Protein AF-A0A849WT72-F1 (afdb_monomer_lite)

Structure (mmCIF, N/CA/C/O backbone):
data_AF-A0A849WT72-F1
#
_entry.id   AF-A0A849WT72-F1
#
loop_
_atom_site.group_PDB
_atom_site.id
_atom_site.type_symbol
_atom_site.label_atom_id
_atom_site.label_alt_id
_atom_site.label_comp_id
_atom_site.label_asym_id
_atom_site.label_entity_id
_atom_site.label_seq_id
_atom_site.pdbx_PDB_ins_code
_atom_site.Cartn_x
_atom_site.Cartn_y
_atom_site.Cartn_z
_atom_site.occupancy
_atom_site.B_iso_or_equiv
_atom_site.auth_seq_id
_atom_site.auth_comp_id
_atom_site.auth_asym_id
_atom_site.auth_atom_id
_atom_site.pdbx_PDB_model_num
ATOM 1 N N . MET A 1 1 ? -36.987 5.362 25.411 1.00 53.41 1 MET A N 1
ATOM 2 C CA . MET A 1 1 ? -37.487 4.039 24.964 1.00 53.41 1 MET A CA 1
ATOM 3 C C . MET A 1 1 ? -38.812 4.067 24.183 1.00 53.41 1 MET A C 1
ATOM 5 O O . MET A 1 1 ? -39.086 3.094 23.496 1.00 53.41 1 MET A O 1
ATOM 9 N N . CYS A 1 2 ? -39.620 5.139 24.195 1.00 44.22 2 CYS A N 1
ATOM 10 C CA . CYS A 1 2 ? -40.956 5.101 23.566 1.00 44.22 2 CYS A CA 1
ATOM 11 C C . CYS A 1 2 ? -41.008 5.342 22.041 1.00 44.22 2 CYS A C 1
ATOM 13 O O . CYS A 1 2 ? -41.987 4.957 21.415 1.00 44.22 2 CYS A O 1
ATOM 15 N N . ILE A 1 3 ? -39.972 5.921 21.420 1.00 48.16 3 ILE A N 1
ATOM 16 C CA . ILE A 1 3 ? -39.992 6.242 19.975 1.00 48.16 3 ILE A CA 1
ATOM 17 C C . ILE A 1 3 ? -39.647 5.016 19.107 1.00 48.16 3 ILE A C 1
ATOM 19 O O . ILE A 1 3 ? -40.276 4.794 18.077 1.00 48.16 3 ILE A O 1
ATOM 23 N N . GLY A 1 4 ? -38.727 4.153 19.559 1.00 47.69 4 GLY A N 1
ATOM 24 C CA . GLY A 1 4 ? -38.315 2.958 18.806 1.00 47.69 4 GLY A CA 1
ATOM 25 C C . GLY A 1 4 ? -39.425 1.914 18.637 1.00 47.69 4 GLY A C 1
ATOM 26 O O . GLY A 1 4 ? -39.551 1.315 17.574 1.00 47.69 4 GLY A O 1
ATOM 27 N N . ARG A 1 5 ? -40.300 1.750 19.642 1.00 60.25 5 ARG A N 1
ATOM 28 C CA . ARG A 1 5 ? -41.444 0.822 19.562 1.00 60.25 5 ARG A CA 1
ATOM 29 C C . ARG A 1 5 ? -42.506 1.269 18.553 1.00 60.25 5 ARG A C 1
ATOM 31 O O . ARG A 1 5 ? -43.160 0.420 17.956 1.00 60.25 5 ARG A O 1
ATOM 38 N N . LEU A 1 6 ? -42.651 2.579 18.329 1.00 56.59 6 LEU A N 1
ATOM 39 C CA . LEU A 1 6 ? -43.656 3.118 17.409 1.00 56.59 6 LEU A CA 1
ATOM 40 C C . LEU A 1 6 ? -43.288 2.867 15.936 1.00 56.59 6 LEU A C 1
ATOM 42 O O . LEU A 1 6 ? -44.159 2.573 15.122 1.00 56.59 6 LEU A O 1
ATOM 46 N N . ILE A 1 7 ? -41.994 2.938 15.605 1.00 64.50 7 ILE A N 1
ATOM 47 C CA . ILE A 1 7 ? -41.491 2.760 14.234 1.00 64.50 7 ILE A CA 1
ATOM 48 C C . ILE A 1 7 ? -41.604 1.292 13.799 1.00 64.50 7 ILE A C 1
ATOM 50 O O . ILE A 1 7 ? -42.056 1.012 12.691 1.00 64.50 7 ILE A O 1
ATOM 54 N N . VAL A 1 8 ? -41.287 0.346 14.688 1.00 64.81 8 VAL A N 1
ATOM 55 C CA . VAL A 1 8 ? -41.372 -1.095 14.385 1.00 64.81 8 VAL A CA 1
ATOM 56 C C . VAL A 1 8 ? -42.825 -1.538 14.158 1.00 64.81 8 VAL A C 1
ATOM 58 O O . VAL A 1 8 ? -43.104 -2.291 13.225 1.00 64.81 8 VAL A O 1
ATOM 61 N N . PHE A 1 9 ? -43.776 -1.006 14.935 1.00 69.69 9 PHE A N 1
ATOM 62 C CA . PHE A 1 9 ? -45.203 -1.288 14.741 1.00 69.69 9 PHE A CA 1
ATOM 63 C C . PHE A 1 9 ? -45.751 -0.742 13.414 1.00 69.69 9 PHE A C 1
ATOM 65 O O . PHE A 1 9 ? -46.535 -1.421 12.751 1.00 69.69 9 PHE A O 1
ATOM 72 N N . ALA A 1 10 ? -45.319 0.451 12.992 1.00 65.75 10 ALA A N 1
ATOM 73 C CA . ALA A 1 10 ? -45.743 1.039 11.721 1.00 65.75 10 ALA A CA 1
ATOM 74 C C . ALA A 1 10 ? -45.231 0.239 10.507 1.00 65.75 10 ALA A C 1
ATOM 76 O O . ALA A 1 10 ? -45.966 0.045 9.539 1.00 65.75 10 ALA A O 1
ATOM 77 N N . VAL A 1 11 ? -44.004 -0.288 10.582 1.00 66.81 11 VAL A N 1
ATOM 78 C CA . VAL A 1 11 ? -43.411 -1.124 9.523 1.00 66.81 11 VAL A CA 1
ATOM 79 C C . VAL A 1 11 ? -44.124 -2.478 9.408 1.00 66.81 11 VAL A C 1
ATOM 81 O O . VAL A 1 11 ? -44.388 -2.940 8.299 1.00 66.81 11 VAL A O 1
ATOM 84 N N . LEU A 1 12 ? -44.523 -3.093 10.527 1.00 67.25 12 LEU A N 1
ATOM 85 C CA . LEU A 1 12 ? -45.239 -4.380 10.528 1.00 67.25 12 LEU A CA 1
ATOM 86 C C . LEU A 1 12 ? -46.653 -4.297 9.920 1.00 67.25 12 LEU A C 1
ATOM 88 O O . LEU A 1 12 ? -47.126 -5.271 9.317 1.00 67.25 12 LEU A O 1
ATOM 92 N N . LEU A 1 13 ? -47.311 -3.138 10.041 1.00 73.44 13 LEU A N 1
ATOM 93 C CA . LEU A 1 13 ? -48.640 -2.877 9.473 1.00 73.44 13 LEU A CA 1
ATOM 94 C C . LEU A 1 13 ? -48.618 -2.624 7.958 1.00 73.44 13 LEU A C 1
ATOM 96 O O . LEU A 1 13 ? -49.635 -2.836 7.303 1.00 73.44 13 LEU A O 1
ATOM 100 N N . ALA A 1 14 ? -47.475 -2.228 7.392 1.00 72.44 14 ALA A N 1
ATOM 101 C CA . ALA A 1 14 ? -47.339 -1.920 5.967 1.00 72.44 14 ALA A CA 1
ATOM 102 C C . ALA A 1 14 ? -47.003 -3.140 5.081 1.00 72.44 14 ALA A C 1
ATOM 104 O O . ALA A 1 14 ? -46.974 -3.016 3.856 1.00 72.44 14 ALA A O 1
ATOM 105 N N . LEU A 1 15 ? -46.741 -4.318 5.663 1.00 76.25 15 LEU A N 1
ATOM 106 C CA . LEU A 1 15 ? -46.345 -5.504 4.894 1.00 76.25 15 LEU A CA 1
ATOM 107 C C . LEU A 1 15 ? -47.555 -6.254 4.288 1.00 76.25 15 LEU A C 1
ATOM 109 O O . LEU A 1 15 ? -48.521 -6.534 5.006 1.00 76.25 15 LEU A O 1
ATOM 113 N N . PRO A 1 16 ? -47.503 -6.626 2.990 1.00 67.69 16 PRO A N 1
ATOM 114 C CA . PRO A 1 16 ? -48.584 -7.331 2.301 1.00 67.69 16 PRO A CA 1
ATOM 115 C C . PRO A 1 16 ? -48.762 -8.770 2.807 1.00 67.69 16 PRO A C 1
ATOM 117 O O . PRO A 1 16 ? -47.818 -9.414 3.249 1.00 67.69 16 PRO A O 1
ATOM 120 N N . SER A 1 17 ? -49.981 -9.303 2.713 1.00 71.31 17 SER A N 1
ATOM 121 C CA . SER A 1 17 ? -50.390 -10.606 3.267 1.00 71.31 17 SER A CA 1
ATOM 122 C C . SER A 1 17 ? -49.953 -11.813 2.420 1.00 71.31 17 SER A C 1
ATOM 124 O O . SER A 1 17 ? -50.769 -12.674 2.103 1.00 71.31 17 SER A O 1
ATOM 126 N N . ASN A 1 18 ? -48.687 -11.884 2.007 1.00 81.25 18 ASN A N 1
ATOM 127 C CA . ASN A 1 18 ? -48.153 -13.045 1.290 1.00 81.25 18 ASN A CA 1
ATOM 128 C C . ASN A 1 18 ? -47.238 -13.899 2.186 1.00 81.25 18 ASN A C 1
ATOM 130 O O . ASN A 1 18 ? -46.790 -13.468 3.248 1.00 81.25 18 ASN A O 1
ATOM 134 N N . ALA A 1 19 ? -46.988 -15.143 1.767 1.00 49.94 19 ALA A N 1
ATOM 135 C CA . ALA A 1 19 ? -46.269 -16.139 2.567 1.00 49.94 19 ALA A CA 1
ATOM 136 C C . ALA A 1 19 ? -44.854 -15.684 2.984 1.00 49.94 19 ALA A C 1
ATOM 138 O O . ALA A 1 19 ? -44.392 -16.020 4.071 1.00 49.94 19 ALA A O 1
ATOM 139 N N . SER A 1 20 ? -44.197 -14.850 2.173 1.00 61.69 20 SER A N 1
ATOM 140 C CA . SER A 1 20 ? -42.883 -14.271 2.478 1.00 61.69 20 SER A CA 1
ATOM 141 C C . SER A 1 20 ? -42.932 -13.229 3.605 1.00 61.69 20 SER A C 1
ATOM 143 O O . SER A 1 20 ? -41.981 -13.111 4.373 1.00 61.69 20 SER A O 1
ATOM 145 N N . ALA A 1 21 ? -44.048 -12.509 3.764 1.00 61.78 21 ALA A N 1
ATOM 146 C CA . ALA A 1 21 ? -44.222 -11.526 4.832 1.00 61.78 21 ALA A CA 1
ATOM 147 C C . ALA A 1 21 ? -44.499 -12.157 6.208 1.00 61.78 21 ALA A C 1
ATOM 149 O O . ALA A 1 21 ? -44.219 -11.529 7.230 1.00 61.78 21 ALA A O 1
ATOM 150 N N . MET A 1 22 ? -45.005 -13.397 6.268 1.00 67.31 22 MET A N 1
ATOM 151 C CA . MET A 1 22 ? -45.192 -14.104 7.545 1.00 67.31 22 MET A CA 1
ATOM 152 C C . MET A 1 22 ? -43.862 -14.458 8.215 1.00 67.31 22 MET A C 1
ATOM 154 O O . MET A 1 22 ? -43.735 -14.275 9.421 1.00 67.31 22 MET A O 1
ATOM 158 N N . ALA A 1 23 ? -42.857 -14.889 7.446 1.00 66.69 23 ALA A N 1
ATOM 159 C CA . ALA A 1 23 ? -41.532 -15.206 7.987 1.00 66.69 23 ALA A CA 1
ATOM 160 C C . ALA A 1 23 ? -40.840 -13.962 8.573 1.00 66.69 23 ALA A C 1
ATOM 162 O O . ALA A 1 23 ? -40.248 -14.020 9.648 1.00 66.69 23 ALA A O 1
ATOM 163 N N . VAL A 1 24 ? -40.990 -12.811 7.908 1.00 65.69 24 VAL A N 1
ATOM 164 C CA . VAL A 1 24 ? -40.466 -11.525 8.392 1.00 65.69 24 VAL A CA 1
ATOM 165 C C . VAL A 1 24 ? -41.208 -11.071 9.654 1.00 65.69 24 VAL A C 1
ATOM 167 O O . VAL A 1 24 ? -40.575 -10.625 10.606 1.00 65.69 24 VAL A O 1
ATOM 170 N N . ARG A 1 25 ? -42.538 -11.234 9.716 1.00 72.88 25 ARG A N 1
ATOM 171 C CA . ARG A 1 25 ? -43.319 -10.928 10.928 1.00 72.88 25 ARG A CA 1
ATOM 172 C C . ARG A 1 25 ? -42.919 -11.796 12.121 1.00 72.88 25 ARG A C 1
ATOM 174 O O . ARG A 1 25 ? -42.794 -11.257 13.217 1.00 72.88 25 ARG A O 1
ATOM 181 N N . GLN A 1 26 ? -42.688 -13.092 11.907 1.00 72.56 26 GLN A N 1
ATOM 182 C CA . GLN A 1 26 ? -42.264 -13.999 12.974 1.00 72.56 26 GLN A CA 1
ATOM 183 C C . GLN A 1 26 ? -40.886 -13.605 13.520 1.00 72.56 26 GLN A C 1
ATOM 185 O O . GLN A 1 26 ? -40.729 -13.439 14.723 1.00 72.56 26 GLN A O 1
ATOM 190 N N . PHE A 1 27 ? -39.931 -13.326 12.629 1.00 72.88 27 PHE A N 1
ATOM 191 C CA . PHE A 1 27 ? -38.581 -12.902 13.004 1.00 72.88 27 PHE A CA 1
ATOM 192 C C . PHE A 1 27 ? -38.566 -11.634 13.878 1.00 72.88 27 PHE A C 1
ATOM 194 O O . PHE A 1 27 ? -37.849 -11.568 14.874 1.00 72.88 27 PHE A O 1
ATOM 201 N N . PHE A 1 28 ? -39.382 -10.626 13.549 1.00 71.25 28 PHE A N 1
ATOM 202 C CA . PHE A 1 28 ? -39.460 -9.402 14.356 1.00 71.25 28 PHE A CA 1
ATOM 203 C C . PHE A 1 28 ? -40.220 -9.584 15.677 1.00 71.25 28 PHE A C 1
ATOM 205 O O . PHE A 1 28 ? -39.901 -8.889 16.642 1.00 71.25 28 PHE A O 1
ATOM 212 N N . SER A 1 29 ? -41.186 -10.508 15.749 1.00 72.19 29 SER A N 1
ATOM 213 C CA . SER A 1 29 ? -41.858 -10.856 17.010 1.00 72.19 29 SER A CA 1
ATOM 214 C C . SER A 1 29 ? -40.869 -11.465 18.004 1.00 72.19 29 SER A C 1
ATOM 216 O O . SER A 1 29 ? -40.789 -11.013 19.144 1.00 72.19 29 SER A O 1
ATOM 218 N N . ASP A 1 30 ? -40.045 -12.406 17.539 1.00 67.12 30 ASP A N 1
ATOM 219 C CA . ASP A 1 30 ? -39.070 -13.108 18.377 1.00 67.12 30 ASP A CA 1
ATOM 220 C C . ASP A 1 30 ? -37.996 -12.144 18.935 1.00 67.12 30 ASP A C 1
ATOM 222 O O . ASP A 1 30 ? -37.563 -12.271 20.083 1.00 67.12 30 ASP A O 1
ATOM 226 N N . ILE A 1 31 ? -37.611 -11.115 18.165 1.00 65.31 31 ILE A N 1
ATOM 227 C CA . ILE A 1 31 ? -36.694 -10.056 18.624 1.00 65.31 31 ILE A CA 1
ATOM 228 C C . ILE A 1 31 ? -37.328 -9.204 19.732 1.00 65.31 31 ILE A C 1
ATOM 230 O O . ILE A 1 31 ? -36.660 -8.879 20.716 1.00 65.31 31 ILE A O 1
ATOM 234 N N . ILE A 1 32 ? -38.602 -8.823 19.596 1.00 67.62 32 ILE A N 1
ATOM 235 C CA . ILE A 1 32 ? -39.288 -7.985 20.592 1.00 67.62 32 ILE A CA 1
ATOM 236 C C . ILE A 1 32 ? -39.431 -8.731 21.924 1.00 67.62 32 ILE A C 1
ATOM 238 O O . ILE A 1 32 ? -39.203 -8.130 22.979 1.00 67.62 32 ILE A O 1
ATOM 242 N N . ASP A 1 33 ? -39.739 -10.027 21.876 1.00 60.72 33 ASP A N 1
ATOM 243 C CA . ASP A 1 33 ? -39.877 -10.859 23.073 1.00 60.72 33 ASP A CA 1
ATOM 244 C C . ASP A 1 33 ? -38.526 -11.093 23.769 1.00 60.72 33 ASP A C 1
ATOM 246 O O . ASP A 1 33 ? -38.450 -11.066 25.002 1.00 60.72 33 ASP A O 1
ATOM 250 N N . GLY A 1 34 ? -37.433 -11.191 23.002 1.00 54.75 34 GLY A N 1
ATOM 251 C CA . GLY A 1 34 ? -36.069 -11.269 23.535 1.00 54.75 34 GLY A CA 1
ATOM 252 C C . GLY A 1 34 ? -35.638 -10.027 24.329 1.00 54.75 34 GLY A C 1
ATOM 253 O O . GLY A 1 34 ? -34.937 -10.142 25.335 1.00 54.75 34 GLY A O 1
ATOM 254 N N . PHE A 1 35 ? -36.111 -8.834 23.954 1.00 47.94 35 PHE A N 1
ATOM 255 C CA . PHE A 1 35 ? -35.798 -7.594 24.678 1.00 47.94 35 PHE A CA 1
ATOM 256 C C . PHE A 1 35 ? -36.556 -7.434 26.003 1.00 47.94 35 PHE A C 1
ATOM 258 O O . PHE A 1 35 ? -36.197 -6.572 26.806 1.00 47.94 35 PHE A O 1
ATOM 265 N N . SER A 1 36 ? -37.590 -8.239 26.264 1.00 47.00 36 SER A N 1
ATOM 266 C CA . SER A 1 36 ? -38.421 -8.079 27.462 1.00 47.00 36 SER A CA 1
ATOM 267 C C . SER A 1 36 ? -37.944 -8.888 28.677 1.00 47.00 36 SER A C 1
ATOM 269 O O . SER A 1 36 ? -38.556 -8.769 29.738 1.00 47.00 36 SER A O 1
ATOM 271 N N . GLN A 1 37 ? -36.867 -9.676 28.562 1.00 43.09 37 GLN A N 1
ATOM 272 C CA . GLN A 1 37 ? -36.410 -10.586 29.630 1.00 43.09 37 GLN A CA 1
ATOM 273 C C . GLN A 1 37 ? -35.084 -10.199 30.315 1.00 43.09 37 GLN A C 1
ATOM 275 O O . GLN A 1 37 ? -34.608 -10.933 31.176 1.00 43.09 37 GLN A O 1
ATOM 280 N N . GLY A 1 38 ? -34.486 -9.046 30.001 1.00 43.75 38 GLY A N 1
ATOM 281 C CA . GLY A 1 38 ? -33.144 -8.689 30.481 1.00 43.75 38 GLY A CA 1
ATOM 282 C C . GLY A 1 38 ? -33.061 -7.360 31.226 1.00 43.75 38 GLY A C 1
ATOM 283 O O . GLY A 1 38 ? -32.403 -6.443 30.747 1.00 43.75 38 GLY A O 1
ATOM 284 N N . ALA A 1 39 ? -33.702 -7.236 32.388 1.00 33.19 39 ALA A N 1
ATOM 285 C CA . ALA A 1 39 ? -33.427 -6.141 33.320 1.00 33.19 39 ALA A CA 1
ATOM 286 C C . ALA A 1 39 ? -33.560 -6.636 34.769 1.00 33.19 39 ALA A C 1
ATOM 288 O O . ALA A 1 39 ? -34.625 -6.548 35.374 1.00 33.19 39 ALA A O 1
ATOM 289 N N . GLN A 1 40 ? -32.475 -7.189 35.314 1.00 38.22 40 GLN A N 1
ATOM 290 C CA . GLN A 1 40 ? -32.310 -7.339 36.760 1.00 38.22 40 GLN A CA 1
ATOM 291 C C . GLN A 1 40 ? -31.665 -6.064 37.310 1.00 38.22 40 GLN A C 1
ATOM 293 O O . GLN A 1 40 ? -30.611 -5.637 36.838 1.00 38.22 40 GLN A O 1
ATOM 298 N N . GLU A 1 41 ? -32.326 -5.441 38.284 1.00 39.25 41 GLU A N 1
ATOM 299 C CA . GLU A 1 41 ? -31.798 -4.296 39.026 1.00 39.25 41 GLU A CA 1
ATOM 300 C C . GLU A 1 41 ? -30.583 -4.713 39.878 1.00 39.25 41 GLU A C 1
ATOM 302 O O . GLU A 1 41 ? -30.598 -5.795 40.473 1.00 39.25 41 GLU A O 1
ATOM 307 N N . PRO A 1 42 ? -29.534 -3.878 39.986 1.00 41.88 42 PRO A N 1
ATOM 308 C CA . PRO A 1 42 ? -28.435 -4.138 40.905 1.00 41.88 42 PRO A CA 1
ATOM 309 C C . PRO A 1 42 ? -28.856 -3.850 42.359 1.00 41.88 42 PRO A C 1
ATOM 311 O O . PRO A 1 42 ? -29.602 -2.895 42.606 1.00 41.88 42 PRO A O 1
ATOM 314 N N . PRO A 1 43 ? -28.351 -4.617 43.344 1.00 37.69 43 PRO A N 1
ATOM 315 C CA . PRO A 1 43 ? -28.638 -4.354 44.742 1.00 37.69 43 PRO A CA 1
ATOM 316 C C . PRO A 1 43 ? -27.933 -3.072 45.194 1.00 37.69 43 PRO A C 1
ATOM 318 O O . PRO A 1 43 ? -26.724 -2.898 45.029 1.00 37.69 43 PRO A O 1
ATOM 321 N N . LYS A 1 44 ? -28.722 -2.170 45.779 1.00 41.22 44 LYS A N 1
ATOM 322 C CA . LYS A 1 44 ? -28.241 -1.085 46.631 1.00 41.22 44 LYS A CA 1
ATOM 323 C C . LYS A 1 44 ? -27.868 -1.699 47.974 1.00 41.22 44 LYS A C 1
ATOM 325 O O . LYS A 1 44 ? -28.712 -2.378 48.539 1.00 41.22 44 LYS A O 1
ATOM 330 N N . ASP A 1 45 ? -26.628 -1.495 48.412 1.00 41.69 45 ASP A N 1
ATOM 331 C CA . ASP A 1 45 ? -26.237 -1.192 49.798 1.00 41.69 45 ASP A CA 1
ATOM 332 C C . ASP A 1 45 ? -24.719 -1.359 49.971 1.00 41.69 45 ASP A C 1
ATOM 334 O O . ASP A 1 45 ? -24.180 -2.442 49.776 1.00 41.69 45 ASP A O 1
ATOM 338 N N . MET A 1 46 ? -24.031 -0.272 50.337 1.00 31.22 46 MET A N 1
ATOM 339 C CA . MET A 1 46 ? -23.097 -0.215 51.473 1.00 31.22 46 MET A CA 1
ATOM 340 C C . MET A 1 46 ? -22.443 1.170 51.532 1.00 31.22 46 MET A C 1
ATOM 342 O O . MET A 1 46 ? -21.595 1.536 50.720 1.00 31.22 46 MET A O 1
ATOM 346 N N . VAL A 1 47 ? -22.870 1.933 52.534 1.00 39.44 47 VAL A N 1
ATOM 347 C CA . VAL A 1 47 ? -22.189 3.107 53.076 1.00 39.44 47 VAL A CA 1
ATOM 348 C C . VAL A 1 47 ? -21.434 2.632 54.316 1.00 39.44 47 VAL A C 1
ATOM 350 O O . VAL A 1 47 ? -22.056 2.042 55.195 1.00 39.44 47 VAL A O 1
ATOM 353 N N . ASP A 1 48 ? -20.140 2.933 54.416 1.00 37.84 48 ASP A N 1
ATOM 354 C CA . ASP A 1 48 ? -19.446 3.035 55.705 1.00 37.84 48 ASP A CA 1
ATOM 355 C C . ASP A 1 48 ? -18.403 4.171 55.650 1.00 37.84 48 ASP A C 1
ATOM 357 O O . ASP A 1 48 ? -17.514 4.144 54.790 1.00 37.84 48 ASP A O 1
ATOM 361 N N . PRO A 1 49 ? -18.510 5.206 56.506 1.00 45.84 49 PRO A N 1
ATOM 362 C CA . PRO A 1 49 ? -17.512 6.246 56.656 1.00 45.84 49 PRO A CA 1
ATOM 363 C C . PRO A 1 49 ? -16.673 5.993 57.916 1.00 45.84 49 PRO A C 1
ATOM 365 O O . PRO A 1 49 ? -17.115 6.259 59.033 1.00 45.84 49 PRO A O 1
ATOM 368 N N . SER A 1 50 ? -15.410 5.597 57.756 1.00 38.28 50 SER A N 1
ATOM 369 C CA . SER A 1 50 ? -14.461 5.624 58.874 1.00 38.28 50 SER A CA 1
ATOM 370 C C . SER A 1 50 ? -13.117 6.224 58.476 1.00 38.28 50 SER A C 1
ATOM 372 O O . SER A 1 50 ? -12.291 5.631 57.786 1.00 38.28 50 SER A 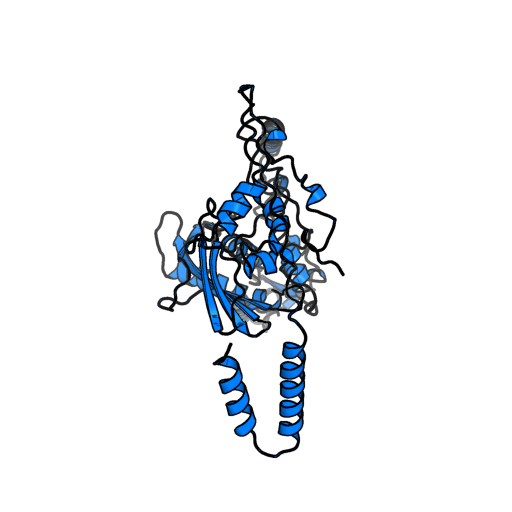O 1
ATOM 374 N N . SER A 1 51 ? -12.938 7.441 58.975 1.00 41.72 51 SER A N 1
ATOM 375 C CA . SER A 1 51 ? -11.714 8.210 59.146 1.00 41.72 51 SER A CA 1
ATOM 376 C C . SER A 1 51 ? -10.556 7.417 59.767 1.00 41.72 51 SER A C 1
ATOM 378 O O . SER A 1 51 ? -10.706 6.844 60.845 1.00 41.72 51 SER A O 1
ATOM 380 N N . GLY A 1 52 ? -9.366 7.511 59.171 1.00 33.31 52 GLY A N 1
ATOM 381 C CA . GLY A 1 52 ? -8.101 7.088 59.777 1.00 33.31 52 GLY A CA 1
ATOM 382 C C . GLY A 1 52 ? -6.934 7.874 59.179 1.00 33.31 52 GLY A C 1
ATOM 383 O O . GLY A 1 52 ? -6.747 7.887 57.969 1.00 33.31 52 GLY A O 1
ATOM 384 N N . GLY A 1 53 ? -6.213 8.611 60.025 1.00 38.06 53 GLY A N 1
ATOM 385 C CA . GLY A 1 53 ? -5.319 9.702 59.638 1.00 38.06 53 GLY A CA 1
ATOM 386 C C . GLY A 1 53 ? -4.013 9.305 58.944 1.00 38.06 53 GLY A C 1
ATOM 387 O O . GLY A 1 53 ? -3.384 8.301 59.266 1.00 38.06 53 GLY A O 1
ATOM 388 N N . CYS A 1 54 ? -3.556 10.182 58.049 1.00 34.25 54 CYS A N 1
ATOM 389 C CA . CYS A 1 54 ? -2.260 10.079 57.390 1.00 34.25 54 CYS A CA 1
ATOM 390 C C . CYS A 1 54 ? -1.219 10.913 58.157 1.00 34.25 54 CYS A C 1
ATOM 392 O O . CYS A 1 54 ? -1.127 12.130 58.000 1.00 34.25 54 CYS A O 1
ATOM 394 N N . LYS A 1 55 ? -0.440 10.254 59.022 1.00 45.16 55 LYS A N 1
ATOM 395 C CA . LYS A 1 55 ? 0.863 10.746 59.495 1.00 45.16 55 LYS A CA 1
ATOM 396 C C . LYS A 1 55 ? 1.940 10.154 58.586 1.00 45.16 55 LYS A C 1
ATOM 398 O O . LYS A 1 55 ? 1.913 8.953 58.352 1.00 45.16 55 LYS A O 1
ATOM 403 N N . SER A 1 56 ? 2.904 10.989 58.186 1.00 39.06 56 SER A N 1
ATOM 404 C CA . SER A 1 56 ? 4.101 10.691 57.372 1.00 39.06 56 SER A CA 1
ATOM 405 C C . SER A 1 56 ? 3.980 11.053 55.886 1.00 39.06 56 SER A C 1
ATOM 407 O O . SER A 1 56 ? 3.652 10.228 55.038 1.00 39.06 56 SER A O 1
ATOM 409 N N . CYS A 1 57 ? 4.328 12.302 55.561 1.00 38.31 57 CYS A N 1
ATOM 410 C CA . CYS A 1 57 ? 4.767 12.673 54.218 1.00 38.31 57 CYS A CA 1
ATOM 411 C C . CYS A 1 57 ? 6.219 12.208 54.036 1.00 38.31 57 CYS A C 1
ATOM 413 O O . CYS A 1 57 ? 7.155 12.988 54.212 1.00 38.31 57 CYS A O 1
ATOM 415 N N . ASN A 1 58 ? 6.413 10.934 53.697 1.00 39.25 58 ASN A N 1
ATOM 416 C CA . ASN A 1 58 ? 7.659 10.513 53.067 1.00 39.25 58 ASN A CA 1
ATOM 417 C C . ASN A 1 58 ? 7.677 11.064 51.637 1.00 39.25 58 ASN A C 1
ATOM 419 O O . ASN A 1 58 ? 6.679 10.959 50.923 1.00 39.25 58 ASN A O 1
ATOM 423 N N . ARG A 1 59 ? 8.809 11.647 51.216 1.00 45.78 59 ARG A N 1
ATOM 424 C CA . ARG A 1 59 ? 9.097 11.945 49.804 1.00 45.78 59 ARG A CA 1
ATOM 425 C C . ARG A 1 59 ? 9.089 10.625 49.035 1.00 45.78 59 ARG A C 1
ATOM 427 O O . ARG A 1 59 ? 10.116 9.962 48.928 1.00 45.78 59 ARG A O 1
ATOM 434 N N . GLY A 1 60 ? 7.912 10.233 48.564 1.00 35.81 60 GLY A N 1
ATOM 435 C CA . GLY A 1 60 ? 7.752 9.144 47.623 1.00 35.81 60 GLY A CA 1
ATOM 436 C C . GLY A 1 60 ? 8.461 9.526 46.334 1.00 35.81 60 GLY A C 1
ATOM 437 O O . GLY A 1 60 ? 8.252 10.614 45.800 1.00 35.81 60 GLY A O 1
ATOM 438 N N . THR A 1 61 ? 9.321 8.635 45.859 1.00 42.41 61 THR A N 1
ATOM 439 C CA . THR A 1 61 ? 9.702 8.563 44.452 1.00 42.41 61 THR A CA 1
ATOM 440 C C . THR A 1 61 ? 8.440 8.708 43.612 1.00 42.41 61 THR A C 1
ATOM 442 O O . THR A 1 61 ? 7.502 7.927 43.786 1.00 42.41 61 THR A O 1
ATOM 445 N N . VAL A 1 62 ? 8.403 9.727 42.755 1.00 37.66 62 VAL A N 1
ATOM 446 C CA . VAL A 1 62 ? 7.369 9.874 41.732 1.00 37.66 62 VAL A CA 1
ATOM 447 C C . VAL A 1 62 ? 7.526 8.667 40.815 1.00 37.66 62 VAL A C 1
ATOM 449 O O . VAL A 1 62 ? 8.431 8.614 39.991 1.00 37.66 62 VAL A O 1
ATOM 452 N N . VAL A 1 63 ? 6.725 7.634 41.059 1.00 45.53 63 VAL A N 1
ATOM 453 C CA . VAL A 1 63 ? 6.553 6.542 40.112 1.00 45.53 63 VAL A CA 1
ATOM 454 C C . VAL A 1 63 ? 5.641 7.128 39.054 1.00 45.53 63 VAL A C 1
ATOM 456 O O . VAL A 1 63 ? 4.463 7.363 39.332 1.00 45.53 63 VAL A O 1
ATOM 459 N N . ASP A 1 64 ? 6.201 7.447 37.889 1.00 42.22 64 ASP A N 1
ATOM 460 C CA . ASP A 1 64 ? 5.390 7.848 36.747 1.00 42.22 64 ASP A CA 1
ATOM 461 C C . ASP A 1 64 ? 4.283 6.800 36.558 1.00 42.22 64 ASP A C 1
ATOM 463 O O . ASP A 1 64 ? 4.564 5.592 36.607 1.00 42.22 64 ASP A O 1
ATOM 467 N N . PRO A 1 65 ? 3.013 7.222 36.414 1.00 42.94 65 PRO A N 1
ATOM 468 C CA . PRO A 1 65 ? 1.933 6.280 36.197 1.00 42.94 65 PRO A CA 1
ATOM 469 C C . PRO A 1 65 ? 2.265 5.439 34.954 1.00 42.94 65 PRO A C 1
ATOM 471 O O . PRO A 1 65 ? 2.787 5.979 33.973 1.00 42.94 65 PRO A O 1
ATOM 474 N N . PRO A 1 66 ? 2.021 4.117 34.979 1.00 49.41 66 PRO A N 1
ATOM 475 C CA . PRO A 1 66 ? 2.298 3.266 33.830 1.00 49.41 66 PRO A CA 1
ATOM 476 C C . PRO A 1 66 ? 1.622 3.850 32.585 1.00 49.41 66 PRO A C 1
ATOM 478 O O . PRO A 1 66 ? 0.459 4.223 32.644 1.00 49.41 66 PRO A O 1
ATOM 481 N N . LEU A 1 67 ? 2.335 3.930 31.457 1.00 45.59 67 LEU A N 1
ATOM 482 C CA . LEU A 1 67 ? 1.823 4.532 30.216 1.00 45.59 67 LEU A CA 1
ATOM 483 C C . LEU A 1 67 ? 0.478 3.921 29.766 1.00 45.59 67 LEU A C 1
ATOM 485 O O . LEU A 1 67 ? -0.301 4.602 29.110 1.00 45.59 67 LEU A O 1
ATOM 489 N N . GLU A 1 68 ? 0.173 2.684 30.184 1.00 43.66 68 GLU A N 1
ATOM 490 C CA . GLU A 1 68 ? -1.160 2.081 30.060 1.00 43.66 68 GLU A CA 1
ATOM 491 C C . GLU A 1 68 ? -2.258 2.997 30.600 1.00 43.66 68 GLU A C 1
ATOM 493 O O . GLU A 1 68 ? -3.223 3.222 29.889 1.00 43.66 68 GLU A O 1
ATOM 498 N N . THR A 1 69 ? -2.107 3.615 31.777 1.00 48.66 69 THR A N 1
ATOM 499 C CA . THR A 1 69 ? -3.116 4.539 32.307 1.00 48.66 69 THR A CA 1
ATOM 500 C C . THR A 1 69 ? -3.111 5.901 31.629 1.00 48.66 69 THR A C 1
ATOM 502 O O . THR A 1 69 ? -4.148 6.542 31.651 1.00 48.66 69 THR A O 1
ATOM 505 N N . LEU A 1 70 ? -2.027 6.357 30.992 1.00 46.50 70 LEU A N 1
ATOM 506 C CA . LEU A 1 70 ? -2.012 7.645 30.278 1.00 46.50 70 LEU A CA 1
ATOM 507 C C . LEU A 1 70 ? -2.523 7.535 28.841 1.00 46.50 70 LEU A C 1
ATOM 509 O O . LEU A 1 70 ? -3.256 8.417 28.403 1.00 46.50 70 LEU A O 1
ATOM 513 N N . VAL A 1 71 ? -2.196 6.456 28.129 1.00 52.16 71 VAL A N 1
ATOM 514 C CA . VAL A 1 71 ? -2.751 6.186 26.800 1.00 52.16 71 VAL A CA 1
ATOM 515 C C . VAL A 1 71 ? -4.213 5.786 26.940 1.00 52.16 71 VAL A C 1
ATOM 517 O O . VAL A 1 71 ? -5.024 6.422 26.280 1.00 52.16 71 VAL A O 1
ATOM 520 N N . ASP A 1 72 ? -4.590 4.877 27.858 1.00 50.50 72 ASP A N 1
ATOM 521 C CA . ASP A 1 72 ? -6.014 4.597 28.113 1.00 50.50 72 ASP A CA 1
ATOM 522 C C . ASP A 1 72 ? -6.741 5.822 28.675 1.00 50.50 72 ASP A C 1
ATOM 524 O O . ASP A 1 72 ? -7.879 6.040 28.284 1.00 50.50 72 ASP A O 1
ATOM 528 N N . ALA A 1 73 ? -6.164 6.646 29.563 1.00 50.00 73 ALA A N 1
ATOM 529 C CA . ALA A 1 73 ? -6.884 7.827 30.056 1.00 50.00 73 ALA A CA 1
ATOM 530 C C . ALA A 1 73 ? -7.004 8.918 28.991 1.00 50.00 73 ALA A C 1
ATOM 532 O O . ALA A 1 73 ? -8.065 9.520 28.900 1.00 50.00 73 ALA A O 1
ATOM 533 N N . ALA A 1 74 ? -5.995 9.166 28.153 1.00 50.72 74 ALA A N 1
ATOM 534 C CA . ALA A 1 74 ? -6.115 10.122 27.050 1.00 50.72 74 ALA A CA 1
ATOM 535 C C . ALA A 1 74 ? -7.069 9.614 25.952 1.00 50.72 74 ALA A C 1
ATOM 537 O O . ALA A 1 74 ? -7.833 10.408 25.399 1.00 50.72 74 ALA A O 1
ATOM 538 N N . TYR A 1 75 ? -7.094 8.299 25.692 1.00 52.94 75 TYR A N 1
ATOM 539 C CA . TYR A 1 75 ? -8.065 7.668 24.791 1.00 52.94 75 TYR A CA 1
ATOM 540 C C . TYR A 1 75 ? -9.489 7.667 25.357 1.00 52.94 75 TYR A C 1
ATOM 542 O O . TYR A 1 75 ? -10.438 8.021 24.658 1.00 52.94 75 TYR A O 1
ATOM 550 N N . ARG A 1 76 ? -9.662 7.282 26.627 1.00 47.31 76 ARG A N 1
ATOM 551 C CA . ARG A 1 76 ? -10.972 7.137 27.288 1.00 47.31 76 ARG A CA 1
ATOM 552 C C . ARG A 1 76 ? -11.535 8.446 27.817 1.00 47.31 76 ARG A C 1
ATOM 554 O O . ARG A 1 76 ? -12.749 8.536 27.965 1.00 47.31 76 ARG A O 1
ATOM 561 N N . ALA A 1 77 ? -10.717 9.476 28.049 1.00 50.06 77 ALA A N 1
ATOM 562 C CA . ALA A 1 77 ? -11.197 10.801 28.454 1.00 50.06 77 ALA A CA 1
ATOM 563 C C . ALA A 1 77 ? -12.016 11.506 27.360 1.00 50.06 77 ALA A C 1
ATOM 565 O O . ALA A 1 77 ? -12.451 12.637 27.564 1.00 50.06 77 ALA A O 1
ATOM 566 N N . GLY A 1 78 ? -12.276 10.846 26.223 1.00 47.81 78 GLY A N 1
ATOM 567 C CA . GLY A 1 78 ? -13.310 11.277 25.296 1.00 47.81 78 GLY A CA 1
ATOM 568 C C . GLY A 1 78 ? -13.010 12.658 24.743 1.00 47.81 78 GLY A C 1
ATOM 569 O O . GLY A 1 78 ? -13.911 13.495 24.652 1.00 47.81 78 GLY A O 1
ATOM 570 N N . ASN A 1 79 ? -11.747 12.913 24.381 1.00 57.22 79 ASN A N 1
ATOM 571 C CA . ASN A 1 79 ? -11.463 14.051 23.530 1.00 57.22 79 ASN A CA 1
ATOM 572 C C . ASN A 1 79 ? -12.224 13.813 22.221 1.00 57.22 79 ASN A C 1
ATOM 574 O O . ASN A 1 79 ? -11.779 13.058 21.358 1.00 57.22 79 ASN A O 1
ATOM 578 N N . LYS A 1 80 ? -13.394 14.450 22.093 1.00 59.50 80 LYS A N 1
ATOM 579 C CA . LYS A 1 80 ? -14.266 14.387 20.910 1.00 59.50 80 LYS A CA 1
ATOM 580 C C . LYS A 1 80 ? -13.572 14.874 19.632 1.00 59.50 80 LYS A C 1
ATOM 582 O O . LYS A 1 80 ? -14.152 14.774 18.559 1.00 59.50 80 LYS A O 1
ATOM 587 N N . ASN A 1 81 ? -12.340 15.366 19.743 1.00 68.50 81 ASN A N 1
ATOM 588 C CA . ASN A 1 81 ? -11.505 15.783 18.628 1.00 68.50 81 ASN A CA 1
ATOM 589 C C . ASN A 1 81 ? -10.335 14.820 18.358 1.00 68.50 81 ASN A C 1
ATOM 591 O O . ASN A 1 81 ? -9.503 15.124 17.511 1.00 68.50 81 ASN A O 1
ATOM 595 N N . SER A 1 82 ? -10.229 13.683 19.063 1.00 81.69 82 SER A N 1
ATOM 596 C CA . SER A 1 82 ? -9.232 12.664 18.720 1.00 81.69 82 SER A CA 1
ATOM 597 C C . SER A 1 82 ? -9.559 12.070 17.343 1.00 81.69 82 SER A C 1
ATOM 599 O O . SER A 1 82 ? -10.702 11.645 17.140 1.00 81.69 82 SER A O 1
ATOM 601 N N . PRO A 1 83 ? -8.587 11.979 16.416 1.00 83.81 83 PRO A N 1
ATOM 602 C CA . PRO A 1 83 ? -8.784 11.325 15.120 1.00 83.81 83 PRO A CA 1
ATOM 603 C C . PRO A 1 83 ? -9.033 9.810 15.241 1.00 83.81 83 PRO A C 1
ATOM 605 O O . PRO A 1 83 ? -9.418 9.168 14.265 1.00 83.81 83 PRO A O 1
ATOM 608 N N . PHE A 1 84 ? -8.865 9.240 16.440 1.00 85.81 84 PHE A N 1
ATOM 609 C CA . PHE A 1 84 ? -8.937 7.805 16.711 1.00 85.81 84 PHE A CA 1
ATOM 610 C C . PHE A 1 84 ? -10.084 7.406 17.634 1.00 85.81 84 PHE A C 1
ATOM 612 O O . PHE A 1 84 ? -9.941 6.555 18.509 1.00 85.81 84 PHE A O 1
ATOM 619 N N . GLN A 1 85 ? -11.249 8.028 17.478 1.00 85.81 85 GLN A N 1
ATOM 620 C CA . GLN A 1 85 ? -12.423 7.549 18.199 1.00 85.81 85 GLN A CA 1
ATOM 621 C C . GLN A 1 85 ? -12.729 6.111 17.785 1.00 85.81 85 GLN A C 1
ATOM 623 O O . GLN A 1 85 ? -12.996 5.841 16.609 1.00 85.81 85 GLN A O 1
ATOM 628 N N . CYS A 1 86 ? -12.702 5.210 18.768 1.00 89.25 86 CYS A N 1
ATOM 629 C CA . CYS A 1 86 ? -13.110 3.827 18.594 1.00 89.25 86 CYS A CA 1
ATOM 630 C C . CYS A 1 86 ? -14.625 3.767 18.376 1.00 89.25 86 CYS A C 1
ATOM 632 O O . CYS A 1 86 ? -15.407 3.664 19.320 1.00 89.25 86 CYS A O 1
ATOM 634 N N . VAL A 1 87 ? -15.021 3.903 17.117 1.00 89.50 87 VAL A N 1
ATOM 635 C CA . VAL A 1 87 ? -16.405 3.861 16.657 1.00 89.50 87 VAL A CA 1
ATOM 636 C C . VAL A 1 87 ? -16.444 2.969 15.427 1.00 89.50 87 VAL A C 1
ATOM 638 O O . VAL A 1 87 ? -15.663 3.170 14.489 1.00 89.50 87 VAL A O 1
ATOM 641 N N . ASP A 1 88 ? -17.330 1.977 15.466 1.00 91.75 88 ASP A N 1
ATOM 642 C CA . ASP A 1 88 ? -17.685 1.180 14.299 1.00 91.75 88 ASP A CA 1
ATOM 643 C C . ASP A 1 88 ? -18.501 2.044 13.344 1.00 91.75 88 ASP A C 1
ATOM 645 O O . ASP A 1 88 ? -19.515 2.614 13.738 1.00 91.75 88 ASP A O 1
ATOM 649 N N . LEU A 1 89 ? -18.068 2.121 12.088 1.00 95.56 89 LEU A N 1
ATOM 650 C CA . LEU A 1 89 ? -18.818 2.836 11.060 1.00 95.56 89 LEU A CA 1
ATOM 651 C C . LEU A 1 89 ? -20.122 2.097 10.743 1.00 95.56 89 LEU A C 1
ATOM 653 O O . LEU A 1 89 ? -20.119 0.878 10.521 1.00 95.56 89 LEU A O 1
ATOM 657 N N . GLU A 1 90 ? -21.222 2.835 10.652 1.00 96.88 90 GLU A N 1
ATOM 658 C CA . GLU A 1 90 ? -22.463 2.346 10.055 1.00 96.88 90 GLU A CA 1
ATOM 659 C C . GLU A 1 90 ? -22.329 2.236 8.524 1.00 96.88 90 GLU A C 1
ATOM 661 O O . GLU A 1 90 ? -21.441 2.824 7.902 1.00 96.88 90 GLU A O 1
ATOM 666 N N . ILE A 1 91 ? -23.204 1.461 7.874 1.00 97.94 91 ILE A N 1
ATOM 667 C CA . ILE A 1 91 ? -23.203 1.356 6.406 1.00 97.94 91 ILE A CA 1
ATOM 668 C C . ILE A 1 91 ? -23.551 2.720 5.800 1.00 97.94 91 ILE A C 1
ATOM 670 O O . ILE A 1 91 ? -24.584 3.305 6.115 1.00 97.94 91 ILE A O 1
ATOM 674 N N . GLY A 1 92 ? -22.707 3.194 4.889 1.00 97.25 92 GLY A N 1
ATOM 675 C CA . GLY A 1 92 ? -22.797 4.517 4.277 1.00 97.25 92 GLY A CA 1
ATOM 676 C C . GLY A 1 92 ? -22.092 5.615 5.076 1.00 97.25 92 GLY A C 1
ATOM 677 O O . GLY A 1 92 ? -21.941 6.725 4.565 1.00 97.25 92 GLY A O 1
ATOM 678 N N . GLU A 1 93 ? -21.623 5.325 6.291 1.00 97.12 93 GLU A N 1
ATOM 679 C CA . GLU A 1 93 ? -20.850 6.269 7.087 1.00 97.12 93 GLU A CA 1
ATOM 680 C C . GLU A 1 93 ? -19.396 6.340 6.602 1.00 97.12 93 GLU A C 1
ATOM 682 O O . GLU A 1 93 ? -18.822 5.381 6.070 1.00 97.12 93 GLU A O 1
ATOM 687 N N . SER A 1 94 ? -18.783 7.507 6.805 1.00 96.31 94 SER A N 1
ATOM 688 C CA . SER A 1 94 ? -17.361 7.718 6.572 1.00 96.31 94 SER A CA 1
ATOM 689 C C . SER A 1 94 ? -16.733 8.544 7.688 1.00 96.31 94 SER A C 1
ATOM 691 O O . SER A 1 94 ? -17.373 9.436 8.241 1.00 96.31 94 SER A O 1
ATOM 693 N N . ARG A 1 95 ? -15.457 8.285 7.969 1.00 95.44 95 ARG A N 1
ATOM 694 C CA . ARG A 1 95 ? -14.623 9.029 8.915 1.00 95.44 95 ARG A CA 1
ATOM 695 C C . ARG A 1 95 ? -13.337 9.469 8.228 1.00 95.44 95 ARG A C 1
ATOM 697 O O . ARG A 1 95 ? -12.690 8.689 7.530 1.00 95.44 95 ARG A O 1
ATOM 704 N N . ILE A 1 96 ? -12.949 10.717 8.463 1.00 95.81 96 ILE A N 1
ATOM 705 C CA . ILE A 1 96 ? -11.627 11.230 8.101 1.00 95.81 96 ILE A CA 1
ATOM 706 C C . ILE A 1 96 ? -10.668 10.869 9.235 1.00 95.81 96 ILE A C 1
ATOM 708 O O . ILE A 1 96 ? -10.896 11.259 10.377 1.00 95.81 96 ILE A O 1
ATOM 712 N N . VAL A 1 97 ? -9.621 10.112 8.919 1.00 96.00 97 VAL A N 1
ATOM 713 C CA . VAL A 1 97 ? -8.532 9.785 9.839 1.00 96.00 97 VAL A CA 1
ATOM 714 C C . VAL A 1 97 ? -7.335 10.636 9.431 1.00 96.00 97 VAL A C 1
ATOM 716 O O . VAL A 1 97 ? -6.709 10.394 8.399 1.00 96.00 97 VAL A O 1
ATOM 719 N N . ASP A 1 98 ? -7.080 11.672 10.224 1.00 96.25 98 ASP A N 1
ATOM 720 C CA . ASP A 1 98 ? -6.023 12.654 10.000 1.00 96.25 98 ASP A CA 1
ATOM 721 C C . ASP A 1 98 ? -5.227 12.837 11.292 1.00 96.25 98 ASP A C 1
ATOM 723 O O . ASP A 1 98 ? -5.623 13.574 12.196 1.00 96.25 98 ASP A O 1
ATOM 727 N N . ALA A 1 99 ? -4.135 12.093 11.410 1.00 95.25 99 ALA A N 1
ATOM 728 C CA . ALA A 1 99 ? -3.272 12.105 12.573 1.00 95.25 99 ALA A CA 1
ATOM 729 C C . ALA A 1 99 ? -1.814 12.099 12.138 1.00 95.25 99 ALA A C 1
ATOM 731 O O . ALA A 1 99 ? -1.379 11.234 11.379 1.00 95.25 99 ALA A O 1
ATOM 732 N N . ASP A 1 100 ? -1.044 13.045 12.658 1.00 93.81 100 ASP A N 1
ATOM 733 C CA . ASP A 1 100 ? 0.406 13.018 12.518 1.00 93.81 100 ASP A CA 1
ATOM 734 C C . ASP A 1 100 ? 1.007 11.889 13.369 1.00 93.81 100 ASP A C 1
ATOM 736 O O . ASP A 1 100 ? 0.406 11.437 14.345 1.00 93.81 100 ASP A O 1
ATOM 740 N N . ALA A 1 101 ? 2.234 11.478 13.046 1.00 91.69 101 ALA A N 1
ATOM 741 C CA . ALA A 1 101 ? 2.926 10.374 13.718 1.00 91.69 101 ALA A CA 1
ATOM 742 C C . ALA A 1 101 ? 2.999 10.502 15.255 1.00 91.69 101 ALA A C 1
ATOM 744 O O . ALA A 1 101 ? 2.974 9.502 15.956 1.00 91.69 101 ALA A O 1
ATOM 745 N N . HIS A 1 102 ? 3.054 11.721 15.803 1.00 90.25 102 HIS A N 1
ATOM 746 C CA . HIS A 1 102 ? 3.110 11.945 17.256 1.00 90.25 102 HIS A CA 1
ATOM 747 C C . HIS A 1 102 ? 1.748 11.827 17.966 1.00 90.25 102 HIS A C 1
ATOM 749 O O . HIS A 1 102 ? 1.708 11.734 19.191 1.00 90.25 102 HIS A O 1
ATOM 755 N N . LEU A 1 103 ? 0.642 11.877 17.215 1.00 90.88 103 LEU A N 1
ATOM 756 C CA . LEU A 1 103 ? -0.722 11.668 17.719 1.00 90.88 103 LEU A CA 1
ATOM 757 C C . LEU A 1 103 ? -1.215 10.246 17.455 1.00 90.88 103 LEU A C 1
ATOM 759 O O . LEU A 1 103 ? -2.208 9.819 18.042 1.00 90.88 103 LEU A O 1
ATOM 763 N N . SER A 1 104 ? -0.552 9.549 16.538 1.00 91.06 104 SER A N 1
ATOM 764 C CA . SER A 1 104 ? -0.864 8.187 16.148 1.00 91.06 104 SER A CA 1
ATOM 765 C C . SER A 1 104 ? -0.588 7.189 17.279 1.00 91.06 104 SER A C 1
ATOM 767 O O . SER A 1 104 ? 0.358 7.367 18.050 1.00 91.06 104 SER A O 1
ATOM 769 N N . PRO A 1 105 ? -1.400 6.120 17.403 1.00 90.62 105 PRO A N 1
ATOM 770 C CA . PRO A 1 105 ? -1.083 5.002 18.290 1.00 90.62 105 PRO A CA 1
ATOM 771 C C . PRO A 1 105 ? 0.160 4.219 17.830 1.00 90.62 105 PRO A C 1
ATOM 773 O O . PRO A 1 105 ? 0.680 3.398 18.582 1.00 90.62 105 PRO A O 1
ATOM 776 N N . THR A 1 106 ? 0.638 4.467 16.610 1.00 91.69 106 THR A N 1
ATOM 777 C CA . THR A 1 106 ? 1.898 3.957 16.069 1.00 91.69 106 THR A CA 1
ATOM 778 C C . THR A 1 106 ? 2.846 5.128 15.769 1.00 91.69 106 THR A C 1
ATOM 780 O O . THR A 1 106 ? 2.408 6.265 15.649 1.00 91.69 106 THR A O 1
ATOM 783 N N . PRO A 1 107 ? 4.157 4.905 15.607 1.00 90.88 107 PRO A N 1
ATOM 784 C CA . PRO A 1 107 ? 5.116 5.951 15.225 1.00 90.88 107 PRO A CA 1
ATOM 785 C C . PRO A 1 107 ? 4.991 6.442 13.767 1.00 90.88 107 PRO A C 1
ATOM 787 O O . PRO A 1 107 ? 5.881 7.148 13.292 1.00 90.88 107 PRO A O 1
ATOM 790 N N . VAL A 1 108 ? 3.932 6.073 13.041 1.00 93.88 108 VAL A N 1
ATOM 791 C CA . VAL A 1 108 ? 3.651 6.538 11.675 1.00 93.88 108 VAL A CA 1
ATOM 792 C C . VAL A 1 108 ? 2.319 7.277 11.628 1.00 93.88 108 VAL A C 1
ATOM 794 O O . VAL A 1 108 ? 1.459 7.111 12.487 1.00 93.88 108 VAL A O 1
ATOM 797 N N . GLU A 1 109 ? 2.150 8.141 10.637 1.00 95.62 109 GLU A N 1
ATOM 798 C CA . GLU A 1 109 ? 0.931 8.932 10.481 1.00 95.62 109 GLU A CA 1
ATOM 799 C C . GLU A 1 109 ? -0.265 8.118 9.959 1.00 95.62 109 GLU A C 1
ATOM 801 O O . GLU A 1 109 ? -0.116 7.048 9.378 1.00 95.62 109 GLU A O 1
ATOM 806 N N . HIS A 1 110 ? -1.465 8.673 10.118 1.00 97.06 110 HIS A N 1
ATOM 807 C CA . HIS A 1 110 ? -2.687 8.188 9.483 1.00 97.06 110 HIS A CA 1
ATOM 808 C C . HIS A 1 110 ? -3.310 9.326 8.669 1.00 97.06 110 HIS A C 1
ATOM 810 O O . HIS A 1 110 ? -3.712 10.340 9.237 1.00 97.06 110 HIS A O 1
ATOM 816 N N . LYS A 1 111 ? -3.397 9.179 7.345 1.00 97.62 111 LYS A N 1
ATOM 817 C CA . LYS A 1 111 ? -3.896 10.203 6.415 1.00 97.62 111 LYS A CA 1
ATOM 818 C C . LYS A 1 111 ? -4.801 9.574 5.353 1.00 97.62 111 LYS A C 1
ATOM 820 O O . LYS A 1 111 ? -4.392 9.344 4.216 1.00 97.62 111 LYS A O 1
ATOM 825 N N . TYR A 1 112 ? -6.045 9.271 5.718 1.00 98.25 112 TYR A N 1
ATOM 826 C CA . TYR A 1 112 ? -7.020 8.662 4.806 1.00 98.25 112 TYR A CA 1
ATOM 827 C C . TYR A 1 112 ? -8.465 8.953 5.221 1.00 98.25 112 TYR A C 1
ATOM 829 O O . TYR A 1 112 ? -8.755 9.353 6.346 1.00 98.25 112 TYR A O 1
ATOM 837 N N . LYS A 1 113 ? -9.408 8.737 4.303 1.00 97.69 113 LYS A N 1
ATOM 838 C CA . LYS A 1 113 ? -10.840 8.661 4.619 1.00 97.69 113 LYS A CA 1
ATOM 839 C C . LYS A 1 113 ? -11.275 7.205 4.576 1.00 97.69 113 LYS A C 1
ATOM 841 O O . LYS A 1 113 ? -11.133 6.573 3.534 1.00 97.69 113 LYS A O 1
ATOM 846 N N . LEU A 1 114 ? -11.839 6.699 5.664 1.00 98.00 114 LEU A N 1
ATOM 847 C CA . LEU A 1 114 ? -12.433 5.367 5.725 1.00 98.00 114 LEU A CA 1
ATOM 848 C C . LEU A 1 114 ? -13.944 5.469 5.558 1.00 98.00 114 LEU A C 1
ATOM 850 O O . LEU A 1 114 ? -14.573 6.285 6.221 1.00 98.00 114 LEU A O 1
ATOM 854 N N . SER A 1 115 ? -14.529 4.634 4.710 1.00 97.69 115 SER A N 1
ATOM 855 C CA . SER A 1 115 ? -15.980 4.520 4.540 1.00 97.69 115 SER A CA 1
ATOM 856 C C . SER A 1 115 ? -16.394 3.061 4.650 1.00 97.69 115 SER A C 1
ATOM 858 O O . SER A 1 115 ? -15.650 2.189 4.208 1.00 97.69 115 SER A O 1
ATOM 860 N N . ARG A 1 116 ? -17.574 2.779 5.198 1.00 98.12 116 ARG A N 1
ATOM 861 C CA . ARG A 1 116 ? -18.150 1.429 5.182 1.00 98.12 116 ARG A CA 1
ATOM 862 C C . ARG A 1 116 ? -19.232 1.364 4.112 1.00 98.12 116 ARG A C 1
ATOM 864 O O . ARG A 1 116 ? -20.287 1.968 4.264 1.00 98.12 116 ARG A O 1
ATOM 871 N N . THR A 1 117 ? -18.973 0.674 3.007 1.00 98.19 117 THR A N 1
ATOM 872 C CA . THR A 1 117 ? -19.878 0.654 1.841 1.00 98.19 117 THR A CA 1
ATOM 873 C C . THR A 1 117 ? -20.930 -0.446 1.938 1.00 98.19 117 THR A C 1
ATOM 875 O O . THR A 1 117 ? -22.009 -0.314 1.363 1.00 98.19 117 THR A O 1
ATOM 878 N N . SER A 1 118 ? -20.654 -1.513 2.689 1.00 98.12 118 SER A N 1
ATOM 879 C CA . SER A 1 118 ? -21.608 -2.587 2.973 1.00 98.12 118 SER A CA 1
ATOM 880 C C . SER A 1 118 ? -21.324 -3.246 4.329 1.00 98.12 118 SER A C 1
ATOM 882 O O . SER A 1 118 ? -20.456 -2.805 5.083 1.00 98.12 118 SER A O 1
ATOM 884 N N . LEU A 1 119 ? -22.047 -4.320 4.664 1.00 96.75 119 LEU A N 1
ATOM 885 C CA . LEU A 1 119 ? -21.785 -5.093 5.884 1.00 96.75 119 LEU A CA 1
ATOM 886 C C . LEU A 1 119 ? -20.349 -5.627 5.944 1.00 96.75 119 LEU A C 1
ATOM 888 O O . LEU A 1 119 ? -19.771 -5.657 7.030 1.00 96.75 119 LEU A O 1
ATOM 892 N N . THR A 1 120 ? -19.794 -6.002 4.791 1.00 97.25 120 THR A N 1
ATOM 893 C CA . THR A 1 120 ? -18.512 -6.705 4.656 1.00 97.25 120 THR A CA 1
ATOM 894 C C . THR A 1 120 ? -17.503 -5.935 3.806 1.00 97.25 120 THR A C 1
ATOM 896 O O . THR A 1 120 ? -16.491 -6.507 3.424 1.00 97.25 120 THR A O 1
ATOM 899 N N . GLU A 1 121 ? -17.758 -4.671 3.462 1.00 98.31 121 GLU A N 1
ATOM 900 C CA . GLU A 1 121 ? -16.871 -3.886 2.598 1.00 98.31 121 GLU A CA 1
ATOM 901 C C . GLU A 1 121 ? -16.569 -2.514 3.201 1.00 98.31 121 GLU A C 1
ATOM 903 O O . GLU A 1 121 ? -17.466 -1.764 3.603 1.00 98.31 121 GLU A O 1
ATOM 908 N N . TYR A 1 122 ? -15.278 -2.195 3.216 1.00 98.56 122 TYR A N 1
ATOM 909 C CA . TYR A 1 122 ? -14.723 -0.908 3.597 1.00 98.56 122 TYR A CA 1
ATOM 910 C C . TYR A 1 122 ? -13.977 -0.301 2.407 1.00 98.56 122 TYR A C 1
ATOM 912 O O . TYR A 1 122 ? -13.328 -1.012 1.644 1.00 98.56 122 TYR A O 1
ATOM 920 N N . GLU A 1 123 ? -14.011 1.022 2.275 1.00 98.56 123 GLU A N 1
ATOM 921 C CA . GLU A 1 123 ? -13.209 1.777 1.315 1.00 98.56 123 GLU A CA 1
ATOM 922 C C . GLU A 1 123 ? -12.304 2.773 2.049 1.00 98.56 123 GLU A C 1
ATOM 924 O O . GLU A 1 123 ? -12.788 3.669 2.743 1.00 98.56 123 GLU A O 1
ATOM 929 N N . ALA A 1 124 ? -10.992 2.657 1.854 1.00 98.56 124 ALA A N 1
ATOM 930 C CA . ALA A 1 124 ? -10.013 3.659 2.247 1.00 98.56 124 ALA A CA 1
ATOM 931 C C . ALA A 1 124 ? -9.622 4.522 1.040 1.00 98.56 124 ALA A C 1
ATOM 933 O O . ALA A 1 124 ? -9.107 4.041 0.030 1.00 98.56 124 ALA A O 1
ATOM 934 N N . THR A 1 125 ? -9.879 5.822 1.147 1.00 98.56 125 THR A N 1
ATOM 935 C CA . THR A 1 125 ? -9.588 6.815 0.111 1.00 98.56 125 THR A CA 1
ATOM 936 C C . THR A 1 125 ? -8.400 7.687 0.515 1.00 98.56 125 THR A C 1
ATOM 938 O O . THR A 1 125 ? -8.395 8.249 1.611 1.00 98.56 125 THR A O 1
ATOM 941 N N . PHE A 1 126 ? -7.445 7.866 -0.399 1.00 98.44 126 PHE A N 1
ATOM 942 C CA . PHE A 1 126 ? -6.267 8.723 -0.238 1.00 98.44 126 PHE A CA 1
ATOM 943 C C . PHE A 1 126 ? -6.321 9.934 -1.169 1.00 98.44 126 PHE A C 1
ATOM 945 O O . PHE A 1 126 ? -6.601 9.787 -2.360 1.00 98.44 126 PHE A O 1
ATOM 952 N N . ASN A 1 127 ? -5.979 11.118 -0.666 1.00 98.00 127 ASN A N 1
ATOM 953 C CA . ASN A 1 127 ? -5.812 12.316 -1.484 1.00 98.00 127 ASN A CA 1
ATOM 954 C C . ASN A 1 127 ? -4.319 12.558 -1.756 1.00 98.00 127 ASN A C 1
ATOM 956 O O . ASN A 1 127 ? -3.657 13.320 -1.058 1.00 98.00 127 ASN A O 1
ATOM 960 N N . LEU A 1 128 ? -3.775 11.846 -2.745 1.00 97.50 128 LEU A N 1
ATOM 961 C CA . LEU A 1 128 ? -2.350 11.905 -3.079 1.00 97.50 128 LEU A CA 1
ATOM 962 C C . LEU A 1 128 ? -2.045 13.079 -4.018 1.00 97.50 128 LEU A C 1
ATOM 964 O O . LEU A 1 128 ? -2.690 13.223 -5.066 1.00 97.50 128 LEU A O 1
ATOM 968 N N . ASN A 1 129 ? -1.020 13.853 -3.671 1.00 96.25 129 ASN A N 1
ATOM 969 C CA . ASN A 1 129 ? -0.472 14.953 -4.459 1.00 96.25 129 ASN A CA 1
ATOM 970 C C . ASN A 1 129 ? 0.992 14.643 -4.813 1.00 96.25 129 ASN A C 1
ATOM 972 O O . ASN A 1 129 ? 1.832 14.565 -3.918 1.00 96.25 129 ASN A O 1
ATOM 976 N N . PHE A 1 130 ? 1.304 14.434 -6.096 1.00 96.94 130 PHE A N 1
ATOM 977 C CA . PHE A 1 130 ? 2.652 14.040 -6.521 1.00 96.94 130 PHE A CA 1
ATOM 978 C C . PHE A 1 130 ? 3.473 15.242 -7.007 1.00 96.94 130 PHE A C 1
ATOM 980 O O . PHE A 1 130 ? 2.998 16.057 -7.795 1.00 96.94 130 PHE A O 1
ATOM 987 N N . THR A 1 131 ? 4.734 15.334 -6.580 1.00 96.69 131 THR A N 1
ATOM 988 C CA . THR A 1 131 ? 5.660 16.419 -6.963 1.00 96.69 131 THR A CA 1
ATOM 989 C C . THR A 1 131 ? 7.027 15.863 -7.340 1.00 96.69 131 THR A C 1
ATOM 991 O O . THR A 1 131 ? 7.460 14.885 -6.750 1.00 96.69 131 THR A O 1
ATOM 994 N N . LEU A 1 132 ? 7.741 16.457 -8.298 1.00 94.56 132 LEU A N 1
ATOM 995 C CA . LEU A 1 132 ? 9.093 16.010 -8.647 1.00 94.56 132 LEU A CA 1
ATOM 996 C C . LEU A 1 132 ? 10.123 16.525 -7.636 1.00 94.56 132 LEU A C 1
ATOM 998 O O . LEU A 1 132 ? 10.119 17.709 -7.275 1.00 94.56 132 LEU A O 1
ATOM 1002 N N . ALA A 1 133 ? 11.069 15.668 -7.244 1.00 88.44 133 ALA A N 1
ATOM 1003 C CA . ALA A 1 133 ? 12.186 16.059 -6.391 1.00 88.44 133 ALA A CA 1
ATOM 1004 C C . ALA A 1 133 ? 12.954 17.266 -6.968 1.00 88.44 133 ALA A C 1
ATOM 1006 O O . ALA A 1 133 ? 13.552 17.210 -8.042 1.00 88.44 133 ALA A O 1
ATOM 1007 N N . GLY A 1 134 ? 12.914 18.394 -6.250 1.00 86.06 134 GLY A N 1
ATOM 1008 C CA . GLY A 1 134 ? 13.643 19.618 -6.596 1.00 86.06 134 GLY A CA 1
ATOM 1009 C C . GLY A 1 134 ? 13.123 20.397 -7.812 1.00 86.06 134 GLY A C 1
ATOM 1010 O O . GLY A 1 134 ? 13.759 21.379 -8.191 1.00 86.06 134 GLY A O 1
ATOM 1011 N N . ARG A 1 135 ? 12.005 19.995 -8.439 1.00 80.19 135 ARG A N 1
ATOM 1012 C CA . ARG A 1 135 ? 11.500 20.622 -9.681 1.00 80.19 135 ARG A CA 1
ATOM 1013 C C . ARG A 1 135 ? 10.026 21.050 -9.652 1.00 80.19 135 ARG A C 1
ATOM 1015 O O . ARG A 1 135 ? 9.509 21.482 -10.677 1.00 80.19 135 ARG A O 1
ATOM 1022 N N . GLY A 1 136 ? 9.368 21.007 -8.492 1.00 85.94 136 GLY A N 1
ATOM 1023 C CA . GLY A 1 136 ? 7.945 21.349 -8.369 1.00 85.94 136 GLY A CA 1
ATOM 1024 C C . GLY A 1 136 ? 7.036 20.308 -9.034 1.00 85.94 136 GLY A C 1
ATOM 1025 O O . GLY A 1 136 ? 7.440 19.164 -9.241 1.00 85.94 136 GLY A O 1
ATOM 1026 N N . THR A 1 137 ? 5.792 20.675 -9.342 1.00 87.56 137 THR A N 1
ATOM 1027 C CA . THR A 1 137 ? 4.824 19.768 -9.981 1.00 87.56 137 THR A CA 1
ATOM 1028 C C . THR A 1 137 ? 5.007 19.758 -11.500 1.00 87.56 137 THR A C 1
ATOM 1030 O O . THR A 1 137 ? 4.842 20.791 -12.147 1.00 87.56 137 THR A O 1
ATOM 1033 N N . ASP A 1 138 ? 5.294 18.588 -12.078 1.00 93.12 138 ASP A N 1
ATOM 1034 C CA . ASP A 1 138 ? 5.149 18.333 -13.517 1.00 93.12 138 ASP A CA 1
ATOM 1035 C C . ASP A 1 138 ? 3.847 17.545 -13.743 1.00 93.12 138 ASP A C 1
ATOM 1037 O O . ASP A 1 138 ? 3.773 16.381 -13.336 1.00 93.12 138 ASP A O 1
ATOM 1041 N N . PRO A 1 139 ? 2.825 18.132 -14.398 1.00 93.56 139 PRO A N 1
ATOM 1042 C CA . PRO A 1 139 ? 1.542 17.468 -14.618 1.00 93.56 139 PRO A CA 1
ATOM 1043 C C . PRO A 1 139 ? 1.642 16.124 -15.352 1.00 93.56 139 PRO A C 1
ATOM 1045 O O . PRO A 1 139 ? 0.778 15.265 -15.172 1.00 93.56 139 PRO A O 1
ATOM 1048 N N . ARG A 1 140 ? 2.667 15.922 -16.195 1.00 93.31 140 ARG A N 1
ATOM 1049 C CA . ARG A 1 140 ? 2.851 14.660 -16.927 1.00 93.31 140 ARG A CA 1
ATOM 1050 C C . ARG A 1 140 ? 3.334 13.552 -16.003 1.00 93.31 140 ARG A C 1
ATOM 1052 O O . ARG A 1 140 ? 2.753 12.468 -16.012 1.00 93.31 140 ARG A O 1
ATOM 1059 N N . GLU A 1 141 ? 4.355 13.827 -15.197 1.00 93.12 141 GLU A N 1
ATOM 1060 C CA . GLU A 1 141 ? 4.890 12.853 -14.238 1.00 93.12 141 GLU A CA 1
ATOM 1061 C C . GLU A 1 141 ? 3.906 12.598 -13.091 1.00 93.12 141 GLU A C 1
ATOM 1063 O O . GLU A 1 141 ? 3.706 11.447 -12.701 1.00 93.12 141 GLU A O 1
ATOM 1068 N N . GLU A 1 142 ? 3.194 13.630 -12.625 1.00 94.50 142 GLU A N 1
ATOM 1069 C CA . GLU A 1 142 ? 2.103 13.472 -11.659 1.00 94.50 142 GLU A CA 1
ATOM 1070 C C . GLU A 1 142 ? 1.024 12.520 -12.199 1.00 94.50 142 GLU A C 1
ATOM 1072 O O . GLU A 1 142 ? 0.638 11.557 -11.533 1.00 94.50 142 GLU A O 1
ATOM 1077 N N . MET A 1 143 ? 0.557 12.750 -13.432 1.00 93.19 143 MET A N 1
ATOM 1078 C CA . MET A 1 143 ? -0.450 11.903 -14.070 1.00 93.19 143 MET A CA 1
ATOM 1079 C C . MET A 1 143 ? 0.054 10.470 -14.269 1.00 93.19 143 MET A C 1
ATOM 1081 O O . MET A 1 143 ? -0.692 9.520 -14.019 1.00 93.19 143 MET A O 1
ATOM 1085 N N . ARG A 1 144 ? 1.316 10.298 -14.680 1.00 92.88 144 ARG A N 1
ATOM 1086 C CA . ARG A 1 144 ? 1.947 8.984 -14.852 1.00 92.88 144 ARG A CA 1
ATOM 1087 C C . ARG A 1 144 ? 1.991 8.212 -13.535 1.00 92.88 144 ARG A C 1
ATOM 1089 O O . ARG A 1 144 ? 1.529 7.071 -13.498 1.00 92.88 144 ARG A O 1
ATOM 1096 N N . MET A 1 145 ? 2.477 8.831 -12.458 1.00 95.88 145 MET A N 1
ATOM 1097 C CA . MET A 1 145 ? 2.541 8.195 -11.141 1.00 95.88 145 MET A CA 1
ATOM 1098 C C . MET A 1 145 ? 1.140 7.893 -10.595 1.00 95.88 145 MET A C 1
ATOM 1100 O O . MET A 1 145 ? 0.874 6.779 -1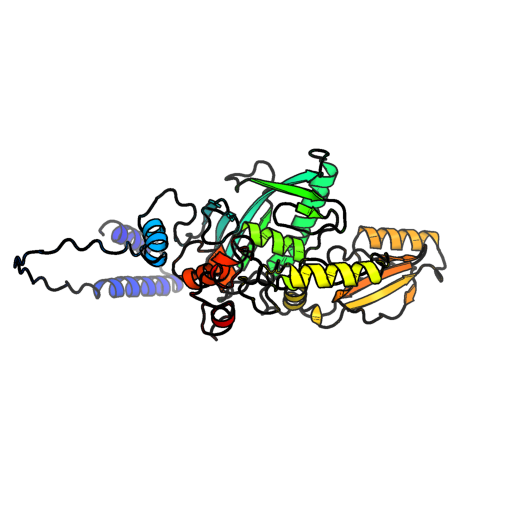0.145 1.00 95.88 145 MET A O 1
ATOM 1104 N N . ARG A 1 146 ? 0.194 8.832 -10.725 1.00 95.62 146 ARG A N 1
ATOM 1105 C CA . ARG A 1 146 ? -1.204 8.626 -10.317 1.00 95.62 146 ARG A CA 1
ATOM 1106 C C . ARG A 1 146 ? -1.844 7.443 -11.044 1.00 95.62 146 ARG A C 1
ATOM 1108 O O . ARG A 1 146 ? -2.553 6.656 -10.417 1.00 95.62 146 ARG A O 1
ATOM 1115 N N . ASN A 1 147 ? -1.607 7.305 -12.348 1.00 91.94 147 ASN A N 1
ATOM 1116 C CA . ASN A 1 147 ? -2.105 6.173 -13.128 1.00 91.94 147 ASN A CA 1
ATOM 1117 C C . ASN A 1 147 ? -1.438 4.860 -12.707 1.00 91.94 147 ASN A C 1
ATOM 1119 O O . ASN A 1 147 ? -2.139 3.862 -12.559 1.00 91.94 147 ASN A O 1
ATOM 1123 N N . ARG A 1 148 ? -0.125 4.859 -12.434 1.00 94.25 148 ARG A N 1
ATOM 1124 C CA . ARG A 1 148 ? 0.567 3.675 -11.902 1.00 94.25 148 ARG A CA 1
ATOM 1125 C C . ARG A 1 148 ? -0.043 3.216 -10.579 1.00 94.25 148 ARG A C 1
ATOM 1127 O O . ARG A 1 148 ? -0.384 2.042 -10.457 1.00 94.25 148 ARG A O 1
ATOM 1134 N N . VAL A 1 149 ? -0.259 4.130 -9.629 1.00 96.31 149 VAL A N 1
ATOM 1135 C CA . VAL A 1 149 ? -0.913 3.804 -8.351 1.00 96.31 149 VAL A CA 1
ATOM 1136 C C . VAL A 1 149 ? -2.317 3.250 -8.593 1.00 96.31 149 VAL A C 1
ATOM 1138 O O . VAL A 1 149 ? -2.637 2.180 -8.090 1.00 96.31 149 VAL A O 1
ATOM 1141 N N . LYS A 1 150 ? -3.149 3.909 -9.412 1.00 95.00 150 LYS A N 1
ATOM 1142 C CA . LYS A 1 150 ? -4.507 3.424 -9.732 1.00 95.00 150 LYS A CA 1
ATOM 1143 C C . LYS A 1 150 ? -4.509 2.011 -10.326 1.00 95.00 150 LYS A C 1
ATOM 1145 O O . LYS A 1 150 ? -5.331 1.191 -9.918 1.00 95.00 150 LYS A O 1
ATOM 1150 N N . ASN A 1 151 ? -3.593 1.723 -11.247 1.00 89.38 151 ASN A N 1
ATOM 1151 C CA . ASN A 1 151 ? -3.461 0.401 -11.858 1.00 89.38 151 ASN A CA 1
ATOM 1152 C C . ASN A 1 151 ? -3.040 -0.650 -10.825 1.00 89.38 151 ASN A C 1
ATOM 1154 O O . ASN A 1 151 ? -3.632 -1.725 -10.773 1.00 89.38 151 ASN A O 1
ATOM 1158 N N . CYS A 1 152 ? -2.085 -0.316 -9.955 1.00 93.50 152 CYS A N 1
ATOM 1159 C CA . CYS A 1 152 ? -1.676 -1.189 -8.861 1.00 93.50 152 CYS A CA 1
ATOM 1160 C C . CYS A 1 152 ? -2.841 -1.493 -7.903 1.00 93.50 152 CYS A C 1
ATOM 1162 O O . CYS A 1 152 ? -3.112 -2.654 -7.598 1.00 93.50 152 CYS A O 1
ATOM 1164 N N . LEU A 1 153 ? -3.605 -0.469 -7.501 1.00 96.06 153 LEU A N 1
ATOM 1165 C CA . LEU A 1 153 ? -4.774 -0.641 -6.635 1.00 96.06 153 LEU A CA 1
ATOM 1166 C C . LEU A 1 153 ? -5.838 -1.554 -7.261 1.00 96.06 153 LEU A C 1
ATOM 1168 O O . LEU A 1 153 ? -6.463 -2.339 -6.552 1.00 96.06 153 LEU A O 1
ATOM 1172 N N . ALA A 1 154 ? -6.035 -1.503 -8.582 1.00 90.44 154 ALA A N 1
ATOM 1173 C CA . ALA A 1 154 ? -6.975 -2.390 -9.272 1.00 90.44 154 ALA A CA 1
ATOM 1174 C C . ALA A 1 154 ? -6.604 -3.882 -9.143 1.00 90.44 154 ALA A C 1
ATOM 1176 O O . ALA A 1 154 ? -7.491 -4.741 -9.153 1.00 90.44 154 ALA A O 1
ATOM 1177 N N . VAL A 1 155 ? -5.311 -4.191 -9.001 1.00 89.00 155 VAL A N 1
ATOM 1178 C CA . VAL A 1 155 ? -4.813 -5.546 -8.731 1.00 89.00 155 VAL A CA 1
ATOM 1179 C C . VAL A 1 155 ? -4.918 -5.856 -7.238 1.00 89.00 155 VAL A C 1
ATOM 1181 O O . VAL A 1 155 ? -5.610 -6.803 -6.864 1.00 89.00 155 VAL A O 1
ATOM 1184 N N . ALA A 1 156 ? -4.309 -5.022 -6.390 1.00 94.44 156 ALA A N 1
ATOM 1185 C CA . ALA A 1 156 ? -4.205 -5.235 -4.946 1.00 94.44 156 ALA A CA 1
ATOM 1186 C C . ALA A 1 156 ? -5.567 -5.403 -4.253 1.00 94.44 156 ALA A C 1
ATOM 1188 O O . ALA A 1 156 ? -5.722 -6.282 -3.409 1.00 94.44 156 ALA A O 1
ATOM 1189 N N . ASN A 1 157 ? -6.585 -4.636 -4.665 1.00 96.25 157 ASN A N 1
ATOM 1190 C CA . ASN A 1 157 ? -7.934 -4.680 -4.084 1.00 96.25 157 ASN A CA 1
ATOM 1191 C C . ASN A 1 157 ? -8.614 -6.059 -4.154 1.00 96.25 157 ASN A C 1
ATOM 1193 O O . ASN A 1 157 ? -9.597 -6.287 -3.457 1.00 96.25 157 ASN A O 1
ATOM 1197 N N . LYS A 1 158 ? -8.108 -6.996 -4.965 1.00 93.44 158 LYS A N 1
ATOM 1198 C CA . LYS A 1 158 ? -8.616 -8.376 -5.028 1.00 93.44 158 LYS A CA 1
ATOM 1199 C C . LYS A 1 158 ? -8.161 -9.243 -3.845 1.00 93.44 158 LYS A C 1
ATOM 1201 O O . LYS A 1 158 ? -8.767 -10.287 -3.605 1.00 93.44 158 LYS A O 1
ATOM 1206 N N . ALA A 1 159 ? -7.121 -8.814 -3.129 1.00 95.19 159 ALA A N 1
ATOM 1207 C CA . ALA A 1 159 ? -6.440 -9.579 -2.087 1.00 95.19 159 ALA A CA 1
ATOM 1208 C C . ALA A 1 159 ? -6.382 -8.864 -0.722 1.00 95.19 159 ALA A C 1
ATOM 1210 O O . ALA A 1 159 ? -5.727 -9.343 0.195 1.00 95.19 159 ALA A O 1
ATOM 1211 N N . LEU A 1 160 ? -7.054 -7.725 -0.549 1.00 96.56 160 LEU A N 1
ATOM 1212 C CA . LEU A 1 160 ? -7.109 -7.008 0.729 1.00 96.56 160 LEU A CA 1
ATOM 1213 C C . LEU A 1 160 ? -8.344 -7.450 1.521 1.00 96.56 160 LEU A C 1
ATOM 1215 O O . LEU A 1 160 ? -9.434 -6.895 1.358 1.00 96.56 160 LEU A O 1
ATOM 1219 N N . ARG A 1 161 ? -8.178 -8.480 2.357 1.00 96.25 161 ARG A N 1
ATOM 1220 C CA . ARG A 1 161 ? -9.266 -9.090 3.132 1.00 96.25 161 ARG A CA 1
ATOM 1221 C C . ARG A 1 161 ? -9.038 -9.019 4.639 1.00 96.25 161 ARG A C 1
ATOM 1223 O O . ARG A 1 161 ? -7.899 -9.069 5.106 1.00 96.25 161 ARG A O 1
ATOM 1230 N N . GLY A 1 162 ? -10.137 -8.913 5.374 1.00 95.00 162 GLY A N 1
ATOM 1231 C CA . GLY A 1 162 ? -10.209 -9.087 6.816 1.00 95.00 162 GLY A CA 1
ATOM 1232 C C . GLY A 1 162 ? -10.349 -10.560 7.213 1.00 95.00 162 GLY A C 1
ATOM 1233 O O . GLY A 1 162 ? -10.551 -11.420 6.351 1.00 95.00 162 GLY A O 1
ATOM 1234 N N . PRO A 1 163 ? -10.235 -10.857 8.517 1.00 91.81 163 PRO A N 1
ATOM 1235 C CA . PRO A 1 163 ? -10.249 -12.226 9.035 1.00 91.81 163 PRO A CA 1
ATOM 1236 C C . PRO A 1 163 ? -11.590 -12.954 8.864 1.00 91.81 163 PRO A C 1
ATOM 1238 O O . PRO A 1 163 ? -11.628 -14.178 8.812 1.00 91.81 163 PRO A O 1
ATOM 1241 N N . SER A 1 164 ? -12.705 -12.228 8.743 1.00 93.62 164 SER A N 1
ATOM 1242 C CA . SER A 1 164 ? -14.037 -12.817 8.539 1.00 93.62 164 SER A CA 1
ATOM 1243 C C . SER A 1 164 ? -14.458 -12.795 7.064 1.00 93.62 164 SER A C 1
ATOM 1245 O O . SER A 1 164 ? -15.634 -12.982 6.746 1.00 93.62 164 SER A O 1
ATOM 1247 N N . GLY A 1 165 ? -13.517 -12.538 6.149 1.00 94.25 165 GLY A N 1
ATOM 1248 C CA . GLY A 1 165 ? -13.777 -12.403 4.716 1.00 94.25 165 GLY A CA 1
ATOM 1249 C C . GLY A 1 165 ? -14.256 -11.014 4.287 1.00 94.25 165 GLY A C 1
ATOM 1250 O O . GLY A 1 165 ? -14.615 -10.839 3.119 1.00 94.25 165 GLY A O 1
ATOM 1251 N N . GLU A 1 166 ? -14.242 -10.022 5.185 1.00 96.50 166 GLU A N 1
ATOM 1252 C CA . GLU A 1 166 ? -14.485 -8.624 4.828 1.00 96.50 166 GLU A CA 1
ATOM 1253 C C . GLU A 1 166 ? -13.460 -8.149 3.791 1.00 96.50 166 GLU A C 1
ATOM 1255 O O . GLU A 1 166 ? -12.346 -8.662 3.716 1.00 96.50 166 GLU A O 1
ATOM 1260 N N . THR A 1 167 ? -13.800 -7.148 2.989 1.00 97.69 167 THR A N 1
ATOM 1261 C CA . THR A 1 167 ? -12.908 -6.592 1.969 1.00 97.69 167 THR A CA 1
ATOM 1262 C C . THR A 1 167 ? -12.570 -5.143 2.273 1.00 97.69 167 THR A C 1
ATOM 1264 O O . THR A 1 167 ? -13.453 -4.349 2.604 1.00 97.69 167 THR A O 1
ATOM 1267 N N . LEU A 1 168 ? -11.298 -4.784 2.108 1.00 98.38 168 LEU A N 1
ATOM 1268 C CA . LEU A 1 168 ? -10.837 -3.401 2.123 1.00 98.38 168 LEU A CA 1
ATOM 1269 C C . LEU A 1 168 ? -10.473 -2.979 0.701 1.00 98.38 168 LEU A C 1
ATOM 1271 O O . LEU A 1 168 ? -9.566 -3.530 0.085 1.00 98.38 168 LEU A O 1
ATOM 1275 N N . ARG A 1 169 ? -11.144 -1.954 0.193 1.00 98.44 169 ARG A N 1
ATOM 1276 C CA . ARG A 1 169 ? -10.832 -1.330 -1.087 1.00 98.44 169 ARG A CA 1
ATOM 1277 C C . ARG A 1 169 ? -10.008 -0.071 -0.868 1.00 98.44 169 ARG A C 1
ATOM 1279 O O . ARG A 1 169 ? -10.448 0.850 -0.193 1.00 98.44 169 ARG A O 1
ATOM 1286 N N . LEU A 1 170 ? -8.844 0.011 -1.492 1.00 98.62 170 LEU A N 1
ATOM 1287 C CA . LEU A 1 170 ? -8.045 1.228 -1.555 1.00 98.62 170 LEU A CA 1
ATOM 1288 C C . LEU A 1 170 ? -8.394 2.020 -2.817 1.00 98.62 170 LEU A C 1
ATOM 1290 O O . LEU A 1 170 ? -8.563 1.454 -3.906 1.00 98.62 170 LEU A O 1
ATOM 1294 N N . ARG A 1 171 ? -8.462 3.346 -2.691 1.00 98.12 171 ARG A N 1
ATOM 1295 C CA . ARG A 1 171 ? -8.758 4.253 -3.803 1.00 98.12 171 ARG A CA 1
ATOM 1296 C C . ARG A 1 171 ? -7.968 5.552 -3.698 1.00 98.12 171 ARG A C 1
ATOM 1298 O O . ARG A 1 171 ? -7.835 6.126 -2.624 1.00 98.12 171 ARG A O 1
ATOM 1305 N N . VAL A 1 172 ? -7.508 6.067 -4.837 1.00 98.00 172 VAL A N 1
ATOM 1306 C CA . VAL A 1 172 ? -7.010 7.447 -4.933 1.00 98.00 172 VAL A CA 1
ATOM 1307 C C . VAL A 1 172 ? -8.175 8.366 -5.283 1.00 98.00 172 VAL A C 1
ATOM 1309 O O . VAL A 1 172 ? -8.859 8.150 -6.289 1.00 98.00 172 VAL A O 1
ATOM 1312 N N . GLN A 1 173 ? -8.388 9.387 -4.460 1.00 97.38 173 GLN A N 1
ATOM 1313 C CA . GLN A 1 173 ? -9.397 10.416 -4.656 1.00 97.38 173 GLN A CA 1
ATOM 1314 C C . GLN A 1 173 ? -9.187 11.146 -5.988 1.00 97.38 173 GLN A C 1
ATOM 1316 O O . GLN A 1 173 ? -8.053 11.408 -6.403 1.00 97.38 173 GLN A O 1
ATOM 1321 N N . GLN A 1 174 ? -10.283 11.487 -6.665 1.00 94.81 174 GLN A N 1
ATOM 1322 C CA . GLN A 1 174 ? -10.215 12.336 -7.854 1.00 94.81 174 GLN A CA 1
ATOM 1323 C C . GLN A 1 174 ? -10.164 13.822 -7.451 1.00 94.81 174 GLN A C 1
ATOM 1325 O O . GLN A 1 174 ? -10.787 14.206 -6.455 1.00 94.81 174 GLN A O 1
ATOM 1330 N N . PRO A 1 175 ? -9.476 14.688 -8.219 1.00 90.69 175 PRO A N 1
ATOM 1331 C CA . PRO A 1 175 ? -9.480 16.125 -7.957 1.00 90.69 175 PRO A CA 1
ATOM 1332 C C . PRO A 1 175 ? -10.906 16.688 -7.843 1.00 90.69 175 PRO A C 1
ATOM 1334 O O . PRO A 1 175 ? -11.751 16.438 -8.701 1.00 90.69 175 PRO A O 1
ATOM 1337 N N . GLY A 1 176 ? -11.177 17.442 -6.774 1.00 91.06 176 GLY A N 1
ATOM 1338 C CA . GLY A 1 176 ? -12.476 18.082 -6.523 1.00 91.06 176 GLY A CA 1
ATOM 1339 C C . GLY A 1 176 ? -13.537 17.212 -5.837 1.00 91.06 176 GLY A C 1
ATOM 1340 O O . GLY A 1 176 ? -14.585 17.733 -5.455 1.00 91.06 176 GLY A O 1
ATOM 1341 N N . GLU A 1 177 ? -13.283 15.920 -5.629 1.00 94.56 177 GLU A N 1
ATOM 1342 C CA . GLU A 1 177 ? -14.202 15.032 -4.908 1.00 94.56 177 GLU A CA 1
ATOM 1343 C C . GLU A 1 177 ? -14.373 15.457 -3.431 1.00 94.56 177 GLU A C 1
ATOM 1345 O O . GLU A 1 177 ? -13.425 15.930 -2.800 1.00 94.56 177 GLU A O 1
ATOM 1350 N N . ARG A 1 178 ? -15.578 15.298 -2.859 1.00 93.38 178 ARG A N 1
ATOM 1351 C CA . ARG A 1 178 ? -15.888 15.633 -1.454 1.00 93.38 178 ARG A CA 1
ATOM 1352 C C . ARG A 1 178 ? -16.691 14.518 -0.751 1.00 93.38 178 ARG A C 1
ATOM 1354 O O . ARG A 1 178 ? -17.467 13.850 -1.427 1.00 93.38 178 ARG A O 1
ATOM 1361 N N . PRO A 1 179 ? -16.561 14.340 0.585 1.00 89.81 179 PRO A N 1
ATOM 1362 C CA . PRO A 1 179 ? -15.575 14.988 1.452 1.00 89.81 179 PRO A CA 1
ATOM 1363 C C . PRO A 1 179 ? -14.163 14.509 1.106 1.00 89.81 179 PRO A C 1
ATOM 1365 O O . PRO A 1 179 ? -13.963 13.335 0.768 1.00 89.81 179 PRO A O 1
ATOM 1368 N N . ALA A 1 180 ? -13.213 15.443 1.140 1.00 92.50 180 ALA A N 1
ATOM 1369 C CA . ALA A 1 180 ? -11.836 15.159 0.778 1.00 92.50 180 ALA A CA 1
ATOM 1370 C C . ALA A 1 180 ? -11.139 14.393 1.906 1.00 92.50 180 ALA A C 1
ATOM 1372 O O . ALA A 1 180 ? -11.265 14.756 3.074 1.00 92.50 180 ALA A O 1
ATOM 1373 N N . ALA A 1 181 ? -10.419 13.336 1.544 1.00 97.19 181 ALA A N 1
ATOM 1374 C CA . ALA A 1 181 ? -9.422 12.737 2.411 1.00 97.19 181 ALA A CA 1
ATOM 1375 C C . ALA A 1 181 ? -8.279 13.744 2.667 1.00 97.19 181 ALA A C 1
ATOM 1377 O O . ALA A 1 181 ? -8.077 14.656 1.850 1.00 97.19 181 ALA A O 1
ATOM 1378 N N . PRO A 1 182 ? -7.520 13.587 3.766 1.00 97.44 182 PRO A N 1
ATOM 1379 C CA . PRO A 1 182 ? -6.374 14.442 4.056 1.00 97.44 182 PRO A CA 1
ATOM 1380 C C . PRO A 1 182 ? -5.361 14.381 2.914 1.00 97.44 182 PRO A C 1
ATOM 1382 O O . PRO A 1 182 ? -5.083 13.300 2.388 1.00 97.44 182 PRO A O 1
ATOM 1385 N N . GLU A 1 183 ? -4.843 15.538 2.500 1.00 97.50 183 GLU A N 1
ATOM 1386 C CA . GLU A 1 183 ? -3.851 15.592 1.428 1.00 97.50 183 GLU A CA 1
ATOM 1387 C C . GLU A 1 183 ? -2.516 14.998 1.891 1.00 97.50 183 GLU A C 1
ATOM 1389 O O . GLU A 1 183 ? -2.002 15.322 2.963 1.00 97.50 183 GLU A O 1
ATOM 1394 N N . VAL A 1 184 ? -1.929 14.158 1.042 1.00 97.69 184 VAL A N 1
ATOM 1395 C CA . VAL A 1 184 ? -0.610 13.567 1.246 1.00 97.69 184 VAL A CA 1
ATOM 1396 C C . VAL A 1 184 ? 0.281 13.938 0.068 1.00 97.69 184 VAL A C 1
ATOM 1398 O O . VAL A 1 184 ? 0.115 13.430 -1.042 1.00 97.69 184 VAL A O 1
ATOM 1401 N N . GLY A 1 185 ? 1.244 14.824 0.318 1.00 97.06 185 GLY A N 1
ATOM 1402 C CA . GLY A 1 185 ? 2.327 15.104 -0.619 1.00 97.06 185 GLY A CA 1
ATOM 1403 C C . GLY A 1 185 ? 3.277 13.912 -0.730 1.00 97.06 185 GLY A C 1
ATOM 1404 O O . GLY A 1 185 ? 3.833 13.487 0.284 1.00 97.06 185 GLY A O 1
ATOM 1405 N N . ILE A 1 186 ? 3.462 13.410 -1.950 1.00 97.69 186 ILE A N 1
ATOM 1406 C CA . ILE A 1 186 ? 4.399 12.347 -2.316 1.00 97.69 186 ILE A CA 1
ATOM 1407 C C . ILE A 1 186 ? 5.425 12.923 -3.292 1.00 97.69 186 ILE A C 1
ATOM 1409 O O . ILE A 1 186 ? 5.077 13.448 -4.354 1.00 97.69 186 ILE A O 1
ATOM 1413 N N . ARG A 1 187 ? 6.706 12.824 -2.951 1.00 97.38 187 ARG A N 1
ATOM 1414 C CA . ARG A 1 187 ? 7.795 13.210 -3.846 1.00 97.38 187 ARG A CA 1
ATOM 1415 C C . ARG A 1 187 ? 8.091 12.063 -4.811 1.00 97.38 187 ARG A C 1
ATOM 1417 O O . ARG A 1 187 ? 8.258 10.931 -4.388 1.00 97.38 187 ARG A O 1
ATOM 1424 N N . ILE A 1 188 ? 8.148 12.348 -6.102 1.00 96.62 188 ILE A N 1
ATOM 1425 C CA . ILE A 1 188 ? 8.646 11.435 -7.124 1.00 96.62 188 ILE A CA 1
ATOM 1426 C C . ILE A 1 188 ? 10.161 11.619 -7.174 1.00 96.62 188 ILE A C 1
ATOM 1428 O O . ILE A 1 188 ? 10.666 12.689 -7.533 1.00 96.62 188 ILE A O 1
ATOM 1432 N N . GLU A 1 189 ? 10.859 10.572 -6.771 1.00 95.25 189 GLU A N 1
ATOM 1433 C CA . GLU A 1 189 ? 12.307 10.469 -6.703 1.00 95.25 189 GLU A CA 1
ATOM 1434 C C . GLU A 1 189 ? 12.884 9.925 -8.012 1.00 95.25 189 GLU A C 1
ATOM 1436 O O . GLU A 1 189 ? 12.168 9.407 -8.873 1.00 95.25 189 GLU A O 1
ATOM 1441 N N . ASN A 1 190 ? 14.207 9.999 -8.160 1.00 90.38 190 ASN A N 1
ATOM 1442 C CA . ASN A 1 190 ? 14.884 9.309 -9.255 1.00 90.38 190 ASN A CA 1
ATOM 1443 C C . ASN A 1 190 ? 14.652 7.783 -9.178 1.00 90.38 190 ASN A C 1
ATOM 1445 O O . ASN A 1 190 ? 14.504 7.251 -8.074 1.00 90.38 190 ASN A O 1
ATOM 1449 N N . PRO A 1 191 ? 14.645 7.082 -10.328 1.00 88.25 191 PRO A N 1
ATOM 1450 C CA . PRO A 1 191 ? 14.566 5.624 -10.371 1.00 88.25 191 PRO A CA 1
ATOM 1451 C C . PRO A 1 191 ? 15.607 4.936 -9.476 1.00 88.25 191 PRO A C 1
ATOM 1453 O O . PRO A 1 191 ? 16.735 5.425 -9.361 1.00 88.25 191 PRO A O 1
ATOM 1456 N N . GLY A 1 192 ? 15.234 3.815 -8.859 1.00 82.44 192 GLY A N 1
ATOM 1457 C CA . GLY A 1 192 ? 16.113 3.004 -8.006 1.00 82.44 192 GLY A CA 1
ATOM 1458 C C . GLY A 1 192 ? 16.448 3.595 -6.629 1.00 82.44 192 GLY A C 1
ATOM 1459 O O . GLY A 1 192 ? 17.247 3.013 -5.896 1.00 82.44 192 GLY A O 1
ATOM 1460 N N . LEU A 1 193 ? 15.872 4.743 -6.256 1.00 86.75 193 LEU A N 1
ATOM 1461 C CA . LEU A 1 193 ? 15.978 5.257 -4.889 1.00 86.75 193 LEU A CA 1
ATOM 1462 C C . LEU A 1 193 ? 15.055 4.489 -3.929 1.00 86.75 193 LEU A C 1
ATOM 1464 O O . LEU A 1 193 ? 14.052 3.905 -4.332 1.00 86.75 193 LEU A O 1
ATOM 1468 N N . VAL A 1 194 ? 15.411 4.494 -2.642 1.00 85.81 194 VAL A N 1
ATOM 1469 C CA . VAL A 1 194 ? 14.625 3.837 -1.587 1.00 85.81 194 VAL A CA 1
ATOM 1470 C C . VAL A 1 194 ? 13.259 4.510 -1.470 1.00 85.81 194 VAL A C 1
ATOM 1472 O O . VAL A 1 194 ? 13.174 5.735 -1.359 1.00 85.81 194 VAL A O 1
ATOM 1475 N N . ASN A 1 195 ? 12.203 3.700 -1.490 1.00 91.44 195 ASN A N 1
ATOM 1476 C CA . ASN A 1 195 ? 10.831 4.164 -1.325 1.00 91.44 195 ASN A CA 1
ATOM 1477 C C . ASN A 1 195 ? 10.517 4.420 0.153 1.00 91.44 195 ASN A C 1
ATOM 1479 O O . ASN A 1 195 ? 11.098 3.802 1.042 1.00 91.44 195 ASN A O 1
ATOM 1483 N N . HIS A 1 196 ? 9.617 5.363 0.398 1.00 94.69 196 HIS A N 1
ATOM 1484 C CA . HIS A 1 196 ? 9.002 5.599 1.696 1.00 94.69 196 HIS A CA 1
ATOM 1485 C C . HIS A 1 196 ? 7.633 6.271 1.505 1.00 94.69 196 HIS A C 1
ATOM 1487 O O . HIS A 1 196 ? 7.312 6.778 0.427 1.00 94.69 196 HIS A O 1
ATOM 1493 N N . SER A 1 197 ? 6.839 6.382 2.572 1.00 95.44 197 SER A N 1
ATOM 1494 C CA . SER A 1 197 ? 5.442 6.852 2.522 1.00 95.44 197 SER A CA 1
ATOM 1495 C C . SER A 1 197 ? 5.243 8.272 1.973 1.00 95.44 197 SER A C 1
ATOM 1497 O O . SER A 1 197 ? 4.120 8.686 1.693 1.00 95.44 197 SER A O 1
ATOM 1499 N N . ARG A 1 198 ? 6.336 9.024 1.798 1.00 96.88 198 ARG A N 1
ATOM 1500 C CA . ARG A 1 198 ? 6.387 10.399 1.276 1.00 96.88 198 ARG A CA 1
ATOM 1501 C C . ARG A 1 198 ? 7.284 10.557 0.043 1.00 96.88 198 ARG A C 1
ATOM 1503 O O . ARG A 1 198 ? 7.425 11.677 -0.446 1.00 96.88 198 ARG A O 1
ATOM 1510 N N . GLY A 1 199 ? 7.889 9.482 -0.454 1.00 96.50 199 GLY A N 1
ATOM 1511 C CA . GLY A 1 199 ? 8.891 9.514 -1.515 1.00 96.50 199 GLY A CA 1
ATOM 1512 C C . GLY A 1 199 ? 8.882 8.218 -2.310 1.00 96.50 199 GLY A C 1
ATOM 1513 O O . GLY A 1 199 ? 9.245 7.167 -1.795 1.00 96.50 199 GLY A O 1
ATOM 1514 N N . TYR A 1 200 ? 8.427 8.282 -3.555 1.00 96.69 200 TYR A N 1
ATOM 1515 C CA . TYR A 1 200 ? 8.319 7.136 -4.449 1.00 96.69 200 TYR A CA 1
ATOM 1516 C C . TYR A 1 200 ? 9.360 7.270 -5.545 1.00 96.69 200 TYR A C 1
ATOM 1518 O O . TYR A 1 200 ? 9.375 8.280 -6.251 1.00 96.69 200 TYR A O 1
ATOM 1526 N N . ALA A 1 201 ? 10.180 6.246 -5.750 1.00 94.06 201 ALA A N 1
ATOM 1527 C CA . ALA A 1 201 ? 11.011 6.164 -6.938 1.00 94.06 201 ALA A CA 1
ATOM 1528 C C . ALA A 1 201 ? 10.144 6.281 -8.202 1.00 94.06 201 ALA A C 1
ATOM 1530 O O . ALA A 1 201 ? 9.016 5.779 -8.265 1.00 94.06 201 ALA A O 1
ATOM 1531 N N . ALA A 1 202 ? 10.652 6.948 -9.239 1.00 91.38 202 ALA A N 1
ATOM 1532 C CA . ALA A 1 202 ? 9.941 7.084 -10.511 1.00 91.38 202 ALA A CA 1
ATOM 1533 C C . ALA A 1 202 ? 9.657 5.735 -11.202 1.00 91.38 202 ALA A C 1
ATOM 1535 O O . ALA A 1 202 ? 8.884 5.688 -1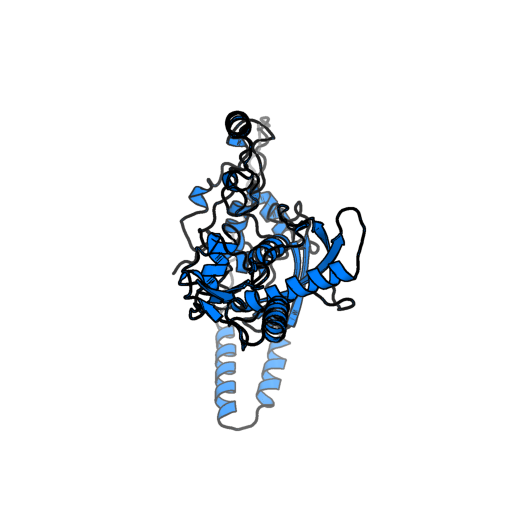2.161 1.00 91.38 202 ALA A O 1
ATOM 1536 N N . ASP A 1 203 ? 10.236 4.640 -10.718 1.00 86.31 203 ASP A N 1
ATOM 1537 C CA . ASP A 1 203 ? 10.025 3.245 -11.102 1.00 86.31 203 ASP A CA 1
ATOM 1538 C C . ASP A 1 203 ? 9.468 2.370 -9.957 1.00 86.31 203 ASP A C 1
ATOM 1540 O O . ASP A 1 203 ? 9.512 1.154 -10.067 1.00 86.31 203 ASP A O 1
ATOM 1544 N N . ILE A 1 204 ? 8.896 2.958 -8.893 1.00 92.50 204 ILE A N 1
ATOM 1545 C CA . ILE A 1 204 ? 8.354 2.222 -7.733 1.00 92.50 204 ILE A CA 1
ATOM 1546 C C . ILE A 1 204 ? 7.436 1.049 -8.124 1.00 92.50 204 ILE A C 1
ATOM 1548 O O . ILE A 1 204 ? 6.539 1.184 -8.969 1.00 92.50 204 ILE A O 1
ATOM 1552 N N . ALA A 1 205 ? 7.619 -0.078 -7.428 1.00 87.94 205 ALA A N 1
ATOM 1553 C CA . ALA A 1 205 ? 6.851 -1.299 -7.619 1.00 87.94 205 ALA A CA 1
ATOM 1554 C C . ALA A 1 205 ? 5.466 -1.332 -7.015 1.00 87.94 205 ALA A C 1
ATOM 1556 O O . ALA A 1 205 ? 5.192 -0.650 -6.041 1.00 87.94 205 ALA A O 1
ATOM 1557 N N . CYS A 1 206 ? 4.567 -2.125 -7.611 1.00 91.69 206 CYS A N 1
ATOM 1558 C CA . CYS A 1 206 ? 3.209 -2.248 -7.093 1.00 91.69 206 CYS A CA 1
ATOM 1559 C C . CYS A 1 206 ? 3.190 -2.768 -5.643 1.00 91.69 206 CYS A C 1
ATOM 1561 O O . CYS A 1 206 ? 2.548 -2.117 -4.818 1.00 91.69 206 CYS A O 1
ATOM 1563 N N . PRO A 1 207 ? 3.934 -3.829 -5.269 1.00 93.81 207 PRO A N 1
ATOM 1564 C CA . PRO A 1 207 ? 4.023 -4.242 -3.868 1.00 93.81 207 PRO A CA 1
ATOM 1565 C C . PRO A 1 207 ? 4.519 -3.116 -2.947 1.00 93.81 207 PRO A C 1
ATOM 1567 O O . PRO A 1 207 ? 3.917 -2.878 -1.900 1.00 93.81 207 PRO A O 1
ATOM 1570 N N . ALA A 1 208 ? 5.534 -2.357 -3.380 1.00 94.62 208 ALA A N 1
ATOM 1571 C CA . ALA A 1 208 ? 6.033 -1.187 -2.659 1.00 94.62 208 ALA A CA 1
ATOM 1572 C C . ALA A 1 208 ? 4.979 -0.069 -2.552 1.00 94.62 208 ALA A C 1
ATOM 1574 O O . ALA A 1 208 ? 4.754 0.435 -1.464 1.00 94.62 208 ALA A O 1
ATOM 1575 N N . ILE A 1 209 ? 4.247 0.268 -3.622 1.00 96.88 209 ILE A N 1
ATOM 1576 C CA . ILE A 1 209 ? 3.136 1.236 -3.576 1.00 96.88 209 ILE A CA 1
ATOM 1577 C C . ILE A 1 209 ? 2.126 0.829 -2.498 1.00 96.88 209 ILE A C 1
ATOM 1579 O O . ILE A 1 209 ? 1.696 1.677 -1.722 1.00 96.88 209 ILE A O 1
ATOM 1583 N N . ILE A 1 210 ? 1.732 -0.448 -2.436 1.00 97.94 210 ILE A N 1
ATOM 1584 C CA . ILE A 1 210 ? 0.780 -0.915 -1.419 1.00 97.94 210 ILE A CA 1
ATOM 1585 C C . ILE A 1 210 ? 1.372 -0.787 -0.017 1.00 97.94 210 ILE A C 1
ATOM 1587 O O . ILE A 1 210 ? 0.702 -0.252 0.860 1.00 97.94 210 ILE A O 1
ATOM 1591 N N . HIS A 1 211 ? 2.617 -1.218 0.180 1.00 97.56 211 HIS A N 1
ATOM 1592 C CA . HIS A 1 211 ? 3.338 -1.070 1.443 1.00 97.56 211 HIS A CA 1
ATOM 1593 C C . HIS A 1 211 ? 3.377 0.396 1.914 1.00 97.56 211 HIS A C 1
ATOM 1595 O O . HIS A 1 211 ? 2.937 0.712 3.019 1.00 97.56 211 HIS A O 1
ATOM 1601 N N . GLU A 1 212 ? 3.767 1.318 1.032 1.00 97.88 212 GLU A N 1
ATOM 1602 C CA . GLU A 1 212 ? 3.836 2.743 1.354 1.00 97.88 212 GLU A CA 1
ATOM 1603 C C . GLU A 1 212 ? 2.464 3.371 1.631 1.00 97.88 212 GLU A C 1
ATOM 1605 O O . GLU A 1 212 ? 2.335 4.244 2.491 1.00 97.88 212 GLU A O 1
ATOM 1610 N N . LEU A 1 213 ? 1.414 2.942 0.924 1.00 98.31 213 LEU A N 1
ATOM 1611 C CA . LEU A 1 213 ? 0.050 3.391 1.213 1.00 98.31 213 LEU A CA 1
ATOM 1612 C C . LEU A 1 213 ? -0.443 2.876 2.566 1.00 98.31 213 LEU A C 1
ATOM 1614 O O . LEU A 1 213 ? -1.165 3.590 3.255 1.00 98.31 213 LEU A O 1
ATOM 1618 N N . LEU A 1 214 ? -0.051 1.667 2.968 1.00 98.31 214 LEU A N 1
ATOM 1619 C CA . LEU A 1 214 ? -0.413 1.105 4.266 1.00 98.31 214 LEU A CA 1
ATOM 1620 C C . LEU A 1 214 ? 0.279 1.826 5.430 1.00 98.31 214 LEU A C 1
ATOM 1622 O O . LEU A 1 214 ? -0.337 1.978 6.489 1.00 98.31 214 LEU A O 1
ATOM 1626 N N . HIS A 1 215 ? 1.478 2.382 5.228 1.00 98.00 215 HIS A N 1
ATOM 1627 C CA . HIS A 1 215 ? 2.064 3.322 6.190 1.00 98.00 215 HIS A CA 1
ATOM 1628 C C . HIS A 1 215 ? 1.185 4.546 6.425 1.00 98.00 215 HIS A C 1
ATOM 1630 O O . HIS A 1 215 ? 0.989 4.934 7.571 1.00 98.00 215 HIS A O 1
ATOM 1636 N N . LEU A 1 216 ? 0.586 5.111 5.370 1.00 98.00 216 LEU A N 1
ATOM 1637 C CA . LEU A 1 216 ? -0.361 6.228 5.496 1.00 98.00 216 LEU A CA 1
ATOM 1638 C C . LEU A 1 216 ? -1.661 5.832 6.211 1.00 98.00 216 LEU A C 1
ATOM 1640 O O . LEU A 1 216 ? -2.500 6.691 6.482 1.00 98.00 216 LEU A O 1
ATOM 1644 N N . MET A 1 217 ? -1.860 4.547 6.501 1.00 98.25 217 MET A N 1
ATOM 1645 C CA . MET A 1 217 ? -2.988 4.041 7.276 1.00 98.25 217 MET A CA 1
ATOM 1646 C C . MET A 1 217 ? -2.614 3.653 8.708 1.00 98.25 217 MET A C 1
ATOM 1648 O O . MET A 1 217 ? -3.478 3.144 9.427 1.00 98.25 217 MET A O 1
ATOM 1652 N N . GLY A 1 218 ? -1.371 3.904 9.129 1.00 96.44 218 GLY A N 1
ATOM 1653 C CA . GLY A 1 218 ? -0.899 3.582 10.471 1.00 96.44 218 GLY A CA 1
ATOM 1654 C C . GLY A 1 218 ? -0.161 2.262 10.623 1.00 96.44 218 GLY A C 1
ATOM 1655 O O . GLY A 1 218 ? 0.057 1.827 11.758 1.00 96.44 218 GLY A O 1
ATOM 1656 N N . LEU A 1 219 ? 0.150 1.570 9.524 1.00 96.69 219 LEU A N 1
ATOM 1657 C CA . LEU A 1 219 ? 0.910 0.327 9.604 1.00 96.69 219 LEU A CA 1
ATOM 1658 C C . LEU A 1 219 ? 2.405 0.616 9.676 1.00 96.69 219 LEU A C 1
ATOM 1660 O O . LEU A 1 219 ? 2.887 1.504 8.987 1.00 96.69 219 LEU A O 1
ATOM 1664 N N . VAL A 1 220 ? 3.143 -0.102 10.517 1.00 94.44 220 VAL A N 1
ATOM 1665 C CA . VAL A 1 220 ? 4.601 0.061 10.655 1.00 94.44 220 VAL A CA 1
ATOM 1666 C C . VAL A 1 220 ? 5.341 -1.030 9.899 1.00 94.44 220 VAL A C 1
ATOM 1668 O O . VAL A 1 220 ? 4.774 -2.081 9.626 1.00 94.44 220 VAL A O 1
ATOM 1671 N N . ASP A 1 221 ? 6.620 -0.803 9.621 1.00 93.00 221 ASP A N 1
ATOM 1672 C CA . ASP A 1 221 ? 7.498 -1.847 9.103 1.00 93.00 221 ASP A CA 1
ATOM 1673 C C . ASP A 1 221 ? 7.633 -3.013 10.084 1.00 93.00 221 ASP A C 1
ATOM 1675 O O . ASP A 1 221 ? 7.850 -2.824 11.284 1.00 93.00 221 ASP A O 1
ATOM 1679 N N . GLU A 1 222 ? 7.622 -4.223 9.538 1.00 90.81 222 GLU A N 1
ATOM 1680 C CA . GLU A 1 222 ? 7.691 -5.496 10.263 1.00 90.81 222 GLU A CA 1
ATOM 1681 C C . GLU A 1 222 ? 8.909 -6.342 9.866 1.00 90.81 222 GLU A C 1
ATOM 1683 O O . GLU A 1 222 ? 8.973 -7.542 10.151 1.00 90.81 222 GLU A O 1
ATOM 1688 N N . TYR A 1 223 ? 9.871 -5.738 9.173 1.00 85.50 223 TYR A N 1
ATOM 1689 C CA . TYR A 1 223 ? 11.121 -6.380 8.784 1.00 85.50 223 TYR A CA 1
ATOM 1690 C C . TYR A 1 223 ? 12.274 -6.034 9.715 1.00 85.50 223 TYR A C 1
ATOM 1692 O O . TYR A 1 223 ? 12.279 -5.004 10.397 1.00 85.50 223 TYR A O 1
ATOM 1700 N N . ASP A 1 224 ? 13.277 -6.910 9.706 1.00 79.81 224 ASP A N 1
ATOM 1701 C CA . ASP A 1 224 ? 14.521 -6.672 10.417 1.00 79.81 224 ASP A CA 1
ATOM 1702 C C . ASP A 1 224 ? 15.325 -5.588 9.696 1.00 79.81 224 ASP A C 1
ATOM 1704 O O . ASP A 1 224 ? 15.593 -5.666 8.495 1.00 79.81 224 ASP A O 1
ATOM 1708 N N . HIS A 1 225 ? 15.690 -4.549 10.439 1.00 66.06 225 HIS A N 1
ATOM 1709 C CA . HIS A 1 225 ? 16.330 -3.364 9.892 1.00 66.06 225 HIS A CA 1
ATOM 1710 C C . HIS A 1 225 ? 17.730 -3.638 9.326 1.00 66.06 225 HIS A C 1
ATOM 1712 O O . HIS A 1 225 ? 18.209 -2.867 8.491 1.00 66.06 225 HIS A O 1
ATOM 1718 N N . SER A 1 226 ? 18.337 -4.770 9.694 1.00 60.44 226 SER A N 1
ATOM 1719 C CA . SER A 1 226 ? 19.567 -5.289 9.088 1.00 60.44 226 SER A CA 1
ATOM 1720 C C . SER A 1 226 ? 19.520 -5.337 7.549 1.00 60.44 226 SER A C 1
ATOM 1722 O O . SER A 1 226 ? 20.561 -5.201 6.910 1.00 60.44 226 SER A O 1
ATOM 1724 N N . HIS A 1 227 ? 18.325 -5.430 6.946 1.00 54.03 227 HIS A N 1
ATOM 1725 C CA . HIS A 1 227 ? 18.131 -5.504 5.492 1.00 54.03 227 HIS A CA 1
ATOM 1726 C C . HIS A 1 227 ? 17.867 -4.142 4.814 1.00 54.03 227 HIS A C 1
ATOM 1728 O O . HIS A 1 227 ? 18.032 -4.015 3.604 1.00 54.03 227 HIS A O 1
ATOM 1734 N N . ALA A 1 228 ? 17.488 -3.092 5.554 1.00 51.69 228 ALA A N 1
ATOM 1735 C CA . ALA A 1 228 ? 17.048 -1.821 4.953 1.00 51.69 228 ALA A CA 1
ATOM 1736 C C . ALA A 1 228 ? 18.179 -0.928 4.432 1.00 51.69 228 ALA A C 1
ATOM 1738 O O . ALA A 1 228 ? 17.953 -0.076 3.574 1.00 51.69 228 ALA A O 1
ATOM 1739 N N . TYR A 1 229 ? 19.399 -1.109 4.939 1.00 48.31 229 TYR A N 1
ATOM 1740 C CA . TYR A 1 229 ? 20.567 -0.321 4.545 1.00 48.31 229 TYR A CA 1
ATOM 1741 C C . TYR A 1 229 ? 21.535 -1.115 3.656 1.00 48.31 229 TYR A C 1
ATOM 1743 O O . TYR A 1 229 ? 22.742 -1.115 3.891 1.00 48.31 229 TYR A O 1
ATOM 1751 N N . GLY A 1 230 ? 21.003 -1.730 2.597 1.00 46.06 230 GLY A N 1
ATOM 1752 C CA . GLY A 1 230 ? 21.723 -1.905 1.332 1.00 46.06 230 GLY A CA 1
ATOM 1753 C C . GLY A 1 230 ? 22.988 -2.759 1.369 1.00 46.06 230 GLY A C 1
ATOM 1754 O O . GLY A 1 230 ? 23.999 -2.333 0.818 1.00 46.06 230 GLY A O 1
ATOM 1755 N N . ASN A 1 231 ? 22.918 -3.945 1.973 1.00 41.88 231 ASN A N 1
ATOM 1756 C CA . ASN A 1 231 ? 23.885 -5.011 1.690 1.00 41.88 231 ASN A CA 1
ATOM 1757 C C . ASN A 1 231 ? 23.281 -6.182 0.906 1.00 41.88 231 ASN A C 1
ATOM 1759 O O . ASN A 1 231 ? 24.031 -7.075 0.530 1.00 41.88 231 ASN A O 1
ATOM 1763 N N . ASP A 1 232 ? 21.977 -6.173 0.603 1.00 41.69 232 ASP A N 1
ATOM 1764 C CA . ASP A 1 232 ? 21.534 -6.902 -0.580 1.00 41.69 232 ASP A CA 1
ATOM 1765 C C . ASP A 1 232 ? 21.869 -6.009 -1.778 1.00 41.69 232 ASP A C 1
ATOM 1767 O O . ASP A 1 232 ? 21.305 -4.911 -1.897 1.00 41.69 232 ASP A O 1
ATOM 1771 N N . PRO A 1 233 ? 22.852 -6.391 -2.614 1.00 38.88 233 PRO A N 1
ATOM 1772 C CA . PRO A 1 233 ? 23.188 -5.620 -3.793 1.00 38.88 233 PRO A CA 1
ATOM 1773 C C . PRO A 1 233 ? 21.905 -5.457 -4.595 1.00 38.88 233 PRO A C 1
ATOM 1775 O O . PRO A 1 233 ? 21.224 -6.443 -4.876 1.00 38.88 233 PRO A O 1
ATOM 1778 N N . ALA A 1 234 ? 21.570 -4.211 -4.938 1.00 37.94 234 ALA A N 1
ATOM 1779 C CA . ALA A 1 234 ? 20.465 -3.911 -5.835 1.00 37.94 234 ALA A CA 1
ATOM 1780 C C . ALA A 1 234 ? 20.463 -4.943 -6.977 1.00 37.94 234 ALA A C 1
ATOM 1782 O O . ALA A 1 234 ? 21.484 -5.049 -7.674 1.00 37.94 234 ALA A O 1
ATOM 1783 N N . PRO A 1 235 ? 19.393 -5.737 -7.169 1.00 37.41 235 PRO A N 1
ATOM 1784 C CA . PRO A 1 235 ? 19.380 -6.690 -8.258 1.00 37.41 235 PRO A CA 1
ATOM 1785 C C . PRO A 1 235 ? 19.504 -5.889 -9.563 1.00 37.41 235 PRO A C 1
ATOM 1787 O O . PRO A 1 235 ? 18.642 -5.096 -9.919 1.00 37.41 235 PRO A O 1
ATOM 1790 N N . ALA A 1 236 ? 20.636 -6.069 -10.247 1.00 34.34 236 ALA A N 1
ATOM 1791 C CA . ALA A 1 236 ? 20.915 -5.610 -11.609 1.00 34.34 236 ALA A CA 1
ATOM 1792 C C . ALA A 1 236 ? 21.220 -4.116 -11.880 1.00 34.34 236 ALA A C 1
ATOM 1794 O O . ALA A 1 236 ? 21.095 -3.681 -13.024 1.00 34.34 236 ALA A O 1
ATOM 1795 N N . SER A 1 237 ? 21.772 -3.348 -10.934 1.00 37.50 237 SER A N 1
ATOM 1796 C CA . SER A 1 237 ? 22.649 -2.227 -11.333 1.00 37.50 237 SER A CA 1
ATOM 1797 C C . SER A 1 237 ? 24.085 -2.753 -11.307 1.00 37.50 237 SER A C 1
ATOM 1799 O O . SER A 1 237 ? 24.664 -2.912 -10.239 1.00 37.50 237 SER A O 1
ATOM 1801 N N . GLY A 1 238 ? 24.642 -3.119 -12.465 1.00 33.31 238 GLY A N 1
ATOM 1802 C CA . GLY A 1 238 ? 25.963 -3.754 -12.624 1.00 33.31 238 GLY A CA 1
ATOM 1803 C C . GLY A 1 238 ? 27.179 -2.905 -12.218 1.00 33.31 238 GLY A C 1
ATOM 1804 O O . GLY A 1 238 ? 28.233 -3.004 -12.843 1.00 33.31 238 GLY A O 1
ATOM 1805 N N . TYR A 1 239 ? 27.055 -2.059 -11.199 1.00 34.88 239 TYR A N 1
ATOM 1806 C CA . TYR A 1 239 ? 28.169 -1.375 -10.567 1.00 34.88 239 TYR A CA 1
ATOM 1807 C C . TYR A 1 239 ? 28.759 -2.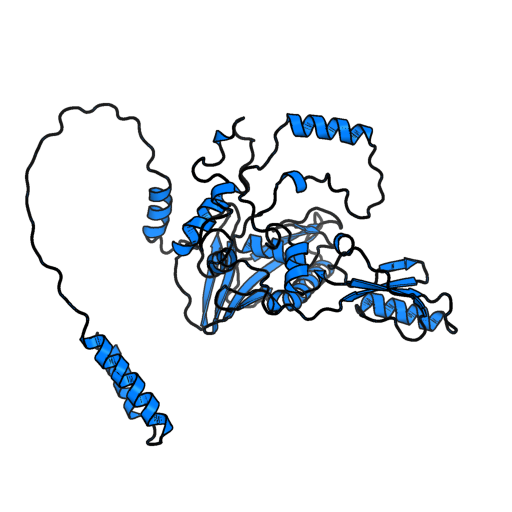281 -9.490 1.00 34.88 239 TYR A C 1
ATOM 1809 O O . TYR A 1 239 ? 28.244 -2.368 -8.379 1.00 34.88 239 TYR A O 1
ATOM 1817 N N . LEU A 1 240 ? 29.858 -2.951 -9.840 1.00 37.28 240 LEU A N 1
ATOM 1818 C CA . LEU A 1 240 ? 30.746 -3.587 -8.872 1.00 37.28 240 LEU A CA 1
ATOM 1819 C C . LEU A 1 240 ? 31.238 -2.501 -7.908 1.00 37.28 240 LEU A C 1
ATOM 1821 O O . LEU A 1 240 ? 32.033 -1.635 -8.286 1.00 37.28 240 LEU A O 1
ATOM 1825 N N . LEU A 1 241 ? 30.720 -2.506 -6.682 1.00 42.53 241 LEU A N 1
ATOM 1826 C CA . LEU A 1 241 ? 31.313 -1.741 -5.597 1.00 42.53 241 LEU A CA 1
ATOM 1827 C C . LEU A 1 241 ? 32.664 -2.387 -5.252 1.00 42.53 241 LEU A C 1
ATOM 1829 O O . LEU A 1 241 ? 32.827 -3.601 -5.296 1.00 42.53 241 LEU A O 1
ATOM 1833 N N . ASP A 1 242 ? 33.661 -1.548 -4.988 1.00 48.38 242 ASP A N 1
ATOM 1834 C CA . ASP A 1 242 ? 35.011 -1.958 -4.598 1.00 48.38 242 ASP A CA 1
ATOM 1835 C C . ASP A 1 242 ? 34.948 -2.738 -3.271 1.00 48.38 242 ASP A C 1
ATOM 1837 O O . ASP A 1 242 ? 34.696 -2.141 -2.219 1.00 48.38 242 ASP A O 1
ATOM 1841 N N . GLU A 1 243 ? 35.173 -4.057 -3.328 1.00 53.28 243 GLU A N 1
ATOM 1842 C CA . GLU A 1 243 ? 35.052 -5.022 -2.216 1.00 53.28 243 GLU A CA 1
ATOM 1843 C C . GLU A 1 243 ? 35.768 -4.551 -0.932 1.00 53.28 243 GLU A C 1
ATOM 1845 O O . GLU A 1 243 ? 35.322 -4.802 0.188 1.00 53.28 243 GLU A O 1
ATOM 1850 N N . LYS A 1 244 ? 36.853 -3.772 -1.061 1.00 53.88 244 LYS A N 1
ATOM 1851 C CA . LYS A 1 244 ? 37.617 -3.255 0.089 1.00 53.88 244 LYS A CA 1
ATOM 1852 C C . LYS A 1 244 ? 36.946 -2.092 0.818 1.00 53.88 244 LYS A C 1
ATOM 1854 O O . LYS A 1 244 ? 37.211 -1.876 2.002 1.00 53.88 244 LYS A O 1
ATOM 1859 N N . LYS A 1 245 ? 36.098 -1.310 0.142 1.00 55.31 245 LYS A N 1
ATOM 1860 C CA . LYS A 1 245 ? 35.290 -0.270 0.802 1.00 55.31 245 LYS A CA 1
ATOM 1861 C C . LYS A 1 245 ? 34.100 -0.874 1.531 1.00 55.31 245 LYS A C 1
ATOM 1863 O O . LYS A 1 245 ? 33.679 -0.315 2.542 1.00 55.31 245 LYS A O 1
ATOM 1868 N N . GLU A 1 246 ? 33.595 -2.001 1.054 1.00 54.97 246 GLU A N 1
ATOM 1869 C CA . GLU A 1 246 ? 32.470 -2.708 1.656 1.00 54.97 246 GLU A CA 1
ATOM 1870 C C . GLU A 1 246 ? 32.851 -3.277 3.029 1.00 54.97 246 GLU A C 1
ATOM 1872 O O . GLU A 1 246 ? 32.207 -2.955 4.024 1.00 54.97 246 GLU A O 1
ATOM 1877 N N . GLU A 1 247 ? 33.993 -3.960 3.133 1.00 59.53 247 GLU A N 1
ATOM 1878 C CA . GLU A 1 247 ? 34.481 -4.569 4.383 1.00 59.53 247 GLU A CA 1
ATOM 1879 C C . GLU A 1 247 ? 34.811 -3.524 5.480 1.00 59.53 247 GLU A C 1
ATOM 1881 O O . GLU A 1 247 ? 34.495 -3.683 6.666 1.00 59.53 247 GLU A O 1
ATOM 1886 N N . ALA A 1 248 ? 35.372 -2.373 5.088 1.00 59.94 248 ALA A N 1
ATOM 1887 C CA . ALA A 1 248 ? 35.639 -1.257 6.002 1.00 59.94 248 ALA A CA 1
ATOM 1888 C C . ALA A 1 248 ? 34.360 -0.516 6.447 1.00 59.94 248 ALA A C 1
ATOM 1890 O O . ALA A 1 248 ? 34.331 0.086 7.525 1.00 59.94 248 ALA A O 1
ATOM 1891 N N . THR A 1 249 ? 33.304 -0.545 5.629 1.00 56.75 249 THR A N 1
ATOM 1892 C CA . THR A 1 249 ? 32.011 0.086 5.941 1.00 56.75 249 THR A CA 1
ATOM 1893 C C . THR A 1 249 ? 31.138 -0.841 6.787 1.00 56.75 249 THR A C 1
ATOM 1895 O O . THR A 1 249 ? 30.507 -0.375 7.735 1.00 56.75 249 THR A O 1
ATOM 1898 N N . LEU A 1 250 ? 31.175 -2.147 6.511 1.00 56.31 250 LEU A N 1
ATOM 1899 C CA . LEU A 1 250 ? 30.541 -3.210 7.292 1.00 56.31 250 LEU A CA 1
ATOM 1900 C C . LEU A 1 250 ? 31.070 -3.244 8.728 1.00 56.31 250 LEU A C 1
ATOM 1902 O O . LEU A 1 250 ? 30.287 -3.084 9.661 1.00 56.31 250 LEU A O 1
ATOM 1906 N N . SER A 1 251 ? 32.393 -3.315 8.918 1.00 57.47 251 SER A N 1
ATOM 1907 C CA . SER A 1 251 ? 32.984 -3.361 10.267 1.00 57.47 251 SER A CA 1
ATOM 1908 C C . SER A 1 251 ? 32.710 -2.098 11.095 1.00 57.47 251 SER A C 1
ATOM 1910 O O . SER A 1 251 ? 32.481 -2.183 12.302 1.00 57.47 251 SER A O 1
ATOM 1912 N N . ARG A 1 252 ? 32.653 -0.913 10.466 1.00 58.31 252 ARG A N 1
ATOM 1913 C CA . ARG A 1 252 ? 32.247 0.329 11.151 1.00 58.31 252 ARG A CA 1
ATOM 1914 C C . ARG A 1 252 ? 30.759 0.369 11.480 1.00 58.31 252 ARG A C 1
ATOM 1916 O O . ARG A 1 252 ? 30.407 0.956 12.495 1.00 58.31 252 ARG A O 1
ATOM 1923 N N . ARG A 1 253 ? 29.886 -0.212 10.653 1.00 51.66 253 ARG A N 1
ATOM 1924 C CA . ARG A 1 253 ? 28.433 -0.252 10.894 1.00 51.66 253 ARG A CA 1
ATOM 1925 C C . ARG A 1 253 ? 28.061 -1.262 11.975 1.00 51.66 253 ARG A C 1
ATOM 1927 O O . ARG A 1 253 ? 27.292 -0.905 12.866 1.00 51.66 253 ARG A O 1
ATOM 1934 N N . GLU A 1 254 ? 28.676 -2.444 11.966 1.00 56.34 254 GLU A N 1
ATOM 1935 C CA . GLU A 1 254 ? 28.575 -3.410 13.069 1.00 56.34 254 GLU A CA 1
ATOM 1936 C C . GLU A 1 254 ? 29.063 -2.799 14.390 1.00 56.34 254 GLU A C 1
ATOM 1938 O O . GLU A 1 254 ? 28.410 -2.947 15.422 1.00 56.34 254 GLU A O 1
ATOM 1943 N N . GLN A 1 255 ? 30.160 -2.030 14.364 1.00 53.12 255 GLN A N 1
ATOM 1944 C CA . GLN A 1 255 ? 30.650 -1.316 15.549 1.00 53.12 255 GLN A CA 1
ATOM 1945 C C . GLN A 1 255 ? 29.780 -0.118 15.958 1.00 53.12 255 GLN A C 1
ATOM 1947 O O . GLN A 1 255 ? 29.741 0.225 17.139 1.00 53.12 255 GLN A O 1
ATOM 1952 N N . ALA A 1 256 ? 29.077 0.522 15.021 1.00 51.00 256 ALA A N 1
ATOM 1953 C CA . ALA A 1 256 ? 28.276 1.714 15.291 1.00 51.00 256 ALA A CA 1
ATOM 1954 C C . ALA A 1 256 ? 26.860 1.414 15.813 1.00 51.00 256 ALA A C 1
ATOM 1956 O O . ALA A 1 256 ? 26.191 2.327 16.293 1.00 51.00 256 ALA A O 1
ATOM 1957 N N . GLY A 1 257 ? 26.397 0.159 15.769 1.00 48.50 257 GLY A N 1
ATOM 1958 C CA . GLY A 1 257 ? 25.168 -0.261 16.445 1.00 48.50 257 GLY A CA 1
ATOM 1959 C C . GLY A 1 257 ? 23.911 0.515 16.028 1.00 48.50 257 GLY A C 1
ATOM 1960 O O . GLY A 1 257 ? 23.024 0.703 16.859 1.00 48.50 257 GLY A O 1
ATOM 1961 N N . TYR A 1 258 ? 23.823 0.973 14.776 1.00 46.72 258 TYR A N 1
ATOM 1962 C CA . TYR A 1 258 ? 22.649 1.660 14.211 1.00 46.72 258 TYR A CA 1
ATOM 1963 C C . TYR A 1 258 ? 21.535 0.682 13.827 1.00 46.72 258 TYR A C 1
ATOM 1965 O O . TYR A 1 258 ? 20.993 0.729 12.728 1.00 46.72 258 TYR A O 1
ATOM 1973 N N . ASP A 1 259 ? 21.191 -0.212 14.743 1.00 53.91 259 ASP A N 1
ATOM 1974 C CA . ASP A 1 259 ? 20.131 -1.179 14.515 1.00 53.91 259 ASP A CA 1
ATOM 1975 C C . ASP A 1 259 ? 18.836 -0.637 15.124 1.00 53.91 259 ASP A C 1
ATOM 1977 O O . ASP A 1 259 ? 18.742 -0.436 16.344 1.00 53.91 259 ASP A O 1
ATOM 1981 N N . TYR A 1 260 ? 17.829 -0.373 14.288 1.00 53.06 260 TYR A N 1
ATOM 1982 C CA . TYR A 1 260 ? 16.450 -0.114 14.720 1.00 53.06 260 TYR A CA 1
ATOM 1983 C C . TYR A 1 260 ? 15.814 -1.435 15.192 1.00 53.06 260 TYR A C 1
ATOM 1985 O O . TYR A 1 260 ? 14.834 -1.930 14.646 1.00 53.06 260 TYR A O 1
ATOM 1993 N N . SER A 1 261 ? 16.420 -2.031 16.221 1.00 61.53 261 SER A N 1
ATOM 1994 C CA . SER A 1 261 ? 16.173 -3.398 16.697 1.00 61.53 261 SER A CA 1
ATOM 1995 C C . SER A 1 261 ? 14.883 -3.544 17.519 1.00 61.53 261 SER A C 1
ATOM 1997 O O . SER A 1 261 ? 14.555 -4.642 17.964 1.00 61.53 261 SER A O 1
ATOM 1999 N N . CYS A 1 262 ? 14.125 -2.462 17.725 1.00 76.50 262 CYS A N 1
ATOM 2000 C CA . CYS A 1 262 ? 12.866 -2.520 18.472 1.00 76.50 262 CYS A CA 1
ATOM 2001 C C . CYS A 1 262 ? 11.659 -2.940 17.612 1.00 76.50 262 CYS A C 1
ATOM 2003 O O . CYS A 1 262 ? 10.553 -3.039 18.138 1.00 76.50 262 CYS A O 1
ATOM 2005 N N . ARG A 1 263 ? 11.843 -3.189 16.307 1.00 83.12 263 ARG A N 1
ATOM 2006 C CA . ARG A 1 263 ? 10.770 -3.651 15.414 1.00 83.12 263 ARG A CA 1
ATOM 2007 C C . ARG A 1 263 ? 10.245 -5.016 15.844 1.00 83.12 263 ARG A C 1
ATOM 2009 O O . ARG A 1 263 ? 11.005 -5.978 15.964 1.00 83.12 263 ARG A O 1
ATOM 2016 N N . ALA A 1 264 ? 8.932 -5.114 16.030 1.00 84.94 264 ALA A N 1
ATOM 2017 C CA . ALA A 1 264 ? 8.268 -6.405 16.075 1.00 84.94 264 ALA A CA 1
ATOM 2018 C C . ALA A 1 264 ? 8.276 -7.005 14.666 1.00 84.94 264 ALA A C 1
ATOM 2020 O O . ALA A 1 264 ? 7.748 -6.412 13.729 1.00 84.94 264 ALA A O 1
ATOM 2021 N N . LEU A 1 265 ? 8.884 -8.181 14.524 1.00 85.19 265 LEU A N 1
ATOM 2022 C CA . LEU A 1 265 ? 8.896 -8.876 13.246 1.00 85.19 265 LEU A CA 1
ATOM 2023 C C . LEU A 1 265 ? 7.526 -9.498 12.984 1.00 85.19 265 LEU A C 1
ATOM 2025 O O . LEU A 1 265 ? 7.023 -10.281 13.795 1.00 85.19 265 LEU A O 1
ATOM 2029 N N . GLY A 1 266 ? 6.949 -9.164 11.837 1.00 86.38 266 GLY A N 1
ATOM 2030 C CA . GLY A 1 266 ? 5.733 -9.791 11.334 1.00 86.38 266 GLY A CA 1
ATOM 2031 C C . GLY A 1 266 ? 6.006 -11.176 10.746 1.00 86.38 266 GLY A C 1
ATOM 2032 O O . GLY A 1 266 ? 7.161 -11.599 10.629 1.00 86.38 266 GLY A O 1
ATOM 2033 N N . PRO A 1 267 ? 4.971 -11.921 10.333 1.00 87.44 267 PRO A N 1
ATOM 2034 C CA . PRO A 1 267 ? 5.160 -13.140 9.553 1.00 87.44 267 PRO A CA 1
ATOM 2035 C C . PRO A 1 267 ? 5.803 -12.815 8.192 1.00 87.44 267 PRO A C 1
ATOM 2037 O O . PRO A 1 267 ? 5.640 -11.717 7.668 1.00 87.44 267 PRO A O 1
ATOM 2040 N N . GLU A 1 268 ? 6.550 -13.757 7.609 1.00 84.75 268 GLU A N 1
ATOM 2041 C CA . GLU A 1 268 ? 7.293 -13.529 6.350 1.00 84.75 268 GLU A CA 1
ATOM 2042 C C . GLU A 1 268 ? 6.418 -13.115 5.166 1.00 84.75 268 GLU A C 1
ATOM 2044 O O . GLU A 1 268 ? 6.892 -12.467 4.243 1.00 84.75 268 GLU A O 1
ATOM 2049 N N . ASP A 1 269 ? 5.146 -13.489 5.199 1.00 86.62 269 ASP A N 1
ATOM 2050 C CA . ASP A 1 269 ? 4.148 -13.159 4.191 1.00 86.62 269 ASP A CA 1
ATOM 2051 C C . ASP A 1 269 ? 3.285 -11.949 4.593 1.00 86.62 269 ASP A C 1
ATOM 2053 O O . ASP A 1 269 ? 2.158 -11.798 4.118 1.00 86.62 269 ASP A O 1
ATOM 2057 N N . SER A 1 270 ? 3.756 -11.126 5.532 1.00 92.19 270 SER A N 1
ATOM 2058 C CA . SER A 1 270 ? 3.196 -9.806 5.820 1.00 92.19 270 SER A CA 1
ATOM 2059 C C . SER A 1 270 ? 3.677 -8.806 4.778 1.00 92.19 270 SER A C 1
ATOM 2061 O O . SER A 1 270 ? 4.882 -8.671 4.570 1.00 92.19 270 SER A O 1
ATOM 2063 N N . ILE A 1 271 ? 2.751 -8.048 4.182 1.00 94.75 271 ILE A N 1
ATOM 2064 C CA . ILE A 1 271 ? 3.090 -6.947 3.266 1.00 94.75 271 ILE A CA 1
ATOM 2065 C C . ILE A 1 271 ? 3.987 -5.897 3.938 1.00 94.75 271 ILE A C 1
ATOM 2067 O O . ILE A 1 271 ? 4.785 -5.251 3.267 1.00 94.75 271 ILE A O 1
ATOM 2071 N N . MET A 1 272 ? 3.911 -5.767 5.264 1.00 95.00 272 MET A N 1
ATOM 2072 C CA . MET A 1 272 ? 4.737 -4.846 6.043 1.00 95.00 272 MET A CA 1
ATOM 2073 C C . MET A 1 272 ? 6.125 -5.414 6.385 1.00 95.00 272 MET A C 1
ATOM 2075 O O . MET A 1 272 ? 7.005 -4.662 6.796 1.00 95.00 272 MET A O 1
ATOM 2079 N N . ARG A 1 273 ? 6.349 -6.728 6.223 1.00 91.38 273 ARG A N 1
ATOM 2080 C CA . ARG A 1 273 ? 7.666 -7.373 6.394 1.00 91.38 273 ARG A CA 1
ATOM 2081 C C . ARG A 1 273 ? 8.363 -7.617 5.059 1.00 91.38 273 ARG A C 1
ATOM 2083 O O . ARG A 1 273 ? 9.544 -7.345 4.914 1.00 91.38 273 ARG A O 1
ATOM 2090 N N . SER A 1 274 ? 7.660 -8.180 4.089 1.00 90.69 274 SER A N 1
ATOM 2091 C CA . SER A 1 274 ? 8.199 -8.441 2.759 1.00 90.69 274 SER A CA 1
ATOM 2092 C C . SER A 1 274 ? 7.089 -8.187 1.757 1.00 90.69 274 SER A C 1
ATOM 2094 O O . SER A 1 274 ? 6.264 -9.061 1.480 1.00 90.69 274 SER A O 1
ATOM 2096 N N . SER A 1 275 ? 7.031 -6.945 1.277 1.00 92.38 275 SER A N 1
ATOM 2097 C CA . SER A 1 275 ? 5.957 -6.469 0.408 1.00 92.38 275 SER A CA 1
ATOM 2098 C C . SER A 1 275 ? 5.837 -7.333 -0.843 1.00 92.38 275 SER A C 1
ATOM 2100 O O . SER A 1 275 ? 4.747 -7.812 -1.150 1.00 92.38 275 SER A O 1
ATOM 2102 N N . ASP A 1 276 ? 6.962 -7.622 -1.494 1.00 87.00 276 ASP A N 1
ATOM 2103 C CA . ASP A 1 276 ? 7.011 -8.515 -2.643 1.00 87.00 276 ASP A CA 1
ATOM 2104 C C . ASP A 1 276 ? 6.488 -9.902 -2.271 1.00 87.00 276 ASP A C 1
ATOM 2106 O O . ASP A 1 276 ? 5.473 -10.328 -2.820 1.00 87.00 276 ASP A O 1
ATOM 2110 N N . LYS A 1 277 ? 7.114 -10.604 -1.316 1.00 88.00 277 LYS A N 1
ATOM 2111 C CA . LYS A 1 277 ? 6.766 -11.997 -0.969 1.00 88.00 277 LYS A CA 1
ATOM 2112 C C . LYS A 1 277 ? 5.288 -12.148 -0.596 1.00 88.00 277 LYS A C 1
ATOM 2114 O O . LYS A 1 277 ? 4.612 -13.044 -1.095 1.00 88.00 277 LYS A O 1
ATOM 2119 N N . ALA A 1 278 ? 4.754 -11.231 0.211 1.00 91.50 278 ALA A N 1
ATOM 2120 C CA . ALA A 1 278 ? 3.334 -11.201 0.555 1.00 91.50 278 ALA A CA 1
ATOM 2121 C C . ALA A 1 278 ? 2.438 -11.027 -0.680 1.00 91.50 278 ALA A C 1
ATOM 2123 O O . ALA A 1 278 ? 1.423 -11.713 -0.814 1.00 91.50 278 ALA A O 1
ATOM 2124 N N . PHE A 1 279 ? 2.826 -10.141 -1.600 1.00 90.69 279 PHE A N 1
ATOM 2125 C CA . PHE A 1 279 ? 2.113 -9.915 -2.852 1.00 90.69 279 PHE A CA 1
ATOM 2126 C C . PHE A 1 279 ? 2.145 -11.151 -3.750 1.00 90.69 279 PHE A C 1
ATOM 2128 O O . PHE A 1 279 ? 1.092 -11.637 -4.160 1.00 90.69 279 PHE A O 1
ATOM 2135 N N . TRP A 1 280 ? 3.320 -11.734 -3.983 1.00 85.81 280 TRP A N 1
ATOM 2136 C CA . TRP A 1 280 ? 3.468 -12.966 -4.758 1.00 85.81 280 TRP A CA 1
ATOM 2137 C C . TRP A 1 280 ? 2.588 -14.088 -4.207 1.00 85.81 280 TRP A C 1
ATOM 2139 O O . TRP A 1 280 ? 1.861 -14.737 -4.965 1.00 85.81 280 TRP A O 1
ATOM 2149 N N . LYS A 1 281 ? 2.593 -14.274 -2.884 1.00 87.69 281 LYS A N 1
ATOM 2150 C CA . LYS A 1 281 ? 1.781 -15.286 -2.210 1.00 87.69 281 LYS A CA 1
ATOM 2151 C C . LYS A 1 281 ? 0.285 -15.051 -2.398 1.00 87.69 281 LYS A C 1
ATOM 2153 O O . LYS A 1 281 ? -0.442 -15.976 -2.760 1.00 87.69 281 LYS A O 1
ATOM 2158 N N . ALA A 1 282 ? -0.173 -13.817 -2.185 1.00 89.50 282 ALA A N 1
ATOM 2159 C CA . ALA A 1 282 ? -1.584 -13.449 -2.288 1.00 89.50 282 ALA A CA 1
ATOM 2160 C C . ALA A 1 282 ? -2.152 -13.664 -3.698 1.00 89.50 282 ALA A C 1
ATOM 2162 O O . ALA A 1 282 ? -3.305 -14.056 -3.867 1.00 89.50 282 ALA A O 1
ATOM 2163 N N . PHE A 1 283 ? -1.324 -13.473 -4.724 1.00 85.69 283 PHE A N 1
ATOM 2164 C CA . PHE A 1 283 ? -1.721 -13.670 -6.115 1.00 85.69 283 PHE A CA 1
ATOM 2165 C C . PHE A 1 283 ? -1.341 -15.052 -6.675 1.00 85.69 283 PHE A C 1
ATOM 2167 O O . PHE A 1 283 ? -1.515 -15.289 -7.868 1.00 85.69 283 PHE A O 1
ATOM 2174 N N . GLY A 1 284 ? -0.858 -15.986 -5.843 1.00 81.69 284 GLY A N 1
ATOM 2175 C CA . GLY A 1 284 ? -0.459 -17.330 -6.287 1.00 81.69 284 GLY A CA 1
ATOM 2176 C C . GLY A 1 284 ? 0.706 -17.329 -7.285 1.00 81.69 284 GLY A C 1
ATOM 2177 O O . GLY A 1 284 ? 0.906 -18.296 -8.020 1.00 81.69 284 GLY A O 1
ATOM 2178 N N . LEU A 1 285 ? 1.468 -16.237 -7.327 1.00 73.62 285 LEU A N 1
ATOM 2179 C CA . LEU A 1 285 ? 2.543 -16.018 -8.286 1.00 73.62 285 LEU A CA 1
ATOM 2180 C C . LEU A 1 285 ? 3.850 -16.696 -7.856 1.00 73.62 285 LEU A C 1
ATOM 2182 O O . LEU A 1 285 ? 4.713 -16.889 -8.702 1.00 73.62 285 LEU A O 1
ATOM 2186 N N . GLU A 1 286 ? 3.977 -17.122 -6.591 1.00 68.94 286 GLU A N 1
ATOM 2187 C CA . GLU A 1 286 ? 5.148 -17.851 -6.063 1.00 68.94 286 GLU A CA 1
ATOM 2188 C C . GLU A 1 286 ? 5.465 -19.142 -6.840 1.00 68.94 286 GLU A C 1
ATOM 2190 O O . GLU A 1 286 ? 6.570 -19.670 -6.735 1.00 68.94 286 GLU A O 1
ATOM 2195 N N . GLN A 1 287 ? 4.508 -19.686 -7.602 1.00 57.53 287 GLN A N 1
ATOM 2196 C CA . GLN A 1 287 ? 4.606 -21.063 -8.081 1.00 57.53 287 GLN A CA 1
ATOM 2197 C C . GLN A 1 287 ? 5.072 -21.279 -9.521 1.00 57.53 287 GLN A C 1
ATOM 2199 O O . GLN A 1 287 ? 5.286 -22.446 -9.830 1.00 57.53 287 GLN A O 1
ATOM 2204 N N . LYS A 1 288 ? 5.258 -20.257 -10.376 1.00 58.91 288 LYS A N 1
ATOM 2205 C CA . LYS A 1 288 ? 5.930 -20.332 -11.705 1.00 58.91 288 LYS A CA 1
ATOM 2206 C C . LYS A 1 288 ? 5.748 -19.005 -12.461 1.00 58.91 288 LYS A C 1
ATOM 2208 O O . LYS A 1 288 ? 4.683 -18.786 -13.041 1.00 58.91 288 LYS A O 1
ATOM 2213 N N . ALA A 1 289 ? 6.779 -18.161 -12.544 1.00 62.69 289 ALA A N 1
ATOM 2214 C CA . ALA A 1 289 ? 6.897 -17.306 -13.728 1.00 62.69 289 ALA A CA 1
ATOM 2215 C C . ALA A 1 289 ? 7.564 -18.096 -14.843 1.00 62.69 289 ALA A C 1
ATOM 2217 O O . ALA A 1 289 ? 8.609 -18.722 -14.652 1.00 62.69 289 ALA A O 1
ATOM 2218 N N . ALA A 1 290 ? 6.966 -18.015 -16.020 1.00 67.69 290 ALA A N 1
ATOM 2219 C CA . ALA A 1 290 ? 7.592 -18.409 -17.260 1.00 67.69 290 ALA A CA 1
ATOM 2220 C C . ALA A 1 290 ? 7.968 -17.123 -17.994 1.00 67.69 290 ALA A C 1
ATOM 2222 O O . ALA A 1 290 ? 7.083 -16.354 -18.377 1.00 67.69 290 ALA A O 1
ATOM 2223 N N . ALA A 1 291 ? 9.263 -16.869 -18.182 1.00 74.31 291 ALA A N 1
ATOM 2224 C CA . ALA A 1 291 ? 9.687 -15.771 -19.039 1.00 74.31 291 ALA A CA 1
ATOM 2225 C C . ALA A 1 291 ? 9.973 -16.291 -20.440 1.00 74.31 291 ALA A C 1
ATOM 2227 O O . ALA A 1 291 ? 10.901 -17.069 -20.649 1.00 74.31 291 ALA A O 1
ATOM 2228 N N . THR A 1 292 ? 9.183 -15.831 -21.398 1.00 81.62 292 THR A N 1
ATOM 2229 C CA . THR A 1 292 ? 9.340 -16.128 -22.815 1.00 81.62 292 THR A CA 1
ATOM 2230 C C . THR A 1 292 ? 10.106 -14.989 -23.472 1.00 81.62 292 THR A C 1
ATOM 2232 O O . THR A 1 292 ? 9.721 -13.828 -23.365 1.00 81.62 292 THR A O 1
ATOM 2235 N N . ILE A 1 293 ? 11.194 -15.296 -24.174 1.00 83.56 293 ILE A N 1
ATOM 2236 C CA . ILE A 1 293 ? 11.904 -14.292 -24.973 1.00 83.56 293 ILE A CA 1
ATOM 2237 C C . ILE A 1 293 ? 11.251 -14.244 -26.353 1.00 83.56 293 ILE A C 1
ATOM 2239 O O . ILE A 1 293 ? 11.214 -15.248 -27.060 1.00 83.56 293 ILE A O 1
ATOM 2243 N N . CYS A 1 294 ? 10.751 -13.074 -26.735 1.00 87.81 294 CYS A N 1
ATOM 2244 C CA . CYS A 1 294 ? 10.227 -12.776 -28.059 1.00 87.81 294 CYS A CA 1
ATOM 2245 C C . CYS A 1 294 ? 11.319 -12.072 -28.874 1.00 87.81 294 CYS A C 1
ATOM 2247 O O . CYS A 1 294 ? 11.773 -10.993 -28.492 1.00 87.81 294 CYS A O 1
ATOM 2249 N N . SER A 1 295 ? 11.748 -12.658 -29.993 1.00 90.19 295 SER A N 1
ATOM 2250 C CA . SER A 1 295 ? 12.804 -12.096 -30.853 1.00 90.19 295 SER A CA 1
ATOM 2251 C C . SER A 1 295 ? 12.335 -11.868 -32.285 1.00 90.19 295 SER A C 1
ATOM 2253 O O . SER A 1 295 ? 11.518 -12.629 -32.814 1.00 90.19 295 SER A O 1
ATOM 2255 N N . CYS A 1 296 ? 12.916 -10.860 -32.933 1.00 91.00 296 CYS A N 1
ATOM 2256 C CA . CYS A 1 296 ? 12.805 -10.611 -34.368 1.00 91.00 296 CYS A CA 1
ATOM 2257 C C . CYS A 1 296 ? 13.918 -11.258 -35.197 1.00 91.00 296 CYS A C 1
ATOM 2259 O O . CYS A 1 296 ? 13.881 -11.152 -36.419 1.00 91.00 296 CYS A O 1
ATOM 2261 N N . GLU A 1 297 ? 14.871 -11.952 -34.569 1.00 89.00 297 GLU A N 1
ATOM 2262 C CA . GLU A 1 297 ? 16.039 -12.536 -35.245 1.00 89.00 297 GLU A CA 1
ATOM 2263 C C . GLU A 1 297 ? 15.667 -13.480 -36.403 1.00 89.00 297 GLU A C 1
ATOM 2265 O O . GLU A 1 297 ? 16.337 -13.493 -37.432 1.00 89.00 297 GLU A O 1
ATOM 2270 N N . MET A 1 298 ? 14.553 -14.215 -36.282 1.00 85.56 298 MET A N 1
ATOM 2271 C CA . MET A 1 298 ? 14.048 -15.113 -37.333 1.00 85.56 298 MET A CA 1
ATOM 2272 C C . MET A 1 298 ? 12.777 -14.596 -38.031 1.00 85.56 298 MET A C 1
ATOM 2274 O O . MET A 1 298 ? 12.092 -15.350 -38.725 1.00 85.56 298 MET A O 1
ATOM 2278 N N . ALA A 1 299 ? 12.409 -13.328 -37.839 1.00 88.81 299 ALA A N 1
ATOM 2279 C CA . ALA A 1 299 ? 11.182 -12.786 -38.412 1.00 88.81 299 ALA A CA 1
ATOM 2280 C C . ALA A 1 299 ? 11.329 -12.544 -39.923 1.00 88.81 299 ALA A C 1
ATOM 2282 O O . ALA A 1 299 ? 12.187 -11.783 -40.364 1.00 88.81 299 ALA A O 1
ATOM 2283 N N . ALA A 1 300 ? 10.418 -13.108 -40.724 1.00 87.62 300 ALA A N 1
ATOM 2284 C CA . ALA A 1 300 ? 10.374 -12.862 -42.171 1.00 87.62 300 ALA A CA 1
ATOM 2285 C C . ALA A 1 300 ? 10.109 -11.381 -42.523 1.00 87.62 300 ALA A C 1
ATOM 2287 O O . ALA A 1 300 ? 10.483 -10.918 -43.598 1.00 87.62 300 ALA A O 1
ATOM 2288 N N . ASN A 1 301 ? 9.466 -10.634 -41.618 1.00 92.38 301 ASN A N 1
ATOM 2289 C CA . ASN A 1 301 ? 9.238 -9.197 -41.733 1.00 92.38 301 ASN A CA 1
ATOM 2290 C C . ASN A 1 301 ? 9.710 -8.494 -40.452 1.00 92.38 301 ASN A C 1
ATOM 2292 O O . ASN A 1 301 ? 8.965 -8.375 -39.476 1.00 92.38 301 ASN A O 1
ATOM 2296 N N . THR A 1 302 ? 10.958 -8.026 -40.468 1.00 89.19 302 THR A N 1
ATOM 2297 C CA . THR A 1 302 ? 11.607 -7.374 -39.322 1.00 89.19 302 THR A CA 1
ATOM 2298 C C . THR A 1 302 ? 10.877 -6.105 -38.884 1.00 89.19 302 THR A C 1
ATOM 2300 O O . THR A 1 302 ? 10.674 -5.900 -37.691 1.00 89.19 302 THR A O 1
ATOM 2303 N N . SER A 1 303 ? 10.392 -5.282 -39.821 1.00 89.88 303 SER A N 1
ATOM 2304 C CA . SER A 1 303 ? 9.673 -4.041 -39.495 1.00 89.88 303 SER A CA 1
ATOM 2305 C C . SER A 1 303 ? 8.363 -4.307 -38.745 1.00 89.88 303 SER A C 1
ATOM 2307 O O . SER A 1 303 ? 8.130 -3.698 -37.699 1.00 89.88 303 SER A O 1
ATOM 2309 N N . ALA A 1 304 ? 7.549 -5.254 -39.222 1.00 90.81 304 ALA A N 1
ATOM 2310 C CA . ALA A 1 304 ? 6.309 -5.639 -38.544 1.00 90.81 304 ALA A CA 1
ATOM 2311 C C . ALA A 1 304 ? 6.581 -6.282 -37.173 1.00 90.81 304 ALA A C 1
ATOM 2313 O O . ALA A 1 304 ? 5.838 -6.048 -36.217 1.00 90.81 304 ALA A O 1
ATOM 2314 N N . CYS A 1 305 ? 7.665 -7.054 -37.061 1.00 92.06 305 CYS A N 1
ATOM 2315 C CA . CYS A 1 305 ? 8.090 -7.644 -35.800 1.00 92.06 305 CYS A CA 1
ATOM 2316 C C . CYS A 1 305 ? 8.484 -6.577 -34.763 1.00 92.06 305 CYS A C 1
ATOM 2318 O O . CYS A 1 305 ? 7.962 -6.586 -33.649 1.00 92.06 305 CYS A O 1
ATOM 2320 N N . HIS A 1 306 ? 9.319 -5.598 -35.132 1.00 88.06 306 HIS A N 1
ATOM 2321 C CA . HIS A 1 306 ? 9.709 -4.500 -34.238 1.00 88.06 306 HIS A CA 1
ATOM 2322 C C . HIS A 1 306 ? 8.527 -3.649 -33.785 1.00 88.06 306 HIS A C 1
ATOM 2324 O O . HIS A 1 306 ? 8.482 -3.213 -32.632 1.00 88.06 306 HIS A O 1
ATOM 2330 N N . GLU A 1 307 ? 7.557 -3.415 -34.668 1.00 88.88 307 GLU A N 1
ATOM 2331 C CA . GLU A 1 307 ? 6.326 -2.721 -34.306 1.00 88.88 307 GLU A CA 1
ATOM 2332 C C . GLU A 1 307 ? 5.496 -3.542 -33.306 1.00 88.88 307 GLU A C 1
ATOM 2334 O O . GLU A 1 307 ? 4.956 -2.986 -32.347 1.00 88.88 307 GLU A O 1
ATOM 2339 N N . GLY A 1 308 ? 5.425 -4.862 -33.501 1.00 86.31 308 GLY A N 1
ATOM 2340 C CA . GLY A 1 308 ? 4.808 -5.804 -32.568 1.00 86.31 308 GLY A CA 1
ATOM 2341 C C . GLY A 1 308 ? 5.477 -5.784 -31.194 1.00 86.31 308 GLY A C 1
ATOM 2342 O O . GLY A 1 308 ? 4.791 -5.592 -30.193 1.00 86.31 308 GLY A O 1
ATOM 2343 N N . LEU A 1 309 ? 6.809 -5.890 -31.140 1.00 83.19 309 LEU A N 1
ATOM 2344 C CA . LEU A 1 309 ? 7.576 -5.813 -29.890 1.00 83.19 309 LEU A CA 1
ATOM 2345 C C . LEU A 1 309 ? 7.413 -4.458 -29.197 1.00 83.19 309 LEU A C 1
ATOM 2347 O O . LEU A 1 309 ? 7.211 -4.400 -27.988 1.00 83.19 309 LEU A O 1
ATOM 2351 N N . SER A 1 310 ? 7.436 -3.364 -29.959 1.00 79.31 310 SER A N 1
ATOM 2352 C CA . SER A 1 310 ? 7.224 -2.015 -29.423 1.00 79.31 310 SER A CA 1
ATOM 2353 C C . SER A 1 310 ? 5.814 -1.830 -28.858 1.00 79.31 310 SER A C 1
ATOM 2355 O O . SER A 1 310 ? 5.641 -1.100 -27.886 1.00 79.31 310 SER A O 1
ATOM 2357 N N . ARG A 1 311 ? 4.798 -2.468 -29.455 1.00 78.75 311 ARG A N 1
ATOM 2358 C CA . ARG A 1 311 ? 3.439 -2.508 -28.898 1.00 78.75 311 ARG A CA 1
ATOM 2359 C C . ARG A 1 311 ? 3.375 -3.354 -27.641 1.00 78.75 311 ARG A C 1
ATOM 2361 O O . ARG A 1 311 ? 2.888 -2.851 -26.644 1.00 78.75 311 ARG A O 1
ATOM 2368 N N . ALA A 1 312 ? 3.939 -4.561 -27.646 1.00 73.56 312 ALA A N 1
ATOM 2369 C CA . ALA A 1 312 ? 4.000 -5.399 -26.448 1.00 73.56 312 ALA A CA 1
ATOM 2370 C C . ALA A 1 312 ? 4.635 -4.662 -25.270 1.00 73.56 312 ALA A C 1
ATOM 2372 O O . ALA A 1 312 ? 4.090 -4.690 -24.170 1.00 73.56 312 ALA A O 1
ATOM 2373 N N . LEU A 1 313 ? 5.746 -3.963 -25.531 1.00 70.19 313 LEU A N 1
ATOM 2374 C CA . LEU A 1 313 ? 6.426 -3.110 -24.564 1.00 70.19 313 LEU A CA 1
ATOM 2375 C C . LEU A 1 313 ? 5.477 -2.075 -23.964 1.00 70.19 313 LEU A C 1
ATOM 2377 O O . LEU A 1 313 ? 5.388 -1.974 -22.752 1.00 70.19 313 LEU A O 1
ATOM 2381 N N . ARG A 1 314 ? 4.739 -1.340 -24.801 1.00 71.81 314 ARG A N 1
ATOM 2382 C CA . ARG A 1 314 ? 3.808 -0.298 -24.343 1.00 71.81 314 ARG A CA 1
ATOM 2383 C C . ARG A 1 314 ? 2.570 -0.856 -23.641 1.00 71.81 314 ARG A C 1
ATOM 2385 O O . ARG A 1 314 ? 2.124 -0.272 -22.657 1.00 71.81 314 ARG A O 1
ATOM 2392 N N . ASP A 1 315 ? 2.031 -1.956 -24.151 1.00 74.62 315 ASP A N 1
ATOM 2393 C CA . ASP A 1 315 ? 0.693 -2.447 -23.817 1.00 74.62 315 ASP A CA 1
ATOM 2394 C C . ASP A 1 315 ? 0.715 -3.524 -22.716 1.00 74.62 315 ASP A C 1
ATOM 2396 O O . ASP A 1 315 ? -0.333 -3.843 -22.161 1.00 74.62 315 ASP A O 1
ATOM 2400 N N . GLY A 1 316 ? 1.892 -4.062 -22.365 1.00 67.50 316 GLY A N 1
ATOM 2401 C CA . GLY A 1 316 ? 2.048 -5.062 -21.302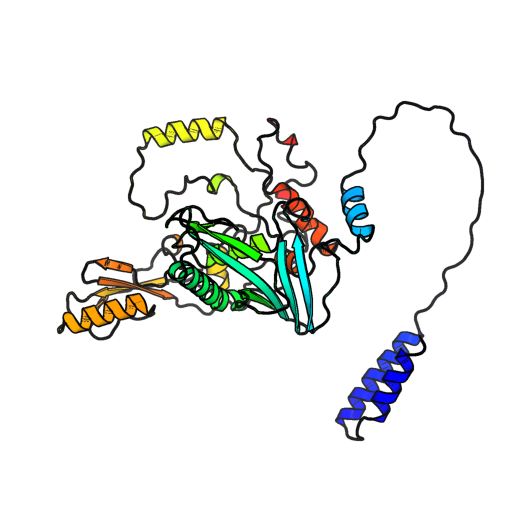 1.00 67.50 316 GLY A CA 1
ATOM 2402 C C . GLY A 1 316 ? 1.435 -6.418 -21.660 1.00 67.50 316 GLY A C 1
ATOM 2403 O O . GLY A 1 316 ? 0.666 -6.972 -20.878 1.00 67.50 316 GLY A O 1
ATOM 2404 N N . LEU A 1 317 ? 1.725 -6.925 -22.863 1.00 74.25 317 LEU A N 1
ATOM 2405 C CA . LEU A 1 317 ? 1.206 -8.218 -23.323 1.00 74.25 317 LEU A CA 1
ATOM 2406 C C . LEU A 1 317 ? 1.831 -9.389 -22.552 1.00 74.25 317 LEU A C 1
ATOM 2408 O O . LEU A 1 317 ? 3.022 -9.375 -22.260 1.00 74.25 317 LEU A O 1
ATOM 2412 N N . ASP A 1 318 ? 1.028 -10.422 -22.300 1.00 69.44 318 ASP A N 1
ATOM 2413 C CA . ASP A 1 318 ? 1.400 -11.683 -21.643 1.00 69.44 318 ASP A CA 1
ATOM 2414 C C . ASP A 1 318 ? 1.892 -12.762 -22.627 1.00 69.44 318 ASP A C 1
ATOM 2416 O O . ASP A 1 318 ? 2.301 -13.849 -22.219 1.00 69.44 318 ASP A O 1
ATOM 2420 N N . GLN A 1 319 ? 1.861 -12.465 -23.929 1.00 81.88 319 GLN A N 1
ATOM 2421 C CA . GLN A 1 319 ? 2.254 -13.367 -25.009 1.00 81.88 319 GLN A CA 1
ATOM 2422 C C . GLN A 1 319 ? 3.108 -12.649 -26.055 1.00 81.88 319 GLN A C 1
ATOM 2424 O O . GLN A 1 319 ? 2.996 -11.438 -26.268 1.00 81.88 319 GLN A O 1
ATOM 2429 N N . CYS A 1 320 ? 3.943 -13.419 -26.754 1.00 84.88 320 CYS A N 1
ATOM 2430 C CA . CYS A 1 320 ? 4.745 -12.900 -27.851 1.00 84.88 320 CYS A CA 1
ATOM 2431 C C . CYS A 1 320 ? 3.862 -12.400 -29.013 1.00 84.88 320 CYS A C 1
ATOM 2433 O O . CYS A 1 320 ? 2.971 -13.125 -29.463 1.00 84.88 320 CYS A O 1
ATOM 2435 N N . PRO A 1 321 ? 4.105 -11.183 -29.538 1.00 87.88 321 PRO A N 1
ATOM 2436 C CA . PRO A 1 321 ? 3.362 -10.646 -30.673 1.00 87.88 321 PRO A CA 1
ATOM 2437 C C . PRO A 1 321 ? 3.429 -11.540 -31.917 1.00 87.88 321 PRO A C 1
ATOM 2439 O O . PRO A 1 321 ? 4.440 -12.213 -32.142 1.00 87.88 321 PRO A O 1
ATOM 2442 N N . PRO A 1 322 ? 2.422 -11.475 -32.806 1.00 87.88 322 PRO A N 1
ATOM 2443 C CA . PRO A 1 322 ? 2.511 -12.097 -34.122 1.00 87.88 322 PRO A CA 1
ATOM 2444 C C . PRO A 1 322 ? 3.784 -11.660 -34.863 1.00 87.88 322 PRO A C 1
ATOM 2446 O O . PRO A 1 322 ? 4.175 -10.494 -34.793 1.00 87.88 322 PRO A O 1
ATOM 2449 N N . ASN A 1 323 ? 4.387 -12.580 -35.621 1.00 88.12 323 ASN A N 1
ATOM 2450 C CA . ASN A 1 323 ? 5.650 -12.395 -36.358 1.00 88.12 323 ASN A CA 1
ATOM 2451 C C . ASN A 1 323 ? 6.924 -12.309 -35.499 1.00 88.12 323 ASN A C 1
ATOM 2453 O O . ASN A 1 323 ? 7.977 -11.964 -36.030 1.00 88.12 323 ASN A O 1
ATOM 2457 N N . THR A 1 324 ? 6.853 -12.639 -34.210 1.00 89.12 324 THR A N 1
ATOM 2458 C CA . THR A 1 324 ? 8.038 -12.850 -33.364 1.00 89.12 324 THR A CA 1
ATOM 2459 C C . THR A 1 324 ? 8.293 -14.346 -33.184 1.00 89.12 324 THR A C 1
ATOM 2461 O O . THR A 1 324 ? 7.378 -15.162 -33.305 1.00 89.12 324 THR A O 1
ATOM 2464 N N . SER A 1 325 ? 9.541 -14.718 -32.912 1.00 89.38 325 SER A N 1
ATOM 2465 C CA . SER A 1 325 ? 9.883 -16.070 -32.461 1.00 89.38 325 SER A CA 1
ATOM 2466 C C . SER A 1 325 ? 9.876 -16.111 -30.941 1.00 89.38 325 SER A C 1
ATOM 2468 O O . SER A 1 325 ? 10.541 -15.289 -30.310 1.00 89.38 325 SER A O 1
ATOM 2470 N N . ALA A 1 326 ? 9.128 -17.055 -30.374 1.00 87.88 326 ALA A N 1
ATOM 2471 C CA . ALA A 1 326 ? 9.134 -17.343 -28.949 1.00 87.88 326 ALA A CA 1
ATOM 2472 C C . ALA A 1 326 ? 10.188 -18.418 -28.662 1.00 87.88 326 ALA A C 1
ATOM 2474 O O . ALA A 1 326 ? 10.135 -19.503 -29.240 1.00 87.88 326 ALA A O 1
ATOM 2475 N N . TYR A 1 327 ? 11.137 -18.112 -27.784 1.00 86.44 327 TYR A N 1
ATOM 2476 C CA . TYR A 1 327 ? 12.079 -19.098 -27.255 1.00 86.44 327 TYR A CA 1
ATOM 2477 C C . TYR A 1 327 ? 11.538 -19.668 -25.949 1.00 86.44 327 TYR A C 1
ATOM 2479 O O . TYR A 1 327 ? 10.823 -18.968 -25.225 1.00 86.44 327 TYR A O 1
ATOM 2487 N N . ASP A 1 328 ? 11.874 -20.935 -25.684 1.00 78.44 328 ASP A N 1
ATOM 2488 C CA . ASP A 1 328 ? 11.338 -21.693 -24.555 1.00 78.44 328 ASP A CA 1
ATOM 2489 C C . ASP A 1 328 ? 11.396 -20.891 -23.251 1.00 78.44 328 ASP A C 1
ATOM 2491 O O . ASP A 1 328 ? 12.397 -20.214 -22.979 1.00 78.44 328 ASP A O 1
ATOM 2495 N N . PRO A 1 329 ? 10.326 -20.959 -22.442 1.00 68.19 329 PRO A N 1
ATOM 2496 C CA . PRO A 1 329 ? 10.257 -20.204 -21.215 1.00 68.19 329 PRO A CA 1
ATOM 2497 C C . PRO A 1 329 ? 11.392 -20.626 -20.287 1.00 68.19 329 PRO A C 1
ATOM 2499 O O . PRO A 1 329 ? 11.470 -21.782 -19.865 1.00 68.19 329 PRO A O 1
ATOM 2502 N N . GLN A 1 330 ? 12.262 -19.681 -19.940 1.00 66.94 330 GLN A N 1
ATOM 2503 C CA . GLN A 1 330 ? 13.169 -19.908 -18.827 1.00 66.94 330 GLN A CA 1
ATOM 2504 C C . GLN A 1 330 ? 12.365 -19.775 -17.536 1.00 66.94 330 GLN A C 1
ATOM 2506 O O . GLN A 1 330 ? 11.552 -18.857 -17.385 1.00 66.94 330 GLN A O 1
ATOM 2511 N N . VAL A 1 331 ? 12.574 -20.714 -16.613 1.00 62.06 331 VAL A N 1
ATOM 2512 C CA . VAL A 1 331 ? 12.110 -20.551 -15.235 1.00 62.06 331 VAL A CA 1
ATOM 2513 C C . VAL A 1 331 ? 12.943 -19.420 -14.658 1.00 62.06 331 VAL A C 1
ATOM 2515 O O . VAL A 1 331 ? 14.151 -19.570 -14.477 1.00 62.06 331 VAL A O 1
ATOM 2518 N N . VAL A 1 332 ? 12.313 -18.269 -14.450 1.00 62.34 332 VAL A N 1
ATOM 2519 C CA . VAL A 1 332 ? 13.000 -17.105 -13.897 1.00 62.34 332 VAL A CA 1
ATOM 2520 C C . VAL A 1 332 ? 12.771 -17.071 -12.403 1.00 62.34 332 VAL A C 1
ATOM 2522 O O . VAL A 1 332 ? 11.664 -17.303 -11.918 1.00 62.34 332 VAL A O 1
ATOM 2525 N N . ASP A 1 333 ? 13.853 -16.786 -11.694 1.00 61.16 333 ASP A N 1
ATOM 2526 C CA . ASP A 1 333 ? 13.829 -16.485 -10.276 1.00 61.16 333 ASP A CA 1
ATOM 2527 C C . ASP A 1 333 ? 13.007 -15.210 -10.044 1.00 61.16 333 ASP A C 1
ATOM 2529 O O . ASP A 1 333 ? 13.386 -14.117 -10.476 1.00 61.16 333 ASP A O 1
ATOM 2533 N N . LEU A 1 334 ? 11.839 -15.377 -9.427 1.00 58.28 334 LEU A N 1
ATOM 2534 C CA . LEU A 1 334 ? 10.838 -14.328 -9.236 1.00 58.28 334 LEU A CA 1
ATOM 2535 C C . LEU A 1 334 ? 11.365 -13.148 -8.430 1.00 58.28 334 LEU A C 1
ATOM 2537 O O . LEU A 1 334 ? 10.954 -12.017 -8.672 1.00 58.28 334 LEU A O 1
ATOM 2541 N N . GLU A 1 335 ? 12.313 -13.403 -7.532 1.00 53.97 335 GLU A N 1
ATOM 2542 C CA . GLU A 1 335 ? 12.945 -12.379 -6.699 1.00 53.97 335 GLU A CA 1
ATOM 2543 C C . GLU A 1 335 ? 13.755 -11.368 -7.529 1.00 53.97 335 GLU A C 1
ATOM 2545 O O . GLU A 1 335 ? 14.082 -10.287 -7.049 1.00 53.97 335 GLU A O 1
ATOM 2550 N N . LYS A 1 336 ? 14.051 -11.685 -8.798 1.00 55.38 336 LYS A N 1
ATOM 2551 C CA . LYS A 1 336 ? 14.797 -10.816 -9.722 1.00 55.38 336 LYS A CA 1
ATOM 2552 C C . LYS A 1 336 ? 13.915 -10.106 -10.747 1.00 55.38 336 LYS A C 1
ATOM 2554 O O . LYS A 1 336 ? 14.442 -9.342 -11.555 1.00 55.38 336 LYS A O 1
ATOM 2559 N N . ILE A 1 337 ? 12.607 -10.371 -10.761 1.00 56.78 337 ILE A N 1
ATOM 2560 C CA . ILE A 1 337 ? 11.677 -9.768 -11.719 1.00 56.78 337 ILE A CA 1
ATOM 2561 C C . ILE A 1 337 ? 10.942 -8.611 -11.049 1.00 56.78 337 ILE A C 1
ATOM 2563 O O . ILE A 1 337 ? 10.126 -8.812 -10.151 1.00 56.78 337 ILE A O 1
ATOM 2567 N N . ASP A 1 338 ? 11.175 -7.399 -11.546 1.00 54.97 338 ASP A N 1
ATOM 2568 C CA . ASP A 1 338 ? 10.431 -6.219 -11.121 1.00 54.97 338 ASP A CA 1
ATOM 2569 C C . ASP A 1 338 ? 8.998 -6.225 -11.691 1.00 54.97 338 ASP A C 1
ATOM 2571 O O . ASP A 1 338 ? 8.734 -5.791 -12.813 1.00 54.97 338 ASP A O 1
ATOM 2575 N N . LEU A 1 339 ? 8.040 -6.686 -10.884 1.00 53.03 339 LEU A N 1
ATOM 2576 C CA . LEU A 1 339 ? 6.607 -6.660 -11.197 1.00 53.03 339 LEU A CA 1
ATOM 2577 C C . LEU A 1 339 ? 5.989 -5.264 -11.282 1.00 53.03 339 LEU A C 1
ATOM 2579 O O . LEU A 1 339 ? 4.831 -5.145 -11.690 1.00 53.03 339 LEU A O 1
ATOM 2583 N N . SER A 1 340 ? 6.696 -4.199 -10.889 1.00 46.06 340 SER A N 1
ATOM 2584 C CA . SER A 1 340 ? 6.254 -2.827 -11.180 1.00 46.06 340 SER A CA 1
ATOM 2585 C C . SER A 1 340 ? 6.065 -2.594 -12.666 1.00 46.06 340 SER A C 1
ATOM 2587 O O . SER A 1 340 ? 5.240 -1.776 -13.092 1.00 46.06 340 SER A O 1
ATOM 2589 N N . GLN A 1 341 ? 6.852 -3.342 -13.434 1.00 50.69 341 GLN A N 1
ATOM 2590 C CA . GLN A 1 341 ? 6.866 -3.364 -14.863 1.00 50.69 341 GLN A CA 1
ATOM 2591 C C . GLN A 1 341 ? 6.662 -4.822 -15.283 1.00 50.69 341 GLN A C 1
ATOM 2593 O O . GLN A 1 341 ? 7.614 -5.476 -15.694 1.00 50.69 341 GLN A O 1
ATOM 2598 N N . PRO A 1 342 ? 5.408 -5.309 -15.397 1.00 49.22 342 PRO A N 1
ATOM 2599 C CA . PRO A 1 342 ? 5.108 -6.390 -16.340 1.00 49.22 342 PRO A CA 1
ATOM 2600 C C . PRO A 1 342 ? 5.261 -5.863 -17.785 1.00 49.22 342 PRO A C 1
ATOM 2602 O O . PRO A 1 342 ? 4.532 -6.237 -18.699 1.00 49.22 342 PRO A O 1
ATOM 2605 N N . GLN A 1 343 ? 6.140 -4.879 -17.977 1.00 55.06 343 GLN A N 1
ATOM 2606 C CA . GLN A 1 343 ? 6.546 -4.375 -19.254 1.00 55.06 343 GLN A CA 1
ATOM 2607 C C . GLN A 1 343 ? 7.599 -5.364 -19.712 1.00 55.06 343 GLN A C 1
ATOM 2609 O O . GLN A 1 343 ? 8.529 -5.679 -18.965 1.00 55.06 343 GLN A O 1
ATOM 2614 N N . PRO A 1 344 ? 7.451 -5.867 -20.928 1.00 55.72 344 PRO A N 1
ATOM 2615 C CA . PRO A 1 344 ? 8.457 -6.719 -21.491 1.00 55.72 344 PRO A CA 1
ATOM 2616 C C . PRO A 1 344 ? 9.862 -6.093 -21.343 1.00 55.72 344 PRO A C 1
ATOM 2618 O O . PRO A 1 344 ? 10.048 -4.905 -21.592 1.00 55.72 344 PRO A O 1
ATOM 2621 N N . MET A 1 345 ? 10.867 -6.835 -20.885 1.00 63.28 345 MET A N 1
ATOM 2622 C CA . MET A 1 345 ? 12.216 -6.278 -20.731 1.00 63.28 345 MET A CA 1
ATOM 2623 C C . MET A 1 345 ? 12.958 -6.384 -22.050 1.00 63.28 345 MET A C 1
ATOM 2625 O O . MET A 1 345 ? 13.052 -7.457 -22.638 1.00 63.28 345 MET A O 1
ATOM 2629 N N . ARG A 1 346 ? 13.519 -5.279 -22.536 1.00 69.31 346 ARG A N 1
ATOM 2630 C CA . ARG A 1 346 ? 14.338 -5.324 -23.746 1.00 69.31 346 ARG A CA 1
ATOM 2631 C C . ARG A 1 346 ? 15.645 -6.062 -23.439 1.00 69.31 346 ARG A C 1
ATOM 2633 O O . ARG A 1 346 ? 16.514 -5.521 -22.766 1.00 69.31 346 ARG A O 1
ATOM 2640 N N . THR A 1 347 ? 15.777 -7.288 -23.935 1.00 74.19 347 THR A N 1
ATOM 2641 C CA . THR A 1 347 ? 16.981 -8.124 -23.780 1.00 74.19 347 THR A CA 1
ATOM 2642 C C . THR A 1 347 ? 18.021 -7.852 -24.865 1.00 74.19 347 THR A C 1
ATOM 2644 O O . THR A 1 347 ? 19.169 -8.270 -24.746 1.00 74.19 347 THR A O 1
ATOM 2647 N N . GLY A 1 348 ? 17.636 -7.128 -25.920 1.00 76.81 348 GLY A N 1
ATOM 2648 C CA . GLY A 1 348 ? 18.506 -6.729 -27.018 1.00 76.81 348 GLY A CA 1
ATOM 2649 C C . GLY A 1 348 ? 17.809 -5.771 -27.990 1.00 76.81 348 GLY A C 1
ATOM 2650 O O . GLY A 1 348 ? 16.627 -5.459 -27.826 1.00 76.81 348 GLY A O 1
ATOM 2651 N N . PRO A 1 349 ? 18.508 -5.276 -29.026 1.00 76.00 349 PRO A N 1
ATOM 2652 C CA . PRO A 1 349 ? 17.898 -4.408 -30.035 1.00 76.00 349 PRO A CA 1
ATOM 2653 C C . PRO A 1 349 ? 16.665 -5.056 -30.688 1.00 76.00 349 PRO A C 1
ATOM 2655 O O . PRO A 1 349 ? 15.676 -4.355 -30.926 1.00 76.00 349 PRO A O 1
ATOM 2658 N N . ASP A 1 350 ? 16.684 -6.385 -30.828 1.00 84.75 350 ASP A N 1
ATOM 2659 C CA . ASP A 1 350 ? 15.693 -7.162 -31.577 1.00 84.75 350 ASP A CA 1
ATOM 2660 C C . ASP A 1 350 ? 14.937 -8.176 -30.709 1.00 84.75 350 ASP A C 1
ATOM 2662 O O . ASP A 1 350 ? 14.208 -9.013 -31.236 1.00 84.75 350 ASP A O 1
ATOM 2666 N N . SER A 1 351 ? 15.100 -8.122 -29.384 1.00 81.06 351 SER A N 1
ATOM 2667 C CA . SER A 1 351 ? 14.485 -9.079 -28.468 1.00 81.06 351 SER A CA 1
ATOM 2668 C C . SER A 1 351 ? 13.931 -8.429 -27.211 1.00 81.06 351 SER A C 1
ATOM 2670 O O . SER A 1 351 ? 14.429 -7.418 -26.703 1.00 81.06 351 SER A O 1
ATOM 2672 N N . VAL A 1 352 ? 12.852 -9.026 -26.732 1.00 77.44 352 VAL A N 1
ATOM 2673 C CA . VAL A 1 352 ? 12.054 -8.552 -25.618 1.00 77.44 352 VAL A CA 1
ATOM 2674 C C . VAL A 1 352 ? 11.595 -9.766 -24.810 1.00 77.44 352 VAL A C 1
ATOM 2676 O O . VAL A 1 352 ? 11.024 -10.699 -25.361 1.00 77.44 352 VAL A O 1
ATOM 2679 N N . GLN A 1 353 ? 11.830 -9.761 -23.507 1.00 78.00 353 GLN A N 1
ATOM 2680 C CA . GLN A 1 353 ? 11.390 -10.791 -22.578 1.00 78.00 353 GLN A CA 1
ATOM 2681 C C . GLN A 1 353 ? 9.991 -10.464 -22.063 1.00 78.00 353 GLN A C 1
ATOM 2683 O O . GLN A 1 353 ? 9.796 -9.439 -21.422 1.00 78.00 353 GLN A O 1
ATOM 2688 N N . VAL A 1 354 ? 9.029 -11.340 -22.327 1.00 75.12 354 VAL A N 1
ATOM 2689 C CA . VAL A 1 354 ? 7.670 -11.283 -21.789 1.00 75.12 354 VAL A CA 1
ATOM 2690 C C . VAL A 1 354 ? 7.584 -12.251 -20.618 1.00 75.12 354 VAL A C 1
ATOM 2692 O O . VAL A 1 354 ? 7.884 -13.434 -20.768 1.00 75.12 354 VAL A O 1
ATOM 2695 N N . VAL A 1 355 ? 7.185 -11.764 -19.445 1.00 69.50 355 VAL A N 1
ATOM 2696 C CA . VAL A 1 355 ? 6.974 -12.622 -18.277 1.00 69.50 355 VAL A CA 1
ATOM 2697 C C . VAL A 1 355 ? 5.492 -12.945 -18.171 1.00 69.50 355 VAL A C 1
ATOM 2699 O O . VAL A 1 355 ? 4.658 -12.053 -18.041 1.00 69.50 355 VAL A O 1
ATOM 2702 N N . SER A 1 356 ? 5.175 -14.234 -18.242 1.00 67.31 356 SER A N 1
ATOM 2703 C CA . SER A 1 356 ? 3.828 -14.755 -18.042 1.00 67.31 356 SER A CA 1
ATOM 2704 C C . SER A 1 356 ? 3.736 -15.430 -16.678 1.00 67.31 356 SER A C 1
ATOM 2706 O O . SER A 1 356 ? 4.656 -16.128 -16.235 1.00 67.31 356 SER A O 1
ATOM 2708 N N . TYR A 1 357 ? 2.610 -15.215 -16.006 1.00 66.44 357 TYR A N 1
ATOM 2709 C CA . TYR A 1 357 ? 2.320 -15.822 -14.716 1.00 66.44 357 TYR A CA 1
ATOM 2710 C C . TYR A 1 357 ? 1.174 -16.804 -14.889 1.00 66.44 357 TYR A C 1
ATOM 2712 O O . TYR A 1 357 ? 0.087 -16.431 -15.329 1.00 66.44 357 TYR A O 1
ATOM 2720 N N . SER A 1 358 ? 1.410 -18.064 -14.541 1.00 59.44 358 SER A N 1
ATOM 2721 C CA . SER A 1 358 ? 0.379 -19.096 -14.576 1.00 59.44 358 SER A CA 1
ATOM 2722 C C . SER A 1 358 ? 0.191 -19.665 -13.177 1.00 59.44 358 SER A C 1
ATOM 2724 O O . SER A 1 358 ? 1.014 -20.440 -12.693 1.00 59.44 358 SER A O 1
ATOM 2726 N N . GLY A 1 359 ? -0.909 -19.293 -12.537 1.00 60.88 359 GLY A N 1
ATOM 2727 C CA . GLY A 1 359 ? -1.329 -19.846 -11.259 1.00 60.88 359 GLY A CA 1
ATOM 2728 C C . GLY A 1 359 ? -2.755 -19.399 -10.959 1.00 60.88 359 GLY A C 1
ATOM 2729 O O . GLY A 1 359 ? -3.102 -18.255 -11.267 1.00 60.88 359 GLY A O 1
ATOM 2730 N N . PRO A 1 360 ? -3.622 -20.270 -10.414 1.00 62.59 360 PRO A N 1
ATOM 2731 C CA . PRO A 1 360 ? -4.863 -19.787 -9.839 1.00 62.59 360 PRO A CA 1
ATOM 2732 C C . PRO A 1 360 ? -4.502 -18.810 -8.717 1.00 62.59 360 PRO A C 1
ATOM 2734 O O . PRO A 1 360 ? -3.650 -19.115 -7.880 1.00 62.59 360 PRO A O 1
ATOM 2737 N N . LEU A 1 361 ? -5.147 -17.640 -8.704 1.00 60.19 361 LEU A N 1
ATOM 2738 C CA . LEU A 1 361 ? -5.137 -16.772 -7.528 1.00 60.19 361 LEU A CA 1
ATOM 2739 C C . LEU A 1 361 ? -5.473 -17.647 -6.326 1.00 60.19 361 LEU A C 1
ATOM 2741 O O . LEU A 1 361 ? -6.471 -18.361 -6.393 1.00 60.19 361 LEU A O 1
ATOM 2745 N N . SER A 1 362 ? -4.658 -17.621 -5.273 1.00 67.25 362 SER A N 1
ATOM 2746 C CA . SER A 1 362 ? -5.007 -18.309 -4.034 1.00 67.25 362 SER A CA 1
ATOM 2747 C C . SER A 1 362 ? -6.095 -17.471 -3.359 1.00 67.25 362 SER A C 1
ATOM 2749 O O . SER A 1 362 ? -5.770 -16.437 -2.773 1.00 67.25 362 SER A O 1
ATOM 2751 N N . PRO A 1 363 ? -7.392 -17.825 -3.483 1.00 63.22 363 PRO A N 1
ATOM 2752 C CA . PRO A 1 363 ? -8.475 -16.936 -3.061 1.00 63.22 363 PRO A CA 1
ATOM 2753 C C . PRO A 1 363 ? -8.473 -16.698 -1.543 1.00 63.22 363 PRO A C 1
ATOM 2755 O O . PRO A 1 363 ? -9.068 -15.725 -1.077 1.00 63.22 363 PRO A O 1
ATOM 2758 N N . ASP A 1 364 ? -7.764 -17.555 -0.805 1.00 75.06 364 ASP A N 1
ATOM 2759 C CA . ASP A 1 364 ? -7.727 -17.598 0.653 1.00 75.06 364 ASP A CA 1
ATOM 2760 C C . ASP A 1 364 ? -6.548 -16.818 1.259 1.00 75.06 364 ASP A C 1
ATOM 2762 O O . ASP A 1 364 ? -6.423 -16.747 2.480 1.00 75.06 364 ASP A O 1
ATOM 2766 N N . VAL A 1 365 ? -5.662 -16.230 0.444 1.00 85.31 365 VAL A 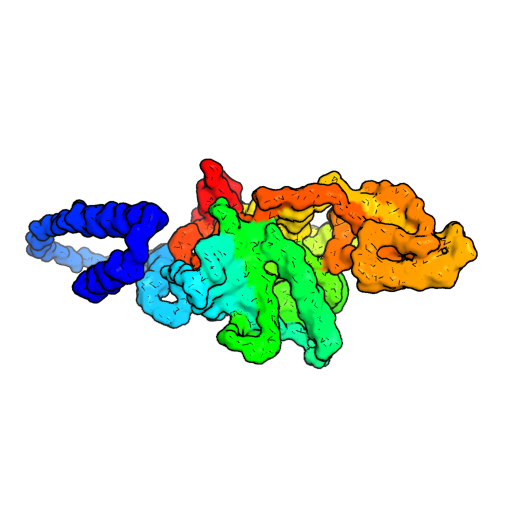N 1
ATOM 2767 C CA . VAL A 1 365 ? -4.500 -15.489 0.957 1.00 85.31 365 VAL A CA 1
ATOM 2768 C C . VAL A 1 365 ? -4.748 -13.986 0.868 1.00 85.31 365 VAL A C 1
ATOM 2770 O O . VAL A 1 365 ? -4.766 -13.397 -0.211 1.00 85.31 365 VAL A O 1
ATOM 2773 N N . SER A 1 366 ? -4.907 -13.357 2.033 1.00 93.44 366 SER A N 1
ATOM 2774 C CA . SER A 1 366 ? -4.958 -11.900 2.159 1.00 93.44 366 SER A CA 1
ATOM 2775 C C . SER A 1 366 ? -3.553 -11.291 2.204 1.00 93.44 366 SER A C 1
ATOM 2777 O O . SER A 1 366 ? -2.658 -11.814 2.869 1.00 93.44 366 SER A O 1
ATOM 2779 N N . LEU A 1 367 ? -3.389 -10.139 1.551 1.00 94.56 367 LEU A N 1
ATOM 2780 C CA . LEU A 1 367 ? -2.248 -9.233 1.716 1.00 94.56 367 LEU A CA 1
ATOM 2781 C C . LEU A 1 367 ? -2.171 -8.657 3.137 1.00 94.56 367 LEU A C 1
ATOM 2783 O O . LEU A 1 367 ? -1.085 -8.352 3.628 1.00 94.56 367 LEU A O 1
ATOM 2787 N N . LEU A 1 368 ? -3.326 -8.489 3.787 1.00 95.62 368 LEU A N 1
ATOM 2788 C CA . LEU A 1 368 ? -3.426 -7.961 5.140 1.00 95.62 368 LEU A CA 1
ATOM 2789 C C . LEU A 1 368 ? -3.482 -9.095 6.146 1.00 95.62 368 LEU A C 1
ATOM 2791 O O . LEU A 1 368 ? -4.200 -10.081 5.978 1.00 95.62 368 LEU A O 1
ATOM 2795 N N . LYS A 1 369 ? -2.782 -8.903 7.255 1.00 94.12 369 LYS A N 1
ATOM 2796 C CA . LYS A 1 369 ? -3.003 -9.701 8.450 1.00 94.12 369 LYS A CA 1
ATOM 2797 C C . LYS A 1 369 ? -4.248 -9.209 9.194 1.00 94.12 369 LYS A C 1
ATOM 2799 O O . LYS A 1 369 ? -4.612 -8.036 9.082 1.00 94.12 369 LYS A O 1
ATOM 2804 N N . PRO A 1 370 ? -4.883 -10.055 10.020 1.00 93.62 370 PRO A N 1
ATOM 2805 C CA . PRO A 1 370 ? -6.063 -9.663 10.793 1.00 93.62 370 PRO A CA 1
ATOM 2806 C C . PRO A 1 370 ? -5.856 -8.397 11.623 1.00 93.62 370 PRO A C 1
ATOM 2808 O O . PRO A 1 370 ? -6.725 -7.530 11.670 1.00 93.62 370 PRO A O 1
ATOM 2811 N N . ALA A 1 371 ? -4.689 -8.279 12.263 1.00 92.50 371 ALA A N 1
ATOM 2812 C CA . ALA A 1 371 ? -4.333 -7.112 13.061 1.00 92.50 371 ALA A CA 1
ATOM 2813 C C . ALA A 1 371 ? -4.209 -5.844 12.202 1.00 92.50 371 ALA A C 1
ATOM 2815 O O . ALA A 1 371 ? -4.686 -4.794 12.621 1.00 92.50 371 ALA A O 1
ATOM 2816 N N . HIS A 1 372 ? -3.659 -5.946 10.984 1.00 95.75 372 HIS A N 1
ATOM 2817 C CA . HIS A 1 372 ? -3.603 -4.830 10.032 1.00 95.75 372 HIS A CA 1
ATOM 2818 C C . HIS A 1 372 ? -4.995 -4.340 9.672 1.00 95.75 372 HIS A C 1
ATOM 2820 O O . HIS A 1 372 ? -5.276 -3.148 9.767 1.00 95.75 372 HIS A O 1
ATOM 2826 N N . PHE A 1 373 ? -5.877 -5.269 9.292 1.00 96.75 373 PHE A N 1
ATOM 2827 C CA . PHE A 1 373 ? -7.239 -4.939 8.897 1.00 96.75 373 PHE A CA 1
ATOM 2828 C C . PHE A 1 373 ? -7.976 -4.225 10.033 1.00 96.75 373 PHE A C 1
ATOM 2830 O O . PHE A 1 373 ? -8.518 -3.144 9.822 1.00 96.75 373 PHE A O 1
ATOM 2837 N N . ARG A 1 374 ? -7.919 -4.761 11.260 1.00 95.38 374 ARG A N 1
ATOM 2838 C CA . ARG A 1 374 ? -8.549 -4.125 12.428 1.00 95.38 374 ARG A CA 1
ATOM 2839 C C . ARG A 1 374 ? -7.914 -2.782 12.790 1.00 95.38 374 ARG A C 1
ATOM 2841 O O . ARG A 1 374 ? -8.640 -1.863 13.162 1.00 95.38 374 ARG A O 1
ATOM 2848 N N . ALA A 1 375 ? -6.591 -2.642 12.693 1.00 95.44 375 ALA A N 1
ATOM 2849 C CA . ALA A 1 375 ? -5.903 -1.374 12.951 1.00 95.44 375 ALA A CA 1
ATOM 2850 C C . ALA A 1 375 ? -6.326 -0.279 11.959 1.00 95.44 375 ALA A C 1
ATOM 2852 O O . ALA A 1 375 ? -6.379 0.892 12.331 1.00 95.44 375 ALA A O 1
ATOM 2853 N N . ILE A 1 376 ? -6.672 -0.673 10.732 1.00 97.12 376 ILE A N 1
ATOM 2854 C CA . ILE A 1 376 ? -7.203 0.192 9.679 1.00 97.12 376 ILE A CA 1
ATOM 2855 C C . ILE A 1 376 ? -8.683 0.525 9.902 1.00 97.12 376 ILE A C 1
ATOM 2857 O O . ILE A 1 376 ? -9.071 1.690 9.831 1.00 97.12 376 ILE A O 1
ATOM 2861 N N . THR A 1 377 ? -9.540 -0.472 10.136 1.00 97.00 377 THR A N 1
ATOM 2862 C CA . THR A 1 377 ? -10.995 -0.246 10.192 1.00 97.00 377 THR A CA 1
ATOM 2863 C C . THR A 1 377 ? -11.447 0.352 11.521 1.00 97.00 377 THR A C 1
ATOM 2865 O O . THR A 1 377 ? -12.390 1.146 11.573 1.00 97.00 377 THR A O 1
ATOM 2868 N N . ASN A 1 378 ? -10.724 0.035 12.593 1.00 95.25 378 ASN A N 1
ATOM 2869 C CA . ASN A 1 378 ? -11.046 0.375 13.975 1.00 95.25 378 ASN A CA 1
ATOM 2870 C C . ASN A 1 378 ? -9.854 1.053 14.676 1.00 95.25 378 ASN A C 1
ATOM 2872 O O . ASN A 1 378 ? -9.431 0.613 15.752 1.00 95.25 378 ASN A O 1
ATOM 2876 N N . PRO A 1 379 ? -9.272 2.112 14.083 1.00 94.19 379 PRO A N 1
ATOM 2877 C CA . PRO A 1 379 ? -8.075 2.725 14.607 1.00 94.19 379 PRO A CA 1
ATOM 2878 C C . PRO A 1 379 ? -8.360 3.298 16.001 1.00 94.19 379 PRO A C 1
ATOM 2880 O O . PRO A 1 379 ? -9.368 3.973 16.220 1.00 94.19 379 PRO A O 1
ATOM 2883 N N . GLY A 1 380 ? -7.492 2.967 16.954 1.00 88.81 380 GLY A N 1
ATOM 2884 C CA . GLY A 1 380 ? -7.621 3.381 18.346 1.00 88.81 380 GLY A CA 1
ATOM 2885 C C . GLY A 1 380 ? -8.570 2.561 19.220 1.00 88.81 380 GLY A C 1
ATOM 2886 O O . GLY A 1 380 ? -8.763 2.869 20.395 1.00 88.81 380 GLY A O 1
ATOM 2887 N N . CYS A 1 381 ? -9.165 1.496 18.689 1.00 92.00 381 CYS A N 1
ATOM 2888 C CA . CYS A 1 381 ? -9.939 0.575 19.509 1.00 92.00 381 CYS A CA 1
ATOM 2889 C C . CYS A 1 381 ? -9.055 -0.305 20.395 1.00 92.00 381 CYS A C 1
ATOM 2891 O O . CYS A 1 381 ? -8.012 -0.788 19.960 1.00 92.00 381 CYS A O 1
ATOM 2893 N N . ALA A 1 382 ? -9.538 -0.606 21.606 1.00 88.38 382 ALA A N 1
ATOM 2894 C CA . ALA A 1 382 ? -8.834 -1.451 22.575 1.00 88.38 382 ALA A CA 1
ATOM 2895 C C . ALA A 1 382 ? -8.507 -2.858 22.035 1.00 88.38 382 ALA A C 1
ATOM 2897 O O . ALA A 1 382 ? -7.509 -3.458 22.423 1.00 88.38 382 ALA A O 1
ATOM 2898 N N . VAL A 1 383 ? -9.304 -3.365 21.085 1.00 86.75 383 VAL A N 1
ATOM 2899 C CA . VAL A 1 383 ? -9.043 -4.634 20.378 1.00 86.75 383 VAL A CA 1
ATOM 2900 C C . VAL A 1 383 ? -7.705 -4.644 19.618 1.00 86.75 383 VAL A C 1
ATOM 2902 O O . VAL A 1 383 ? -7.169 -5.713 19.324 1.00 86.75 383 VAL A O 1
ATOM 2905 N N . ASN A 1 384 ? -7.152 -3.464 19.323 1.00 89.38 384 ASN A N 1
ATOM 2906 C CA . ASN A 1 384 ? -5.874 -3.274 18.642 1.00 89.38 384 ASN A CA 1
ATOM 2907 C C . ASN A 1 384 ? -4.719 -2.952 19.604 1.00 89.38 384 ASN A C 1
ATOM 2909 O O . ASN A 1 384 ? -3.606 -2.728 19.134 1.00 89.38 384 ASN A O 1
ATOM 2913 N N . ASN A 1 385 ? -4.945 -2.944 20.926 1.00 87.50 385 ASN A N 1
ATOM 2914 C CA . ASN A 1 385 ? -3.921 -2.569 21.908 1.00 87.50 385 ASN A CA 1
ATOM 2915 C C . ASN A 1 385 ? -2.642 -3.394 21.766 1.00 87.50 385 ASN A C 1
ATOM 2917 O O . ASN A 1 385 ? -1.557 -2.827 21.802 1.00 87.50 385 ASN A O 1
ATOM 2921 N N . GLU A 1 386 ? -2.749 -4.705 21.553 1.00 85.81 386 GLU A N 1
ATOM 2922 C CA . GLU A 1 386 ? -1.566 -5.554 21.374 1.00 85.81 386 GLU A CA 1
ATOM 2923 C C . GLU A 1 386 ? -0.768 -5.183 20.120 1.00 85.81 386 GLU A C 1
ATOM 2925 O O . GLU A 1 386 ? 0.449 -5.024 20.190 1.00 85.81 386 GLU A O 1
ATOM 2930 N N . TYR A 1 387 ? -1.450 -4.956 18.992 1.00 88.88 387 TYR A N 1
ATOM 2931 C CA . TYR A 1 387 ? -0.804 -4.472 17.773 1.00 88.88 387 TYR A CA 1
ATOM 2932 C C . TYR A 1 387 ? -0.110 -3.121 18.013 1.00 88.88 387 TYR A C 1
ATOM 2934 O O . TYR A 1 387 ? 1.040 -2.948 17.612 1.00 88.88 387 TYR A O 1
ATOM 2942 N N . TYR A 1 388 ? -0.756 -2.180 18.708 1.00 90.50 388 TYR A N 1
ATOM 2943 C CA . TYR A 1 388 ? -0.165 -0.873 19.016 1.00 90.50 388 TYR A CA 1
ATOM 2944 C C . TYR A 1 388 ? 1.034 -0.970 19.956 1.00 90.50 388 TYR A C 1
ATOM 2946 O O . TYR A 1 388 ? 2.051 -0.335 19.702 1.00 90.50 388 TYR A O 1
ATOM 2954 N N . ILE A 1 389 ? 0.975 -1.822 20.980 1.00 86.50 389 ILE A N 1
ATOM 2955 C CA . ILE A 1 389 ? 2.116 -2.099 21.863 1.00 86.50 389 ILE A CA 1
ATOM 2956 C C . ILE A 1 389 ? 3.294 -2.667 21.061 1.00 86.50 389 ILE A C 1
ATOM 2958 O O . ILE A 1 389 ? 4.434 -2.269 21.272 1.00 86.50 389 ILE A O 1
ATOM 2962 N N . CYS A 1 390 ? 3.028 -3.575 20.122 1.00 86.19 390 CYS A N 1
ATOM 2963 C CA . CYS A 1 390 ? 4.066 -4.192 19.298 1.00 86.19 390 CYS A CA 1
ATOM 2964 C C . CYS A 1 390 ? 4.640 -3.260 18.224 1.00 86.19 390 CYS A C 1
ATOM 2966 O O . CYS A 1 390 ? 5.780 -3.438 17.800 1.00 86.19 390 CYS A O 1
ATOM 2968 N N . SER A 1 391 ? 3.870 -2.268 17.778 1.00 89.38 391 SER A N 1
ATOM 2969 C CA . SER A 1 391 ? 4.269 -1.337 16.718 1.00 89.38 391 SER A CA 1
ATOM 2970 C C . SER A 1 391 ? 4.799 0.001 17.236 1.00 89.38 391 SER A C 1
ATOM 2972 O O . SER A 1 391 ? 5.485 0.698 16.488 1.00 89.38 391 SER A O 1
ATOM 2974 N N . SER A 1 392 ? 4.555 0.355 18.506 1.00 88.19 392 SER A N 1
ATOM 2975 C CA . SER A 1 392 ? 4.887 1.670 19.083 1.00 88.19 392 SER A CA 1
ATOM 2976 C C . SER A 1 392 ? 6.367 2.043 18.967 1.00 88.19 392 SER A C 1
ATOM 2978 O O . SER A 1 392 ? 6.721 3.222 18.917 1.00 88.19 392 SER A O 1
ATOM 2980 N N . ASP A 1 393 ? 7.235 1.033 18.921 1.00 82.75 393 ASP A N 1
ATOM 2981 C CA . ASP A 1 393 ? 8.684 1.192 18.959 1.00 82.75 393 ASP A CA 1
ATOM 2982 C C . ASP A 1 393 ? 9.364 0.871 17.616 1.00 82.75 393 ASP A C 1
ATOM 2984 O O . ASP A 1 393 ? 10.590 0.921 17.529 1.00 82.75 393 ASP A O 1
ATOM 2988 N N . ALA A 1 394 ? 8.603 0.617 16.542 1.00 82.69 394 ALA A N 1
ATOM 2989 C CA . ALA A 1 394 ? 9.133 0.143 15.255 1.00 82.69 394 ALA A CA 1
ATOM 2990 C C . ALA A 1 394 ? 10.179 1.068 14.591 1.00 82.69 394 ALA A C 1
ATOM 2992 O O . ALA A 1 394 ? 10.992 0.620 13.785 1.00 82.69 394 ALA A O 1
ATOM 2993 N N . TYR A 1 395 ? 10.216 2.355 14.940 1.00 80.12 395 TYR A N 1
ATOM 2994 C CA . TYR A 1 395 ? 11.215 3.302 14.416 1.00 80.12 395 TYR A CA 1
ATOM 2995 C C . TYR A 1 395 ? 12.103 3.909 15.505 1.00 80.12 395 TYR A C 1
ATOM 2997 O O . TYR A 1 395 ? 12.833 4.869 15.252 1.00 80.12 395 TYR A O 1
ATOM 3005 N N . LYS A 1 396 ? 12.095 3.347 16.719 1.00 76.00 396 LYS A N 1
ATOM 3006 C CA . LYS A 1 396 ? 13.054 3.734 17.755 1.00 76.00 396 LYS A CA 1
ATOM 3007 C C . LYS A 1 396 ? 14.398 3.062 17.471 1.00 76.00 396 LYS A C 1
ATOM 3009 O O . LYS A 1 396 ? 14.523 1.841 17.492 1.00 76.00 396 LYS A O 1
ATOM 3014 N N . GLY A 1 397 ? 15.403 3.881 17.170 1.00 61.44 397 GLY A N 1
ATOM 3015 C CA . GLY A 1 397 ? 16.789 3.443 17.004 1.00 61.44 397 GLY A CA 1
ATOM 3016 C C . GLY A 1 397 ? 17.583 3.498 18.312 1.00 61.44 397 GLY A C 1
ATOM 3017 O O . GLY A 1 397 ? 17.200 4.173 19.267 1.00 61.44 397 GLY A O 1
ATOM 3018 N N . ARG A 1 398 ? 18.762 2.865 18.330 1.00 49.47 398 ARG A N 1
ATOM 3019 C CA . ARG A 1 398 ? 19.751 2.903 19.434 1.00 49.47 398 ARG A CA 1
ATOM 3020 C C . ARG A 1 398 ? 20.333 4.300 19.762 1.00 49.47 398 ARG A C 1
ATOM 3022 O O . ARG A 1 398 ? 21.138 4.431 20.680 1.00 49.47 398 ARG A O 1
ATOM 3029 N N . GLY A 1 399 ? 19.934 5.355 19.049 1.00 45.38 399 GLY A N 1
ATOM 3030 C CA . GLY A 1 399 ? 20.591 6.671 19.025 1.00 45.38 399 GLY A CA 1
ATOM 3031 C C . GLY A 1 399 ? 20.255 7.672 20.141 1.00 45.38 399 GLY A C 1
ATOM 3032 O O . GLY A 1 399 ? 20.586 8.842 19.989 1.00 45.38 399 GLY A O 1
ATOM 3033 N N . GLY A 1 400 ? 19.620 7.255 21.241 1.00 46.62 400 GLY A N 1
ATOM 3034 C CA . GLY A 1 400 ? 19.450 8.093 22.444 1.00 46.62 400 GLY A CA 1
ATOM 3035 C C . GLY A 1 400 ? 20.340 7.703 23.636 1.00 46.62 400 GLY A C 1
ATOM 3036 O O . GLY A 1 400 ? 20.351 8.403 24.642 1.00 46.62 400 GLY A O 1
ATOM 3037 N N . GLY A 1 401 ? 21.062 6.580 23.549 1.00 39.53 401 GLY A N 1
ATOM 3038 C CA . GLY A 1 401 ? 21.828 5.990 24.651 1.00 39.53 401 GLY A CA 1
ATOM 3039 C C . GLY A 1 401 ? 22.072 4.500 24.398 1.00 39.53 401 GLY A C 1
ATOM 3040 O O . GLY A 1 401 ? 21.192 3.794 23.908 1.00 39.53 401 GLY A O 1
ATOM 3041 N N . THR A 1 402 ? 23.287 4.030 24.672 1.00 35.81 402 THR A N 1
ATOM 3042 C CA . THR A 1 402 ? 23.867 2.754 24.214 1.00 35.81 402 THR A CA 1
ATOM 3043 C C . THR A 1 402 ? 23.359 1.514 24.961 1.00 35.81 402 THR A C 1
ATOM 3045 O O . THR A 1 402 ? 24.147 0.774 25.549 1.00 35.81 402 THR A O 1
ATOM 3048 N N . GLY A 1 403 ? 22.059 1.233 24.926 1.00 39.06 403 GLY A N 1
ATOM 3049 C CA . GLY A 1 403 ? 21.521 0.023 25.543 1.00 39.06 403 GLY A CA 1
ATOM 3050 C C . GLY A 1 403 ? 20.236 -0.469 24.896 1.00 39.06 403 GLY A C 1
ATOM 3051 O O . GLY A 1 403 ? 19.457 0.307 24.351 1.00 39.06 403 GLY A O 1
ATOM 3052 N N . ARG A 1 404 ? 19.963 -1.771 25.053 1.00 47.28 404 ARG A N 1
ATOM 3053 C CA . ARG A 1 404 ? 18.630 -2.395 24.887 1.00 47.28 404 ARG A CA 1
ATOM 3054 C C . ARG A 1 404 ? 17.531 -1.740 25.751 1.00 47.28 404 ARG A C 1
ATOM 3056 O O . ARG A 1 404 ? 16.386 -2.165 25.705 1.00 47.28 404 ARG A O 1
ATOM 3063 N N . GLU A 1 405 ? 17.890 -0.733 26.537 1.00 51.94 405 GLU A N 1
ATOM 3064 C CA . GLU A 1 405 ? 17.074 -0.053 27.536 1.00 51.94 405 GLU A CA 1
ATOM 3065 C C . GLU A 1 405 ? 16.041 0.916 26.931 1.00 51.94 405 GLU A C 1
ATOM 3067 O O . GLU A 1 405 ? 15.106 1.295 27.628 1.00 51.94 405 GLU A O 1
ATOM 3072 N N . ASN A 1 406 ? 16.166 1.279 25.644 1.00 59.88 406 ASN A N 1
ATOM 3073 C CA . ASN A 1 406 ? 15.263 2.236 24.981 1.00 59.88 406 ASN A CA 1
ATOM 3074 C C . ASN A 1 406 ? 14.150 1.609 24.125 1.00 59.88 406 ASN A C 1
ATOM 3076 O O . ASN A 1 406 ? 13.207 2.321 23.771 1.00 59.88 406 ASN A O 1
ATOM 3080 N N . CYS A 1 407 ? 14.218 0.312 23.799 1.00 65.88 407 CYS A N 1
ATOM 3081 C CA . CYS A 1 407 ? 12.982 -0.393 23.458 1.00 65.88 407 CYS A CA 1
ATOM 3082 C C . CYS A 1 407 ? 12.205 -0.460 24.767 1.00 65.88 407 CYS A C 1
ATOM 3084 O O . CYS A 1 407 ? 12.786 -0.878 25.771 1.00 65.88 407 CYS A O 1
ATOM 3086 N N . ALA A 1 408 ? 10.947 -0.029 24.807 1.00 60.34 408 ALA A N 1
ATOM 3087 C CA . ALA A 1 408 ? 10.157 -0.184 26.013 1.00 60.34 408 ALA A CA 1
ATOM 3088 C C . ALA A 1 408 ? 10.167 -1.681 26.361 1.00 60.34 408 ALA A C 1
ATOM 3090 O O . ALA A 1 408 ? 9.581 -2.500 25.663 1.00 60.34 408 ALA A O 1
ATOM 3091 N N . ILE A 1 409 ? 10.893 -2.040 27.425 1.00 48.81 409 ILE A N 1
ATOM 3092 C CA . ILE A 1 409 ? 11.299 -3.401 27.834 1.00 48.81 409 ILE A CA 1
ATOM 3093 C C . ILE A 1 409 ? 10.107 -4.366 28.035 1.00 48.81 409 ILE A C 1
ATOM 3095 O O . ILE A 1 409 ? 10.278 -5.535 28.366 1.00 48.81 409 ILE A O 1
ATOM 3099 N N . ARG A 1 410 ? 8.869 -3.913 27.844 1.00 52.16 410 ARG A N 1
ATOM 3100 C CA . ARG A 1 410 ? 7.667 -4.627 28.265 1.00 52.16 410 ARG A CA 1
ATOM 3101 C C . ARG A 1 410 ? 7.263 -5.767 27.336 1.00 52.16 410 ARG A C 1
ATOM 3103 O O . ARG A 1 410 ? 6.692 -6.732 27.833 1.00 52.16 410 ARG A O 1
ATOM 3110 N N . THR A 1 411 ? 7.641 -5.729 26.059 1.00 54.69 411 THR A N 1
ATOM 3111 C CA . THR A 1 411 ? 7.304 -6.807 25.121 1.00 54.69 411 THR A CA 1
ATOM 3112 C C . THR A 1 411 ? 8.489 -7.035 24.187 1.00 54.69 411 THR A C 1
ATOM 3114 O O . THR A 1 411 ? 8.665 -6.269 23.242 1.00 54.69 411 THR A O 1
ATOM 3117 N N . PRO A 1 412 ? 9.364 -8.031 24.432 1.00 56.88 412 PRO A N 1
ATOM 3118 C CA . PRO A 1 412 ? 10.402 -8.347 23.458 1.00 56.88 412 PRO A CA 1
ATOM 3119 C C . PRO A 1 412 ? 9.737 -8.640 22.100 1.00 56.88 412 PRO A C 1
ATOM 3121 O O . PRO A 1 412 ? 8.628 -9.178 22.090 1.00 56.88 412 PRO A O 1
ATOM 3124 N N . PRO A 1 413 ? 10.385 -8.364 20.953 1.00 58.12 413 PRO A N 1
ATOM 3125 C CA . PRO A 1 413 ? 9.836 -8.707 19.635 1.00 58.12 413 PRO A CA 1
ATOM 3126 C C . PRO A 1 413 ? 9.348 -10.167 19.533 1.00 58.12 413 PRO A C 1
ATOM 3128 O O . PRO A 1 413 ? 8.398 -10.472 18.813 1.00 58.12 413 PRO A O 1
ATOM 3131 N N . SER A 1 414 ? 9.941 -11.073 20.324 1.00 58.97 414 SER A N 1
ATOM 3132 C CA . SER A 1 414 ? 9.506 -12.466 20.491 1.00 58.97 414 SER A CA 1
ATOM 3133 C C . SER A 1 414 ? 8.115 -12.636 21.127 1.00 58.97 414 SER A C 1
ATOM 3135 O O . SER A 1 414 ? 7.387 -13.559 20.779 1.00 58.97 414 SER A O 1
ATOM 3137 N N . ALA A 1 415 ? 7.714 -11.753 22.043 1.00 65.00 415 ALA A N 1
ATOM 3138 C CA . ALA A 1 415 ? 6.378 -11.744 22.641 1.00 65.00 415 ALA A CA 1
ATOM 3139 C C . ALA A 1 415 ? 5.312 -11.192 21.678 1.00 65.00 415 ALA A C 1
ATOM 3141 O O . ALA A 1 415 ? 4.146 -11.555 21.791 1.00 65.00 415 ALA A O 1
ATOM 3142 N N . CYS A 1 416 ? 5.724 -10.412 20.677 1.00 70.56 416 CYS A N 1
ATOM 3143 C CA . CYS A 1 416 ? 4.872 -9.964 19.578 1.00 70.56 416 CYS A CA 1
ATOM 3144 C C . CYS A 1 416 ? 4.755 -10.971 18.426 1.00 70.56 416 CYS A C 1
ATOM 3146 O O . CYS A 1 416 ? 4.004 -10.718 17.493 1.00 70.56 416 CYS A O 1
ATOM 3148 N N . SER A 1 417 ? 5.487 -12.090 18.445 1.00 61.31 417 SER A N 1
ATOM 3149 C CA . SER A 1 417 ? 5.615 -12.989 17.286 1.00 61.31 417 SER A CA 1
ATOM 3150 C C . SER A 1 417 ? 5.067 -14.404 17.497 1.00 61.31 417 SER A C 1
ATOM 3152 O O . SER A 1 417 ? 5.383 -15.283 16.698 1.00 61.31 417 SER A O 1
ATOM 3154 N N . GLY A 1 418 ? 4.217 -14.680 18.503 1.00 54.94 418 GLY A N 1
ATOM 3155 C CA . GLY A 1 418 ? 3.790 -16.080 18.639 1.00 54.94 418 GLY A CA 1
ATOM 3156 C C . GLY A 1 418 ? 2.732 -16.551 19.629 1.00 54.94 418 GLY A C 1
ATOM 3157 O O . GLY A 1 418 ? 2.678 -17.766 19.810 1.00 54.94 418 GLY A O 1
ATOM 3158 N N . LYS A 1 419 ? 1.887 -15.730 20.269 1.00 44.91 419 LYS A N 1
ATOM 3159 C CA . LYS A 1 419 ? 0.832 -16.291 21.146 1.00 44.91 419 LYS A CA 1
ATOM 3160 C C . LYS A 1 419 ? -0.473 -15.487 21.125 1.00 44.91 419 LYS A C 1
ATOM 3162 O O . LYS A 1 419 ? -0.643 -14.580 21.925 1.00 44.91 419 LYS A O 1
ATOM 3167 N N . GLY A 1 420 ? -1.422 -15.916 20.289 1.00 49.66 420 GLY A N 1
ATOM 3168 C CA . GLY A 1 420 ? -2.838 -15.519 20.353 1.00 49.66 420 GLY A CA 1
ATOM 3169 C C . GLY A 1 420 ? -3.336 -14.673 19.175 1.00 49.66 420 GLY A C 1
ATOM 3170 O O . GLY A 1 420 ? -2.547 -14.162 18.385 1.00 49.66 420 GLY A O 1
ATOM 3171 N N . ASN A 1 421 ? -4.664 -14.508 19.090 1.00 48.38 421 ASN A N 1
ATOM 3172 C CA . ASN A 1 421 ? -5.467 -13.880 18.010 1.00 48.38 421 ASN A CA 1
ATOM 3173 C C . ASN A 1 421 ? -5.123 -12.403 17.709 1.00 48.38 421 ASN A C 1
ATOM 3175 O O . ASN A 1 421 ? -5.778 -11.726 16.902 1.00 48.38 421 ASN A O 1
ATOM 3179 N N . HIS A 1 422 ? -4.147 -11.877 18.434 1.00 49.84 422 HIS A N 1
ATOM 3180 C CA . HIS A 1 422 ? -3.856 -10.469 18.608 1.00 49.84 422 HIS A CA 1
ATOM 3181 C C . HIS A 1 422 ? -2.401 -10.127 18.225 1.00 49.84 422 HIS A C 1
ATOM 3183 O O . HIS A 1 422 ? -2.109 -8.954 18.000 1.00 49.84 422 HIS A O 1
ATOM 3189 N N . SER A 1 423 ? -1.535 -11.131 17.999 1.00 56.72 423 SER A N 1
ATOM 3190 C CA . SER A 1 423 ? -0.170 -10.964 17.479 1.00 56.72 423 SER A CA 1
ATOM 3191 C C . SER A 1 423 ? -0.087 -11.393 16.007 1.00 56.72 423 SER A C 1
ATOM 3193 O O . SER A 1 423 ? 0.118 -12.571 15.734 1.00 56.72 423 SER A O 1
ATOM 3195 N N . TRP A 1 424 ? -0.290 -10.462 15.065 1.00 60.66 424 TRP A N 1
ATOM 3196 C CA . TRP A 1 424 ? -0.145 -10.600 13.592 1.00 60.66 424 TRP A CA 1
ATOM 3197 C C . TRP A 1 424 ? -0.844 -11.775 12.868 1.00 60.66 424 TRP A C 1
ATOM 3199 O O . TRP A 1 424 ? -0.884 -11.790 11.643 1.00 60.66 424 TRP A O 1
ATOM 3209 N N . ILE A 1 425 ? -1.383 -12.769 13.566 1.00 48.00 425 ILE A N 1
ATOM 3210 C CA . ILE A 1 425 ? -1.835 -14.058 13.039 1.00 48.00 425 ILE A CA 1
ATOM 3211 C C . ILE A 1 425 ? -3.172 -14.395 13.714 1.00 48.00 425 ILE A C 1
ATOM 3213 O O . ILE A 1 425 ? -3.385 -14.095 14.890 1.00 48.00 425 ILE A O 1
ATOM 3217 N N . GLU A 1 426 ? -4.100 -14.970 12.950 1.00 42.59 426 GLU A N 1
ATOM 3218 C CA . GLU A 1 426 ? -5.389 -15.459 13.457 1.00 42.59 426 GLU A CA 1
ATOM 3219 C C . GLU A 1 426 ? -5.204 -16.543 14.525 1.00 42.59 426 GLU A C 1
ATOM 3221 O O . GLU A 1 426 ? -4.291 -17.367 14.427 1.00 42.59 426 GLU A O 1
ATOM 3226 N N . ALA A 1 427 ? -6.135 -16.626 15.485 1.00 35.06 427 ALA A N 1
ATOM 3227 C CA . ALA A 1 427 ? -6.496 -17.959 15.956 1.00 35.06 427 ALA A CA 1
ATOM 3228 C C . ALA A 1 427 ? -7.363 -18.618 14.905 1.00 35.06 427 ALA A C 1
ATOM 3230 O O . ALA A 1 427 ? -8.336 -18.027 14.440 1.00 35.06 427 ALA A O 1
ATOM 3231 N N . ARG A 1 428 ? -7.003 -19.857 14.606 1.00 37.31 428 ARG A N 1
ATOM 3232 C CA . ARG A 1 428 ? -7.937 -20.815 14.038 1.00 37.31 428 ARG A CA 1
ATOM 3233 C C . ARG A 1 428 ? -8.927 -21.280 15.092 1.00 37.31 428 ARG A C 1
ATOM 3235 O O . ARG A 1 428 ? -8.492 -21.431 16.258 1.00 37.31 428 ARG A O 1
#

Radius of gyration: 28.16 Å; chains: 1; bounding box: 88×43×102 Å

pLDDT: mean 74.78, std 20.49, range [31.22, 98.62]

Secondary structure (DSSP, 8-state):
-HHHHHHHHHHHHTS-SSHHHHHHHHHHHHHHHHTTS--PPPPP-------------------PPPHHHHHHHHHHTT-TT-TT---PPPTT-EEEEEE-TTTSSSSS-EEEEEEE-SSSEEEEEEEEEEEETTTB--HHHHHHHHHHHHHHHHHHTTS-B-TTS-EEEEEEPPTT-SSPPPEEEEEEEPTTPPPBTTEEETT--HHHHHHHHHHTBTPPP-S-GGGTTS-S--TT------HHHHHHHHHHHHHHT---TTPPP--TT-TTT-HHHHHHHHTTGGG-EEEEEEESTT-S-HHHHHHHHHHHHHHT-SSPPTTPEEEEEEE--GGG--TT--SPEEEETTEEEEEEE-----TT--SS-HHHHHHHHSTT-GGGHHHHHHHTTTT--STTSSSGGGS-TTS-TTTTSSSSTTSSS---

Foldseek 3Di:
DPPVVVVLVVVLVPDDPDPVSVVVVVVVVVVVVVVVPDDDDDDDDDDDDDDDDDDDPDPDDPPPPPVVCVLCCVQVVCPVPQLFNQDFADAQDKGARFAQLVSALFNFTAWWMWHHNDPQEIETEAAEDEAEDPPGDDPVLRVVVLVLQQVLQVLQQLFAAAPVRRGYRYYYDDPPDPPDIGYQAAYAYDAPDDDALRYADSLHASLSSVLSVLSNLVDAAQAWCVPVPDPPPDQDPPDDDDPVVVVVVVVVCVVVQFTLQLAQHAPCLASRHPSQNVSCLQFVQVPFKFKKKWFLPPFPDQVVQVVQLVCCQVVLDQDHGPRTDTDGTDGDDSVNDRNSDCRFPDPDPGMTIHIHGDDHRPSPRHNAFNLSVCCRSRPSDPLNVLVSLNRRSSRPTCPPDNDPVPSVPPARSVNLYDDACRRRHHDD

Sequence (428 aa):
MCIGRLIVFAVLLALPSNASAMAVRQFFSDIIDGFSQGAQEPPKDMVDPSSGGCKSCNRGTVVDPPLETLVDAAYRAGNKNSPFQCVDLEIGESRIVDADAHLSPTPVEHKYKLSRTSLTEYEATFNLNFTLAGRGTDPREEMRMRNRVKNCLAVANKALRGPSGETLRLRVQQPGERPAAPEVGIRIENPGLVNHSRGYAADIACPAIIHELLHLMGLVDEYDHSHAYGNDPAPASGYLLDEKKEEATLSRREQAGYDYSCRALGPEDSIMRSSDKAFWKAFGLEQKAAATICSCEMAANTSACHEGLSRALRDGLDQCPPNTSAYDPQVVDLEKIDLSQPQPMRTGPDSVQVVSYSGPLSPDVSLLKPAHFRAITNPGCAVNNEYYICSSDAYKGRGGGTGRENCAIRTPPSACSGKGNHSWIEAR